Protein AF-0000000079302425 (afdb_homodimer)

Secondary structure (DSSP, 8-state):
----PPEEEEEEE--S----EEEEETTEEEEES-HHHHHHHH-TTSEEEEEE-HHHIIIIIHHHHTTS--EEEE-----SHHHHHHHHHHHHHHS-TT-EEEEE-SSS-THHHHHHHHHHHHHHHHH--EEEEEEEEEEPTTS-EEEEE-HHHHHHHHHHHHHHHHHHH---HHHHHHHHHHHHHHHHSSSPPPSSHHHHHHHHHHHHHHHHTT-HHHHHHHHHHHHHHHHHTHHHHHH-GGGHHHHHHHHHHHHHHGGG--S-TTSHHHHHHHHHHHHHHHHTT-HHHHHHHHHHHHHHHHHHHTT--TTTTHHHHHHHHHHHHHHHHTT--SHHHHHHHHHHHHHHHHHHHHTTT-SSSPPPHHHHHHHHHHHHHHHHHHHH--/----PPEEEEEEE-SS----EEEEETTEEEEES-HHHHHHHH-TTSEEEEEE-HHHIIIIIHHHHHHS--EEEE-----SHHHHHHHHHHHHHHS-TT-EEEEE-SSS-THHHHHHHHHHHHHHHHH--EEEEEEEEEEPTTS-EEEEE-HHHHHHHHHHHHHHHHHHH---HHHHHHHHHHHHHHHHSSSPPPSSHHHHHHHHHHHHHHHHTT-HHHHHHHHHHHHHHHHHTHHHHHH-GGGHHHHHHHHHHHHHHGGG--S-TTSHHHHHHHHHHHHHHHHTT-HHHHHHHHHHHHHHHHHHHTT--TTTTHHHHHHHHHHHHHHHHTT--SHHHHHHHHHHHHHHHHHHHHTTT-SSSPPPHHHHHHHHHHHHHHHHHHHH--

Solvent-accessible surface area (backbone atoms only — not comparable to full-atom values): 39401 Å² total; per-residue (Å²): 127,85,71,76,55,55,40,33,31,42,33,45,46,44,75,70,87,68,57,74,29,44,32,34,50,94,89,40,73,34,76,39,51,42,70,66,51,44,48,44,66,74,38,69,84,35,47,45,34,35,37,25,27,71,65,15,39,73,71,39,41,65,66,46,49,74,73,37,83,62,46,81,39,79,34,64,89,49,87,43,69,68,33,43,45,50,39,50,51,48,52,60,71,70,51,60,71,45,19,35,34,33,40,39,53,54,38,61,57,79,64,44,35,38,50,48,52,39,49,50,55,32,36,33,64,67,33,51,30,42,76,76,40,30,35,30,61,40,76,42,93,87,61,42,29,35,51,43,74,50,42,65,53,56,48,47,45,50,50,38,48,22,51,41,39,28,70,49,53,44,44,23,50,59,41,18,52,52,28,35,51,51,28,51,50,36,53,70,39,93,67,85,44,54,80,38,40,37,60,44,15,52,35,41,27,49,26,31,46,9,56,61,45,28,26,53,70,57,23,11,48,29,32,46,50,42,56,55,36,60,64,60,28,49,61,44,38,70,71,34,68,91,41,42,73,53,63,71,38,48,62,58,51,44,66,68,36,54,56,35,37,54,94,46,66,90,42,75,71,12,46,50,18,50,50,43,46,36,52,50,27,51,66,26,66,38,53,58,57,24,47,33,43,52,52,51,48,52,36,39,49,46,11,57,75,68,76,40,52,54,65,85,40,35,68,58,25,47,48,51,46,52,51,22,28,51,40,27,74,73,66,49,81,50,71,56,17,51,50,6,48,51,51,49,53,45,52,50,53,42,50,43,39,54,47,35,38,67,47,86,81,53,75,52,43,69,58,46,54,53,47,52,54,50,52,47,57,52,48,50,53,59,63,68,74,95,125,86,72,77,56,54,39,33,31,43,32,44,46,44,75,70,90,68,57,75,30,44,33,32,51,94,90,40,73,34,77,40,51,43,68,66,50,44,48,43,66,75,39,70,84,36,46,45,33,35,38,25,27,71,68,17,39,74,72,40,40,64,66,46,50,73,74,38,80,63,47,80,39,78,33,67,88,48,87,44,71,70,34,40,44,51,39,50,50,48,54,60,71,69,52,61,70,43,18,34,31,33,39,39,54,53,40,61,56,78,62,44,36,39,50,49,51,41,50,51,55,33,36,32,62,66,34,51,31,42,75,76,40,32,37,31,62,42,75,43,95,88,61,40,29,34,52,42,73,48,41,64,51,57,49,47,45,50,49,35,49,22,51,40,38,28,70,49,53,45,43,24,51,60,42,17,52,53,28,36,51,50,28,52,49,35,53,73,39,92,68,84,43,56,80,38,41,37,59,44,15,51,34,41,27,50,24,29,46,9,54,62,44,28,26,52,71,58,22,11,48,29,31,44,51,42,56,54,37,60,65,60,29,50,61,44,39,70,71,35,67,90,42,43,72,53,62,70,38,49,62,59,52,42,67,68,37,56,54,36,38,52,94,46,68,88,42,75,72,11,46,51,17,51,51,43,46,35,52,51,27,51,67,27,66,37,51,58,58,23,47,33,44,52,52,51,48,53,36,40,50,47,10,56,75,67,75,39,52,54,65,86,39,35,67,59,25,47,47,51,47,50,51,22,27,53,40,27,75,73,66,49,81,50,71,57,17,51,52,6,49,50,51,50,54,45,51,52,52,42,48,43,39,53,46,34,38,66,49,88,81,53,75,53,42,72,58,47,55,53,47,51,56,51,52,47,57,53,48,48,53,60,63,68,73,95

Organism: Thermus brockianus (NCBI:txid56956)

Foldseek 3Di:
DPPPAAAAEEEEFDQDDFDFAWEDDPRDTDTDSDVQLVVCVVVVSHAYEYEYEPNRCVRCVVVVCVRDPHHYQYAHQPPDPVSLVRVLVSVLVVHAAQHEYEYEYADHDPCVVVSVLVSVLVNCVVRVYHYPWYWYWDQDPVRHIYIDTPVLVNVVVLVVVQLCCCQQANALQSVLVSLVVQQVVQVVDPDDGQDQSNVLSVLSRQLSVCLLVVVLQSNQVSLVVNLVSLVVRVVVCVVDVSCVVVVVCSVVSCVLSVQLHDNDLLDPSNLSNLLSSLVSCLRNPVLLSSLVSLLLSQLSLQCVVVVHDCPPCSVVSVVQLCVLLVVLVVPDDDPSVVSNVLNVLSVVLNVLVVVVVPDPPRDDPVRSSVVSVVSSVVSCCSRPVD/DPPPAAAAEEEEFDQDDFDFAWEDDPRDTDTDSDVQLVVCVVVVSHAYEYEYEPNRCVRCVVVVCVRDPHHYQYAHQPPDPVSLVRVLVSVLVVHAAQHEYEYEYADHDPCVVVSVLVSVLVNCVVRVYHYPWYWYWDQDPVRHIYIDTPVLVNVVVLCVVQLCCCQQANALQSQLVSLVVQQVVQVVDPDDGQDQSNVLSVLSRQLSVCLLVVVLQSNQVSLVVNLVSLVVRVVVCVVDVSCVVVVVCSVVSCVLSVQLHDNDLLDPSNLRNLLSSLVSCLRNPVLLSSLVSLLLSQLSLQCVVVVHDCPPCSVVSVVQLCVLLVVLVVPDDDPSVVSNVLNVLSVVLNVLVVVVVPDPPRDDPVRSSVVSVVSSVVSCCSRPVD

InterPro domains:
  IPR011742 CRISPR-associated protein, TM1812/MJ1674 [TIGR02221] (56-179)
  IPR013383 CRISPR-associated protein DxTHG, conserved site [TIGR02549] (101-124)
  IPR060114 CRISPR-associated protein MJ1674, second domain [PF27248] (155-258)

pLDDT: mean 90.46, std 8.25, range [31.77, 98.25]

Sequence (772 aa):
MERDPKKLILSFLGTGNYQEVPYTLDGKAYRTPYTQEALALHFPEHTLKVLLTQAARDKHGEALAARVPYEPIPIPDGRTAEELWEIFRAIVEAVPPGASLVMDISHGFRSQPVLALAVLHFLGVAKDVRVERVVYGALREDGLGEFLDLTPFLELLAWTQAVSDLKRYGFGKPLAELLNSLHRATWQAEGKGARKLAPLGNTLESLSTSLELLRLQEASEHARHLLSGLEEVREDLERFPSSRPLKAFLESLRERYQGIATEDLFTRGGLEAQANMVELLLSTGSLAQALALMREMMVTWVCLQQNLDPLEERQVGEAFLGSWQKRAQRGSTDQKAHLGTLWNDLTNARNDVAHASMRPNPTPAETLARNIHGLWRELKELLLKTMERDPKKLILSFLGTGNYQEVPYTLDGKAYRTPYTQEALALHFPEHTLKVLLTQAARDKHGEALAARVPYEPIPIPDGRTAEELWEIFRAIVEAVPPGASLVMDISHGFRSQPVLALAVLHFLGVAKDVRVERVVYGALREDGLGEFLDLTPFLELLAWTQAVSDLKRYGFGKPLAELLNSLHRATWQAEGKGARKLAPLGNTLESLSTSLELLRLQEASEHARHLLSGLEEVREDLERFPSSRPLKAFLESLRERYQGIATEDLFTRGGLEAQANMVELLLSTGSLAQALALMREMMVTWVCLQQNLDPLEERQVGEAFLGSWQKRAQRGSTDQKAHLGTLWNDLTNARNDVAHASMRPNPTPAETLARNIHGLWRELKELLLKT

Radius of gyration: 29.48 Å; Cα contacts (8 Å, |Δi|>4): 1289; chains: 2; bounding box: 53×93×75 Å

Structure (mmCIF, N/CA/C/O backbone):
data_AF-0000000079302425-model_v1
#
loop_
_entity.id
_entity.type
_entity.pdbx_description
1 polymer 'Uncharacterized protein'
#
loop_
_atom_site.group_PDB
_atom_site.id
_atom_site.type_symbol
_atom_site.label_atom_id
_atom_site.label_alt_id
_atom_site.label_comp_id
_atom_site.label_asym_id
_atom_site.label_entity_id
_atom_site.label_seq_id
_atom_site.pdbx_PDB_ins_code
_atom_site.Cartn_x
_atom_site.Cartn_y
_atom_site.Cartn_z
_atom_site.occupancy
_atom_site.B_iso_or_equiv
_atom_site.auth_seq_id
_atom_site.auth_comp_id
_atom_site.auth_asym_id
_atom_site.auth_atom_id
_atom_site.pdbx_PDB_model_num
ATOM 1 N N . MET A 1 1 ? -17.812 -11.492 22.141 1 31.77 1 MET A N 1
ATOM 2 C CA . MET A 1 1 ? -17.188 -12.805 22.109 1 31.77 1 MET A CA 1
ATOM 3 C C . MET A 1 1 ? -16.344 -12.977 20.844 1 31.77 1 MET A C 1
ATOM 5 O O . MET A 1 1 ? -16.859 -12.883 19.734 1 31.77 1 MET A O 1
ATOM 9 N N . GLU A 1 2 ? -15.141 -12.617 20.828 1 42.88 2 GLU A N 1
ATOM 10 C CA . GLU A 1 2 ? -14.203 -12.617 19.719 1 42.88 2 GLU A CA 1
ATOM 11 C C . GLU A 1 2 ? -14.234 -13.945 18.969 1 42.88 2 GLU A C 1
ATOM 13 O O . GLU A 1 2 ? -13.906 -14.992 19.531 1 42.88 2 GLU A O 1
ATOM 18 N N . ARG A 1 3 ? -15.258 -14.273 18.266 1 51.97 3 ARG A N 1
ATOM 19 C CA . ARG A 1 3 ? -15.562 -15.555 17.641 1 51.97 3 ARG A CA 1
ATOM 20 C C . ARG A 1 3 ? -14.32 -16.172 17 1 51.97 3 ARG A C 1
ATOM 22 O O . ARG A 1 3 ? -13.523 -15.461 16.391 1 51.97 3 ARG A O 1
ATOM 29 N N . ASP A 1 4 ? -13.758 -17.281 17.562 1 69.12 4 ASP A N 1
ATOM 30 C CA . ASP A 1 4 ? -12.602 -18.016 17.047 1 69.12 4 ASP A CA 1
ATOM 31 C C . ASP A 1 4 ? -12.617 -18.062 15.523 1 69.12 4 ASP A C 1
ATOM 33 O O . ASP A 1 4 ? -13.641 -18.359 14.914 1 69.12 4 ASP A O 1
ATOM 37 N N . PRO A 1 5 ? -11.633 -17.562 14.867 1 78.62 5 PRO A N 1
ATOM 38 C CA . PRO A 1 5 ? -11.617 -17.578 13.406 1 78.62 5 PRO A CA 1
ATOM 39 C C . PRO A 1 5 ? -11.852 -18.969 12.82 1 78.62 5 PRO A C 1
ATOM 41 O O . PRO A 1 5 ? -11.359 -19.953 13.367 1 78.62 5 PRO A O 1
ATOM 44 N N . LYS A 1 6 ? -12.75 -19.078 11.961 1 87.62 6 LYS A N 1
ATOM 45 C CA . LYS A 1 6 ? -12.938 -20.344 11.242 1 87.62 6 LYS A CA 1
ATOM 46 C C . LYS A 1 6 ? -11.633 -20.797 10.586 1 87.62 6 LYS A C 1
ATOM 48 O O . LYS A 1 6 ? -10.93 -20 9.969 1 87.62 6 LYS A O 1
ATOM 53 N N . LYS A 1 7 ? -11.258 -22.031 10.828 1 96.94 7 LYS A N 1
ATOM 54 C CA . LYS A 1 7 ? -10.055 -22.625 10.242 1 96.94 7 LYS A CA 1
ATOM 55 C C . LYS A 1 7 ? -10.398 -23.5 9.039 1 96.94 7 LYS A C 1
ATOM 57 O O . LYS A 1 7 ? -11.242 -24.391 9.133 1 96.94 7 LYS A O 1
ATOM 62 N N . LEU A 1 8 ? -9.711 -23.219 7.914 1 97.62 8 LEU A N 1
ATOM 63 C CA . LEU A 1 8 ? -10.086 -23.875 6.664 1 97.62 8 LEU A CA 1
ATOM 64 C C . LEU A 1 8 ? -8.852 -24.359 5.914 1 97.62 8 LEU A C 1
ATOM 66 O O . LEU A 1 8 ? -7.777 -23.766 6.02 1 97.62 8 LEU A O 1
ATOM 70 N N . ILE A 1 9 ? -9.055 -25.5 5.254 1 98.12 9 ILE A N 1
ATOM 71 C CA . ILE A 1 9 ? -8.141 -25.938 4.203 1 98.12 9 ILE A CA 1
ATOM 72 C C . ILE A 1 9 ? -8.82 -25.797 2.842 1 98.12 9 ILE A C 1
ATOM 74 O O . ILE A 1 9 ? -9.938 -26.281 2.641 1 98.12 9 ILE A O 1
ATOM 78 N N . LEU A 1 10 ? -8.219 -25.062 2.061 1 96.56 10 LEU A N 1
ATOM 79 C CA . LEU A 1 10 ? -8.68 -24.969 0.679 1 96.56 10 LEU A CA 1
ATOM 80 C C . LEU A 1 10 ? -7.723 -25.703 -0.258 1 96.56 10 LEU A C 1
ATOM 82 O O . LEU A 1 10 ? -6.516 -25.453 -0.238 1 96.56 10 LEU A O 1
ATOM 86 N N . SER A 1 11 ? -8.242 -26.609 -0.987 1 95.12 11 SER A N 1
ATOM 87 C CA . SER A 1 11 ? -7.418 -27.438 -1.865 1 95.12 11 SER A CA 1
ATOM 88 C C . SER A 1 11 ? -8.07 -27.609 -3.23 1 95.12 11 SER A C 1
ATOM 90 O O . SER A 1 11 ? -9.258 -27.312 -3.402 1 95.12 11 SER A O 1
ATOM 92 N N . PHE A 1 12 ? -7.281 -28.047 -4.199 1 92.5 12 PHE A N 1
ATOM 93 C CA . PHE A 1 12 ? -7.773 -28.375 -5.531 1 92.5 12 PHE A CA 1
ATOM 94 C C . PHE A 1 12 ? -7.758 -29.875 -5.762 1 92.5 12 PHE A C 1
ATOM 96 O O . PHE A 1 12 ? -6.891 -30.594 -5.238 1 92.5 12 PHE A O 1
ATOM 103 N N . LEU A 1 13 ? -8.773 -30.312 -6.461 1 93.19 13 LEU A N 1
ATOM 104 C CA . LEU A 1 13 ? -8.797 -31.688 -6.93 1 93.19 13 LEU A CA 1
ATOM 105 C C . LEU A 1 13 ? -8.68 -31.75 -8.453 1 93.19 13 LEU A C 1
ATOM 107 O O . LEU A 1 13 ? -9.352 -31 -9.156 1 93.19 13 LEU A O 1
ATOM 111 N N . GLY A 1 14 ? -7.746 -32.531 -8.93 1 90 14 GLY A N 1
ATOM 112 C CA . GLY A 1 14 ? -7.551 -32.688 -10.367 1 90 14 GLY A CA 1
ATOM 113 C C . GLY A 1 14 ? -8.031 -34.031 -10.906 1 90 14 GLY A C 1
ATOM 114 O O . GLY A 1 14 ? -8.805 -34.719 -10.242 1 90 14 GLY A O 1
ATOM 115 N N . THR A 1 15 ? -7.738 -34.281 -12.141 1 89.38 15 THR A N 1
ATOM 116 C CA . THR A 1 15 ? -8.172 -35.5 -12.789 1 89.38 15 THR A CA 1
ATOM 117 C C . THR A 1 15 ? -7 -36.438 -12.992 1 89.38 15 THR A C 1
ATOM 119 O O . THR A 1 15 ? -7.109 -37.438 -13.719 1 89.38 15 THR A O 1
ATOM 122 N N . GLY A 1 16 ? -5.895 -36.156 -12.328 1 86.12 16 GLY A N 1
ATOM 123 C CA . GLY A 1 16 ? -4.723 -37 -12.5 1 86.12 16 GLY A CA 1
ATOM 124 C C . GLY A 1 16 ? -4.887 -38.375 -11.922 1 86.12 16 GLY A C 1
ATOM 125 O O . GLY A 1 16 ? -5.848 -38.656 -11.195 1 86.12 16 GLY A O 1
ATOM 126 N N . ASN A 1 17 ? -3.941 -39.281 -12.367 1 88 17 ASN A N 1
ATOM 127 C CA . ASN A 1 17 ? -3.898 -40.594 -11.781 1 88 17 ASN A CA 1
ATOM 128 C C . ASN A 1 17 ? -3.074 -40.625 -10.492 1 88 17 ASN A C 1
ATOM 130 O O . ASN A 1 17 ? -1.856 -40.812 -10.539 1 88 17 ASN A O 1
ATOM 134 N N . TYR A 1 18 ? -3.824 -40.562 -9.414 1 89.31 18 TYR A N 1
ATOM 135 C CA . TYR A 1 18 ? -3.166 -40.406 -8.117 1 89.31 18 TYR A CA 1
ATOM 136 C C . TYR A 1 18 ? -2.695 -41.781 -7.605 1 89.31 18 TYR A C 1
ATOM 138 O O . TYR A 1 18 ? -3.385 -42.781 -7.773 1 89.31 18 TYR A O 1
ATOM 146 N N . GLN A 1 19 ? -1.498 -41.75 -7.129 1 89 19 GLN A N 1
ATOM 147 C CA . GLN A 1 19 ? -0.919 -42.938 -6.527 1 89 19 GLN A CA 1
ATOM 148 C C . GLN A 1 19 ? -0.72 -42.75 -5.023 1 89 19 GLN A C 1
ATOM 150 O O . GLN A 1 19 ? -0.451 -41.656 -4.555 1 89 19 GLN A O 1
ATOM 155 N N . GLU A 1 20 ? -0.827 -43.875 -4.395 1 93.12 20 GLU A N 1
ATOM 156 C CA . GLU A 1 20 ? -0.605 -43.812 -2.951 1 93.12 20 GLU A CA 1
ATOM 157 C C . GLU A 1 20 ? 0.885 -43.75 -2.625 1 93.12 20 GLU A C 1
ATOM 159 O O . GLU A 1 20 ? 1.632 -44.688 -2.941 1 93.12 20 GLU A O 1
ATOM 164 N N . VAL A 1 21 ? 1.271 -42.688 -2.1 1 92.75 21 VAL A N 1
ATOM 165 C CA . VAL A 1 21 ? 2.652 -42.469 -1.669 1 92.75 21 VAL A CA 1
ATOM 166 C C . VAL A 1 21 ? 2.68 -41.719 -0.347 1 92.75 21 VAL A C 1
ATOM 168 O O . VAL A 1 21 ? 1.706 -41.062 0.012 1 92.75 21 VAL A O 1
ATOM 171 N N . PRO A 1 22 ? 3.723 -41.938 0.418 1 94.12 22 PRO A N 1
ATOM 172 C CA . PRO A 1 22 ? 3.832 -41.125 1.637 1 94.12 22 PRO A CA 1
ATOM 173 C C . PRO A 1 22 ? 4.188 -39.688 1.351 1 94.12 22 PRO A C 1
ATOM 175 O O . PRO A 1 22 ? 5.195 -39.406 0.697 1 94.12 22 PRO A O 1
ATOM 178 N N . TYR A 1 23 ? 3.369 -38.781 1.804 1 93.5 23 TYR A N 1
ATOM 179 C CA . TYR A 1 23 ? 3.66 -37.375 1.772 1 93.5 23 TYR A CA 1
ATOM 180 C C . TYR A 1 23 ? 4.16 -36.875 3.129 1 93.5 23 TYR A C 1
ATOM 182 O O . TYR A 1 23 ? 3.496 -37.094 4.148 1 93.5 23 TYR A O 1
ATOM 190 N N . THR A 1 24 ? 5.285 -36.281 3.152 1 93.62 24 THR A N 1
ATOM 191 C CA . THR A 1 24 ? 5.848 -35.781 4.406 1 93.62 24 THR A CA 1
ATOM 192 C C . THR A 1 24 ? 5.562 -34.312 4.59 1 93.62 24 THR A C 1
ATOM 194 O O . THR A 1 24 ? 5.715 -33.5 3.652 1 93.62 24 THR A O 1
ATOM 197 N N . LEU A 1 25 ? 5.094 -33.969 5.738 1 93.06 25 LEU A N 1
ATOM 198 C CA . LEU A 1 25 ? 4.871 -32.594 6.164 1 93.06 25 LEU A CA 1
ATOM 199 C C . LEU A 1 25 ? 5.285 -32.375 7.617 1 93.06 25 LEU A C 1
ATOM 201 O O . LEU A 1 25 ? 4.789 -33.094 8.508 1 93.06 25 LEU A O 1
ATOM 205 N N . ASP A 1 26 ? 6.176 -31.516 7.797 1 91.31 26 ASP A N 1
ATOM 206 C CA . ASP A 1 26 ? 6.68 -31.203 9.133 1 91.31 26 ASP A CA 1
ATOM 207 C C . ASP A 1 26 ? 7.188 -32.469 9.836 1 91.31 26 ASP A C 1
ATOM 209 O O . ASP A 1 26 ? 6.863 -32.688 11 1 91.31 26 ASP A O 1
ATOM 213 N N . GLY A 1 27 ? 7.852 -33.188 9.117 1 90.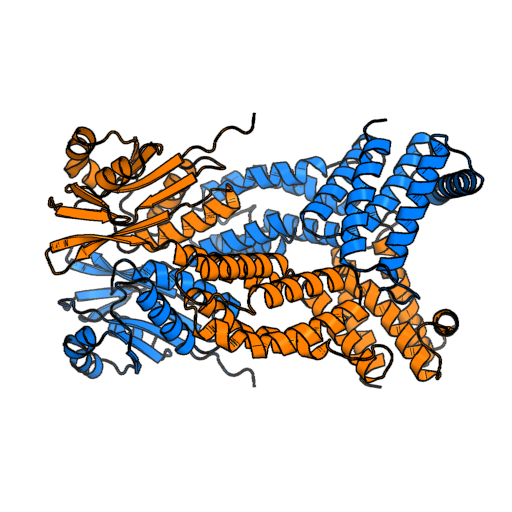31 27 GLY A N 1
ATOM 214 C CA . GLY A 1 27 ? 8.484 -34.375 9.688 1 90.31 27 GLY A CA 1
ATOM 215 C C . GLY A 1 27 ? 7.539 -35.562 9.828 1 90.31 27 GLY A C 1
ATOM 216 O O . GLY A 1 27 ? 7.949 -36.625 10.242 1 90.31 27 GLY A O 1
ATOM 217 N N . LYS A 1 28 ? 6.305 -35.438 9.477 1 95.25 28 LYS A N 1
ATOM 218 C CA . LYS A 1 28 ? 5.324 -36.5 9.562 1 95.25 28 LYS A CA 1
ATOM 219 C C . LYS A 1 28 ? 4.938 -37 8.172 1 95.25 28 LYS A C 1
ATOM 221 O O . LYS A 1 28 ? 4.758 -36.219 7.25 1 95.25 28 LYS A O 1
ATOM 226 N N . ALA A 1 29 ? 4.801 -38.281 8.078 1 95.25 29 ALA A N 1
ATOM 227 C CA . ALA A 1 29 ? 4.473 -38.906 6.785 1 95.25 29 ALA A CA 1
ATOM 228 C C . ALA A 1 29 ? 3.023 -39.375 6.754 1 95.25 29 ALA A C 1
ATOM 230 O O . ALA A 1 29 ? 2.523 -39.938 7.734 1 95.25 29 ALA A O 1
ATOM 231 N N . TYR A 1 30 ? 2.332 -39.125 5.711 1 96.06 30 TYR A N 1
ATOM 232 C CA . TYR A 1 30 ? 0.955 -39.531 5.48 1 96.06 30 TYR A CA 1
ATOM 233 C C . TYR A 1 30 ? 0.837 -40.344 4.184 1 96.06 30 TYR A C 1
ATOM 235 O O . TYR A 1 30 ? 1.053 -39.781 3.096 1 96.06 30 TYR A O 1
ATOM 243 N N . ARG A 1 31 ? 0.493 -41.531 4.305 1 95.31 31 ARG A N 1
ATOM 244 C CA . ARG A 1 31 ? 0.348 -42.344 3.105 1 95.31 31 ARG A CA 1
ATOM 245 C C . ARG A 1 31 ? -1.048 -42.219 2.508 1 95.31 31 ARG A C 1
ATOM 247 O O . ARG A 1 31 ? -2.043 -42.531 3.154 1 95.31 31 ARG A O 1
ATOM 254 N N . THR A 1 32 ? -1.137 -41.656 1.319 1 94.69 32 THR A N 1
ATOM 255 C CA . THR A 1 32 ? -2.416 -41.406 0.667 1 94.69 32 THR A CA 1
ATOM 256 C C . THR A 1 32 ? -2.209 -41 -0.794 1 94.69 32 THR A C 1
ATOM 258 O O . THR A 1 32 ? -1.139 -40.531 -1.167 1 94.69 32 THR A O 1
ATOM 261 N N . PRO A 1 33 ? -3.199 -41.25 -1.601 1 93.38 33 PRO A N 1
ATOM 262 C CA . PRO A 1 33 ? -3.127 -40.719 -2.963 1 93.38 33 PRO A CA 1
ATOM 263 C C . PRO A 1 33 ? -3.594 -39.281 -3.055 1 93.38 33 PRO A C 1
ATOM 265 O O . PRO A 1 33 ? -3.395 -38.625 -4.082 1 93.38 33 PRO A O 1
ATOM 268 N N . TYR A 1 34 ? -4.172 -38.781 -1.967 1 95.06 34 TYR A N 1
ATOM 269 C CA . TYR A 1 34 ? -4.773 -37.469 -1.992 1 95.06 34 TYR A CA 1
ATOM 270 C C . TYR A 1 34 ? -4.086 -36.531 -1.001 1 95.06 34 TYR A C 1
ATOM 272 O O . TYR A 1 34 ? -4.18 -36.719 0.213 1 95.06 34 TYR A O 1
ATOM 280 N N . THR A 1 35 ? -3.514 -35.438 -1.536 1 94.94 35 THR A N 1
ATOM 281 C CA . THR A 1 35 ? -2.891 -34.469 -0.652 1 94.94 35 THR A CA 1
ATOM 282 C C . THR A 1 35 ? -3.916 -33.875 0.312 1 94.94 35 THR A C 1
ATOM 284 O O . THR A 1 35 ? -3.582 -33.531 1.448 1 94.94 35 THR A O 1
ATOM 287 N N . GLN A 1 36 ? -5.18 -33.812 -0.108 1 96.62 36 GLN A N 1
ATOM 288 C CA . GLN A 1 36 ? -6.266 -33.281 0.721 1 96.62 36 GLN A CA 1
ATOM 289 C C . GLN A 1 36 ? -6.395 -34.094 2.014 1 96.62 36 GLN A C 1
ATOM 291 O O . GLN A 1 36 ? -6.547 -33.531 3.094 1 96.62 36 GLN A O 1
ATOM 296 N N . GLU A 1 37 ? -6.273 -35.375 1.87 1 96.88 37 GLU A N 1
ATOM 297 C CA . GLU A 1 37 ? -6.367 -36.25 3.043 1 96.88 37 GLU A CA 1
ATOM 298 C C . GLU A 1 37 ? -5.188 -36.031 3.984 1 96.88 37 GLU A C 1
ATOM 300 O O . GLU A 1 37 ? -5.363 -35.938 5.203 1 96.88 37 GLU A O 1
ATOM 305 N N . ALA A 1 38 ? -4.016 -35.969 3.402 1 96.81 38 ALA A N 1
ATOM 306 C CA . ALA A 1 38 ? -2.818 -35.75 4.207 1 96.81 38 ALA A CA 1
ATOM 307 C C . ALA A 1 38 ? -2.941 -34.469 5.023 1 96.81 38 ALA A C 1
ATOM 309 O O . ALA A 1 38 ? -2.635 -34.438 6.219 1 96.81 38 ALA A O 1
ATOM 310 N N . LEU A 1 39 ? -3.455 -33.406 4.391 1 97.62 39 LEU A N 1
ATOM 311 C CA . LEU A 1 39 ? -3.568 -32.125 5.047 1 97.62 39 LEU A CA 1
ATOM 312 C C . LEU A 1 39 ? -4.672 -32.125 6.098 1 97.62 39 LEU A C 1
ATOM 314 O O . LEU A 1 39 ? -4.527 -31.531 7.168 1 97.62 39 LEU A O 1
ATOM 318 N N . ALA A 1 40 ? -5.754 -32.781 5.797 1 97.5 40 ALA A N 1
ATOM 319 C CA . ALA A 1 40 ? -6.844 -32.906 6.766 1 97.5 40 ALA A CA 1
ATOM 320 C C . ALA A 1 40 ? -6.379 -33.625 8.023 1 97.5 40 ALA A C 1
ATOM 322 O O . ALA A 1 40 ? -6.797 -33.312 9.133 1 97.5 40 ALA A O 1
ATOM 323 N N . LEU A 1 41 ? -5.535 -34.594 7.828 1 97 41 LEU A N 1
ATOM 324 C CA . LEU A 1 41 ? -5 -35.344 8.961 1 97 41 LEU A CA 1
ATOM 325 C C . LEU A 1 41 ? -3.992 -34.5 9.742 1 97 41 LEU A C 1
ATOM 327 O O . LEU A 1 41 ? -3.918 -34.594 10.969 1 97 41 LEU A O 1
ATOM 331 N N . HIS A 1 42 ? -3.199 -33.719 9.055 1 97.38 42 HIS A N 1
ATOM 332 C CA . HIS A 1 42 ? -2.17 -32.906 9.68 1 97.38 42 HIS A CA 1
ATOM 333 C C . HIS A 1 42 ? -2.785 -31.719 10.422 1 97.38 42 HIS A C 1
ATOM 335 O O . HIS A 1 42 ? -2.248 -31.281 11.438 1 97.38 42 HIS A O 1
ATOM 341 N N . PHE A 1 43 ? -3.871 -31.188 9.844 1 97 43 PHE A N 1
ATOM 342 C CA . PHE A 1 43 ? -4.602 -30.062 10.445 1 97 43 PHE A CA 1
ATOM 343 C C . PHE A 1 43 ? -6.02 -30.484 10.812 1 97 43 PHE A C 1
ATOM 345 O O . PHE A 1 43 ? -6.988 -29.969 10.25 1 97 43 PHE A O 1
ATOM 352 N N . PRO A 1 44 ? -6.172 -31.156 11.906 1 95.12 44 PRO A N 1
ATOM 353 C CA . PRO A 1 44 ? -7.473 -31.766 12.219 1 95.12 44 PRO A CA 1
ATOM 354 C C . PRO A 1 44 ? -8.516 -30.719 12.633 1 95.12 44 PRO A C 1
ATOM 356 O O . PRO A 1 44 ? -9.719 -30.984 12.547 1 95.12 44 PRO A O 1
ATOM 359 N N . GLU A 1 45 ? -8.133 -29.547 13.039 1 95.31 45 GLU A N 1
ATOM 360 C CA . GLU A 1 45 ? -9.062 -28.516 13.484 1 95.31 45 GLU A CA 1
ATOM 361 C C . GLU A 1 45 ? -9.617 -27.719 12.305 1 95.31 45 GLU A C 1
ATOM 363 O O . GLU A 1 45 ? -10.539 -26.906 12.461 1 95.31 45 GLU A O 1
ATOM 368 N N . HIS A 1 46 ? -9.07 -27.969 11.07 1 97 46 HIS A N 1
ATOM 369 C CA . HIS A 1 46 ? -9.469 -27.219 9.891 1 97 46 HIS A CA 1
ATOM 370 C C . HIS A 1 46 ? -10.555 -27.953 9.109 1 97 46 HIS A C 1
ATOM 372 O O . HIS A 1 46 ? -10.531 -29.172 9.023 1 97 46 HIS A O 1
ATOM 378 N N . THR A 1 47 ? -11.5 -27.172 8.633 1 97.19 47 THR A N 1
ATOM 379 C CA . THR A 1 47 ? -12.477 -27.719 7.691 1 97.19 47 THR A CA 1
ATOM 380 C C . THR A 1 47 ? -11.906 -27.75 6.277 1 97.19 47 THR A C 1
ATOM 382 O O . THR A 1 47 ? -11.281 -26.781 5.836 1 97.19 47 THR A O 1
ATOM 385 N N . LEU A 1 48 ? -12.188 -28.859 5.602 1 98.19 48 LEU A N 1
ATOM 386 C CA . LEU A 1 48 ? -11.609 -29.047 4.273 1 98.19 48 LEU A CA 1
ATOM 387 C C . LEU A 1 48 ? -12.617 -28.672 3.189 1 98.19 48 LEU A C 1
ATOM 389 O O . LEU A 1 48 ? -13.719 -29.219 3.135 1 98.19 48 LEU A O 1
ATOM 393 N N . LYS A 1 49 ? -12.242 -27.672 2.375 1 98.19 49 LYS A N 1
ATOM 394 C CA . LYS A 1 49 ? -12.961 -27.312 1.16 1 98.19 49 LYS A CA 1
ATOM 395 C C . LYS A 1 49 ? -12.148 -27.656 -0.086 1 98.19 49 LYS A C 1
ATOM 397 O O . LYS A 1 49 ? -10.953 -27.359 -0.146 1 98.19 49 LYS A O 1
ATOM 402 N N . VAL A 1 50 ? -12.836 -28.266 -1.051 1 97.44 50 VAL A N 1
ATOM 403 C CA . VAL A 1 50 ? -12.102 -28.734 -2.219 1 97.44 50 VAL A CA 1
ATOM 404 C C . VAL A 1 50 ? -12.695 -28.125 -3.486 1 97.44 50 VAL A C 1
ATOM 406 O O . VAL A 1 50 ? -13.883 -28.297 -3.766 1 97.44 50 VAL A O 1
ATOM 409 N N . LEU A 1 51 ? -11.906 -27.375 -4.191 1 95.38 51 LEU A N 1
ATOM 410 C CA . LEU A 1 51 ? -12.266 -26.844 -5.508 1 95.38 51 LEU A CA 1
ATOM 411 C C . LEU A 1 51 ? -12.109 -27.922 -6.578 1 95.38 51 LEU A C 1
ATOM 413 O O . LEU A 1 51 ? -11.023 -28.484 -6.75 1 95.38 51 LEU A O 1
ATOM 417 N N . LEU A 1 52 ? -13.172 -28.188 -7.32 1 95.31 52 LEU A N 1
ATOM 418 C CA . LEU A 1 52 ? -13.07 -29.25 -8.305 1 95.31 52 LEU A CA 1
ATOM 419 C C . LEU A 1 52 ? -13.984 -29 -9.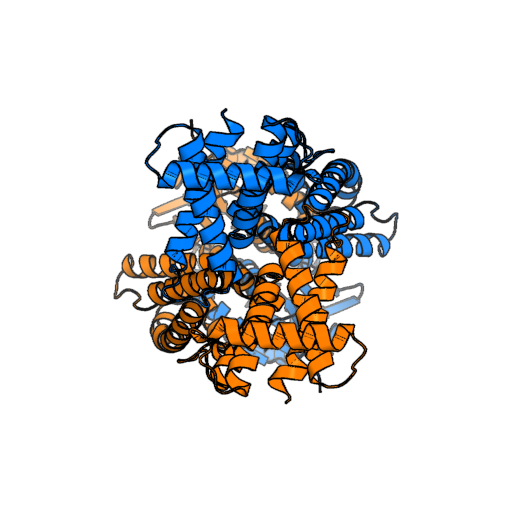492 1 95.31 52 LEU A C 1
ATOM 421 O O . LEU A 1 52 ? -15.07 -28.422 -9.336 1 95.31 52 LEU A O 1
ATOM 425 N N . THR A 1 53 ? -13.445 -29.328 -10.602 1 93.81 53 THR A N 1
ATOM 426 C CA . THR A 1 53 ? -14.273 -29.312 -11.805 1 93.81 53 THR A CA 1
ATOM 427 C C . THR A 1 53 ? -15.227 -30.5 -11.828 1 93.81 53 THR A C 1
ATOM 429 O O . THR A 1 53 ? -15.141 -31.391 -10.977 1 93.81 53 THR A O 1
ATOM 432 N N . GLN A 1 54 ? -16.109 -30.484 -12.828 1 95.19 54 GLN A N 1
ATOM 433 C CA . GLN A 1 54 ? -17.016 -31.609 -12.969 1 95.19 54 GLN A CA 1
ATOM 434 C C . GLN A 1 54 ? -16.266 -32.906 -13.281 1 95.19 54 GLN A C 1
ATOM 436 O O . GLN A 1 54 ? -16.562 -33.969 -12.734 1 95.19 54 GLN A O 1
ATOM 441 N N . ALA A 1 55 ? -15.281 -32.781 -14.062 1 93.5 55 ALA A N 1
ATOM 442 C CA . ALA A 1 55 ? -14.477 -33.969 -14.43 1 93.5 55 ALA A CA 1
ATOM 443 C C . ALA A 1 55 ? -13.75 -34.531 -13.219 1 93.5 55 ALA A C 1
ATOM 445 O O . ALA A 1 55 ? -13.688 -35.75 -13.047 1 93.5 55 ALA A O 1
ATOM 446 N N . ALA A 1 56 ? -13.203 -33.688 -12.414 1 94.31 56 ALA A N 1
ATOM 447 C CA . ALA A 1 56 ? -12.5 -34.125 -11.211 1 94.31 56 ALA A CA 1
ATOM 448 C C . ALA A 1 56 ? -13.461 -34.781 -10.219 1 94.31 56 ALA A C 1
ATOM 450 O O . ALA A 1 56 ? -13.125 -35.781 -9.578 1 94.31 56 ALA A O 1
ATOM 451 N N . ARG A 1 57 ? -14.609 -34.25 -10.125 1 96.38 57 ARG A N 1
ATOM 452 C CA . ARG A 1 57 ? -15.633 -34.812 -9.242 1 96.38 57 ARG A CA 1
ATOM 453 C C . ARG A 1 57 ? -16.016 -36.219 -9.664 1 96.38 57 ARG A C 1
ATOM 455 O O . ARG A 1 57 ? -16.125 -37.125 -8.82 1 96.38 57 ARG A O 1
ATOM 462 N N . ASP A 1 58 ? -16.203 -36.344 -10.914 1 96.88 58 ASP A N 1
ATOM 463 C CA . ASP A 1 58 ? -16.609 -37.656 -11.445 1 96.88 58 ASP A CA 1
ATOM 464 C C . ASP A 1 58 ? -15.516 -38.688 -11.227 1 96.88 58 ASP A C 1
ATOM 466 O O . ASP A 1 58 ? -15.82 -39.875 -10.93 1 96.88 58 ASP A O 1
ATOM 470 N N . LYS A 1 59 ? -14.352 -38.281 -11.328 1 96.44 59 LYS A N 1
ATOM 471 C CA . LYS A 1 59 ? -13.242 -39.219 -11.289 1 96.44 59 LYS A CA 1
ATOM 472 C C . LYS A 1 59 ? -12.836 -39.531 -9.859 1 96.44 59 LYS A C 1
ATOM 474 O O . LYS A 1 59 ? -12.555 -40.688 -9.523 1 96.44 59 LYS A O 1
ATOM 479 N N . HIS A 1 60 ? -12.773 -38.531 -9.031 1 96.75 60 HIS A N 1
ATOM 480 C CA . HIS A 1 60 ? -12.133 -38.75 -7.742 1 96.75 60 HIS A CA 1
ATOM 481 C C . HIS A 1 60 ? -13.055 -38.344 -6.598 1 96.75 60 HIS A C 1
ATOM 483 O O . HIS A 1 60 ? -12.734 -38.562 -5.426 1 96.75 60 HIS A O 1
ATOM 489 N N . GLY A 1 61 ? -14.188 -37.719 -6.848 1 96.88 61 GLY A N 1
ATOM 490 C CA . GLY A 1 61 ? -15.023 -37.125 -5.812 1 96.88 61 GLY A CA 1
ATOM 491 C C . GLY A 1 61 ? -15.469 -38.156 -4.77 1 96.88 61 GLY A C 1
ATOM 492 O O . GLY A 1 61 ? -15.32 -37.906 -3.57 1 96.88 61 GLY A O 1
ATOM 493 N N . GLU A 1 62 ? -15.922 -39.219 -5.203 1 97.12 62 GLU A N 1
ATOM 494 C CA . GLU A 1 62 ? -16.422 -40.25 -4.301 1 97.12 62 GLU A CA 1
ATOM 495 C C . GLU A 1 62 ? -15.273 -40.938 -3.547 1 97.12 62 GLU A C 1
ATOM 497 O O . GLU A 1 62 ? -15.391 -41.219 -2.352 1 97.12 62 GLU A O 1
ATOM 502 N N . ALA A 1 63 ? -14.234 -41.188 -4.289 1 96.75 63 ALA A N 1
ATOM 503 C CA . ALA A 1 63 ? -13.086 -41.844 -3.676 1 96.75 63 ALA A CA 1
ATOM 504 C C . ALA A 1 63 ? -12.492 -40.969 -2.564 1 96.75 63 ALA A C 1
ATOM 506 O O . ALA A 1 63 ? -12.109 -41.5 -1.509 1 96.75 63 ALA A O 1
ATOM 507 N N . LEU A 1 64 ? -12.445 -39.75 -2.832 1 97.38 64 LEU A N 1
ATOM 508 C CA . LEU A 1 64 ? -11.938 -38.812 -1.818 1 97.38 64 LEU A CA 1
ATOM 509 C C . LEU A 1 64 ? -12.891 -38.719 -0.634 1 97.38 64 LEU A C 1
ATOM 511 O O . LEU A 1 64 ? -12.461 -38.75 0.521 1 97.38 64 LEU A O 1
ATOM 515 N N . ALA A 1 65 ? -14.18 -38.656 -0.93 1 97.19 65 ALA A N 1
ATOM 516 C CA . ALA A 1 65 ? -15.195 -38.531 0.116 1 97.19 65 ALA A CA 1
ATOM 517 C C . ALA A 1 65 ? -15.172 -39.75 1.039 1 97.19 65 ALA A C 1
ATOM 519 O O . ALA A 1 65 ? -15.492 -39.625 2.227 1 97.19 65 ALA A O 1
ATOM 520 N N . ALA A 1 66 ? -14.766 -40.812 0.537 1 97.06 66 ALA A N 1
ATOM 521 C CA . ALA A 1 66 ? -14.703 -42.031 1.324 1 97.06 66 ALA A CA 1
ATOM 522 C C . ALA A 1 66 ? -13.539 -42 2.318 1 97.06 66 ALA A C 1
ATOM 524 O O . ALA A 1 66 ? -13.555 -42.719 3.328 1 97.06 66 ALA A O 1
ATOM 525 N N . ARG A 1 67 ? -12.641 -41.156 2.084 1 96.19 67 ARG A N 1
ATOM 526 C CA . ARG A 1 67 ? -11.43 -41.156 2.9 1 96.19 67 ARG A CA 1
ATOM 527 C C . ARG A 1 67 ? -11.453 -39.969 3.879 1 96.19 67 ARG A C 1
ATOM 529 O O . ARG A 1 67 ? -10.984 -40.094 5.012 1 96.19 67 ARG A O 1
ATOM 536 N N . VAL A 1 68 ? -11.977 -38.844 3.408 1 96.81 68 VAL A N 1
ATOM 537 C CA . VAL A 1 68 ? -12.008 -37.656 4.234 1 96.81 68 VAL A CA 1
ATOM 538 C C . VAL A 1 68 ? -13.219 -36.781 3.865 1 96.81 68 VAL A C 1
ATOM 540 O O . VAL A 1 68 ? -13.531 -36.625 2.686 1 96.81 68 VAL A O 1
ATOM 543 N N . PRO A 1 69 ? -13.953 -36.375 4.93 1 96.94 69 PRO A N 1
ATOM 544 C CA . PRO A 1 69 ? -15.055 -35.469 4.629 1 96.94 69 PRO A CA 1
ATOM 545 C C . PRO A 1 69 ? -14.57 -34.125 4.066 1 96.94 69 PRO A C 1
ATOM 547 O O . PRO A 1 69 ? -13.531 -33.625 4.496 1 96.94 69 PRO A O 1
ATOM 550 N N . TYR A 1 70 ? -15.227 -33.656 3.033 1 97.88 70 TYR A N 1
ATOM 551 C CA . TYR A 1 70 ? -14.867 -32.344 2.479 1 97.88 70 TYR A CA 1
ATOM 552 C C . TYR A 1 70 ? -16.078 -31.641 1.887 1 97.88 70 TYR A C 1
ATOM 554 O O . TYR A 1 70 ? -17.094 -32.281 1.581 1 97.88 70 TYR A O 1
ATOM 562 N N . GLU A 1 71 ? -16.094 -30.312 1.863 1 97.81 71 GLU A N 1
ATOM 563 C CA . GLU A 1 71 ? -17.094 -29.484 1.185 1 97.81 71 GLU A CA 1
ATOM 564 C C . GLU A 1 71 ? -16.672 -29.188 -0.251 1 97.81 71 GLU A C 1
ATOM 566 O O . GLU A 1 71 ? -15.656 -28.516 -0.478 1 97.81 71 GLU A O 1
ATOM 571 N N . PRO A 1 72 ? -17.422 -29.641 -1.198 1 97.81 72 PRO A N 1
ATOM 572 C CA . PRO A 1 72 ? -17.078 -29.391 -2.598 1 97.81 72 PRO A CA 1
ATOM 573 C C . PRO A 1 72 ? -17.422 -27.969 -3.047 1 97.81 72 PRO A C 1
ATOM 575 O O . PRO A 1 72 ? -18.484 -27.453 -2.705 1 97.81 72 PRO A O 1
ATOM 578 N N . ILE A 1 73 ? -16.531 -27.328 -3.746 1 97.44 73 ILE A N 1
ATOM 579 C CA . ILE A 1 73 ? -16.734 -26.031 -4.383 1 97.44 73 ILE A CA 1
ATOM 580 C C . ILE A 1 73 ? -16.547 -26.156 -5.895 1 97.44 73 ILE A C 1
ATOM 582 O O . ILE A 1 73 ? -15.422 -26.172 -6.387 1 97.44 73 ILE A O 1
ATOM 586 N N . PRO A 1 74 ? -17.625 -26.172 -6.613 1 96.88 74 PRO A N 1
ATOM 587 C CA . PRO A 1 74 ? -17.531 -26.344 -8.062 1 96.88 74 PRO A CA 1
ATOM 588 C C . PRO A 1 74 ? -16.828 -25.188 -8.758 1 96.88 74 PRO A C 1
ATOM 590 O O . PRO A 1 74 ? -17.094 -24.016 -8.438 1 96.88 74 PRO A O 1
ATOM 593 N N . ILE A 1 75 ? -15.898 -25.516 -9.656 1 93.69 75 ILE A N 1
ATOM 594 C CA . ILE A 1 75 ? -15.203 -24.516 -10.445 1 93.69 75 ILE A CA 1
ATOM 595 C C . ILE A 1 75 ? -15.117 -24.969 -11.898 1 93.69 75 ILE A C 1
ATOM 597 O O . ILE A 1 75 ? -15.211 -26.156 -12.195 1 93.69 75 ILE A O 1
ATOM 601 N N . PRO A 1 76 ? -15 -24 -12.797 1 92.06 76 PRO A N 1
ATOM 602 C CA . PRO A 1 76 ? -14.758 -24.375 -14.195 1 92.06 76 PRO A CA 1
ATOM 603 C C . PRO A 1 76 ? -13.32 -24.844 -14.438 1 92.06 76 PRO A C 1
ATOM 605 O O . PRO A 1 76 ? -12.516 -24.891 -13.5 1 92.06 76 PRO A O 1
ATOM 608 N N . ASP A 1 77 ? -12.945 -25.156 -15.625 1 83.62 77 ASP A N 1
ATOM 609 C CA . ASP A 1 77 ? -11.648 -25.734 -15.969 1 83.62 77 ASP A CA 1
ATOM 610 C C . ASP A 1 77 ? -10.555 -24.656 -15.945 1 83.62 77 ASP A C 1
ATOM 612 O O . ASP A 1 77 ? -9.375 -24.969 -15.734 1 83.62 77 ASP A O 1
ATOM 616 N N . GLY A 1 78 ? -10.945 -23.406 -16.031 1 80.25 78 GLY A N 1
ATOM 617 C CA . GLY A 1 78 ? -9.961 -22.344 -15.984 1 80.25 78 GLY A CA 1
ATOM 618 C C . GLY A 1 78 ? -9.164 -22.219 -17.266 1 80.25 78 GLY A C 1
ATOM 619 O O . GLY A 1 78 ? -7.961 -21.953 -17.234 1 80.25 78 GLY A O 1
ATOM 620 N N . ARG A 1 79 ? -9.789 -22.422 -18.406 1 77.94 79 ARG A N 1
ATOM 621 C CA . ARG A 1 79 ? -9.086 -22.422 -19.688 1 77.94 79 ARG A CA 1
ATOM 622 C C . ARG A 1 79 ? -9.164 -21.047 -20.359 1 77.94 79 ARG A C 1
ATOM 624 O O . ARG A 1 79 ? -8.5 -20.797 -21.359 1 77.94 79 ARG A O 1
ATOM 631 N N . THR A 1 80 ? -10 -20.203 -19.797 1 77.25 80 THR A N 1
ATOM 632 C CA . THR A 1 80 ? -10.125 -18.844 -20.281 1 77.25 80 THR A CA 1
ATOM 633 C C . THR A 1 80 ? -10.008 -17.844 -19.141 1 77.25 80 THR A C 1
ATOM 635 O O . THR A 1 80 ? -10.109 -18.219 -17.969 1 77.25 80 THR A O 1
ATOM 638 N N . ALA A 1 81 ? -9.742 -16.609 -19.531 1 74.12 81 ALA A N 1
ATOM 639 C CA . ALA A 1 81 ? -9.672 -15.547 -18.531 1 74.12 81 ALA A CA 1
ATOM 640 C C . ALA A 1 81 ? -10.961 -15.469 -17.719 1 74.12 81 ALA A C 1
ATOM 642 O O . ALA A 1 81 ? -10.93 -15.273 -16.5 1 74.12 81 ALA A O 1
ATOM 643 N N . GLU A 1 82 ? -12.055 -15.617 -18.438 1 78.5 82 GLU A N 1
ATOM 644 C CA . GLU A 1 82 ? -13.359 -15.562 -17.781 1 78.5 82 GLU A CA 1
ATOM 645 C C . GLU A 1 82 ? -13.508 -16.672 -16.75 1 78.5 82 GLU A C 1
ATOM 647 O O . GLU A 1 82 ? -14.031 -16.438 -15.648 1 78.5 82 GLU A O 1
ATOM 652 N N . GLU A 1 83 ? -13.078 -17.828 -17.094 1 84.94 83 GLU A N 1
ATOM 653 C CA . GLU A 1 83 ? -13.156 -18.953 -16.172 1 84.94 83 GLU A CA 1
ATOM 654 C C . GLU A 1 83 ? -12.258 -18.75 -14.953 1 84.94 83 GLU A C 1
ATOM 656 O O . GLU A 1 83 ? -12.586 -19.172 -13.844 1 84.94 83 GLU A O 1
ATOM 661 N N . LEU A 1 84 ? -11.156 -18.125 -15.211 1 82.38 84 LEU A N 1
ATOM 662 C CA . LEU A 1 84 ? -10.25 -17.844 -14.102 1 82.38 84 LEU A CA 1
ATOM 663 C C . LEU A 1 84 ? -10.875 -16.875 -13.109 1 82.38 84 LEU A C 1
ATOM 665 O O . LEU A 1 84 ? -10.727 -17.031 -11.898 1 82.38 84 LEU A O 1
ATOM 669 N N . TRP A 1 85 ? -11.633 -15.938 -13.617 1 80.88 85 TRP A N 1
ATOM 670 C CA . TRP A 1 85 ? -12.328 -15.008 -12.742 1 80.88 85 TRP A CA 1
ATOM 671 C C . TRP A 1 85 ? -13.445 -15.719 -11.977 1 80.88 85 TRP A C 1
ATOM 673 O O . TRP A 1 85 ? -13.727 -15.383 -10.82 1 80.88 85 TRP A O 1
ATOM 683 N N . GLU A 1 86 ? -14.023 -16.688 -12.625 1 87 86 GLU A N 1
ATOM 684 C CA . GLU A 1 86 ? -15.031 -17.484 -11.938 1 87 86 GLU A CA 1
ATOM 685 C C . GLU A 1 86 ? -14.422 -18.281 -10.789 1 87 86 GLU A C 1
ATOM 687 O O . GLU A 1 86 ? -15.039 -18.422 -9.734 1 87 86 GLU A O 1
ATOM 692 N N . ILE A 1 87 ? -13.289 -18.766 -11.047 1 88.88 87 ILE A N 1
ATOM 693 C CA . ILE A 1 87 ? -12.586 -19.484 -10 1 88.88 87 ILE A CA 1
ATOM 694 C C . ILE A 1 87 ? -12.242 -18.531 -8.859 1 88.88 87 ILE A C 1
ATOM 696 O O . ILE A 1 87 ? -12.406 -18.875 -7.684 1 88.88 87 ILE A O 1
ATOM 700 N N . PHE A 1 88 ? -11.805 -17.328 -9.234 1 87.81 88 PHE A N 1
ATOM 701 C CA . PHE A 1 88 ? -11.539 -16.297 -8.242 1 87.81 88 PHE A CA 1
ATOM 702 C C . PHE A 1 88 ? -12.758 -16.062 -7.367 1 87.81 88 PHE A C 1
ATOM 704 O O . PHE A 1 88 ? -12.664 -16.062 -6.137 1 87.81 88 PHE A O 1
ATOM 711 N N . ARG A 1 89 ? -13.828 -15.875 -7.996 1 86.81 89 ARG A N 1
ATOM 712 C CA . ARG A 1 89 ? -15.07 -15.617 -7.277 1 86.81 89 ARG A CA 1
ATOM 713 C C . ARG A 1 89 ? -15.422 -16.781 -6.355 1 86.81 89 ARG A C 1
ATOM 715 O O . ARG A 1 89 ? -15.836 -16.578 -5.215 1 86.81 89 ARG A O 1
ATOM 722 N N . ALA A 1 90 ? -15.281 -17.922 -6.824 1 91.69 90 ALA A N 1
ATOM 723 C CA . ALA A 1 90 ? -15.602 -19.109 -6.043 1 91.69 90 ALA A CA 1
ATOM 724 C C . ALA A 1 90 ? -14.75 -19.188 -4.777 1 91.69 90 ALA A C 1
ATOM 726 O O . ALA A 1 90 ? -15.258 -19.5 -3.701 1 91.69 90 ALA A O 1
ATOM 727 N N . ILE A 1 91 ? -13.5 -18.875 -4.902 1 92.69 91 ILE A N 1
ATOM 728 C CA . ILE A 1 91 ? -12.594 -18.922 -3.764 1 92.69 91 ILE A CA 1
ATOM 729 C C . ILE A 1 91 ? -12.969 -17.844 -2.754 1 92.69 91 ILE A C 1
ATOM 731 O O . ILE A 1 91 ? -13.086 -18.109 -1.557 1 92.69 91 ILE A O 1
ATOM 735 N N . VAL A 1 92 ? -13.172 -16.641 -3.248 1 90.06 92 VAL A N 1
ATOM 736 C CA . VAL A 1 92 ? -13.477 -15.5 -2.387 1 90.06 92 VAL A CA 1
ATOM 737 C C . VAL A 1 92 ? -14.773 -15.773 -1.624 1 90.06 92 VAL A C 1
ATOM 739 O O . VAL A 1 92 ? -14.875 -15.469 -0.432 1 90.06 92 VAL A O 1
ATOM 742 N N . GLU A 1 93 ? -15.703 -16.391 -2.307 1 90.25 93 GLU A N 1
ATOM 743 C CA . GLU A 1 93 ? -16.984 -16.672 -1.68 1 90.25 93 GLU A CA 1
ATOM 744 C C . GLU A 1 93 ? -16.875 -17.812 -0.686 1 90.25 93 GLU A C 1
ATOM 746 O O . GLU A 1 93 ? -17.609 -17.859 0.31 1 90.25 93 GLU A O 1
ATOM 751 N N . ALA A 1 94 ? -15.969 -18.641 -0.875 1 94.25 94 ALA A N 1
ATOM 752 C CA . ALA A 1 94 ? -15.836 -19.844 -0.051 1 94.25 94 ALA A CA 1
ATOM 753 C C . ALA A 1 94 ? -15.125 -19.531 1.264 1 94.25 94 ALA A C 1
ATOM 755 O O . ALA A 1 94 ? -15.242 -20.281 2.232 1 94.25 94 ALA A O 1
ATOM 756 N N . VAL A 1 95 ? -14.367 -18.469 1.361 1 94.88 95 VAL A N 1
ATOM 757 C CA . VAL A 1 95 ? -13.562 -18.156 2.535 1 94.88 95 VAL A CA 1
ATOM 758 C C . VAL A 1 95 ? -14.195 -17 3.311 1 94.88 95 VAL A C 1
ATOM 760 O O . VAL A 1 95 ? -14.234 -15.867 2.83 1 94.88 95 VAL A O 1
ATOM 763 N N . PRO A 1 96 ? -14.633 -17.188 4.477 1 92.5 96 PRO A N 1
ATOM 764 C CA . PRO A 1 96 ? -15.266 -16.125 5.258 1 92.5 96 PRO A CA 1
ATOM 765 C C . PRO A 1 96 ? -14.258 -15.102 5.781 1 92.5 96 PRO A C 1
ATOM 767 O O . PRO A 1 96 ? -13.078 -15.422 5.926 1 92.5 96 PRO A O 1
ATOM 770 N N . PRO A 1 97 ? -14.75 -13.914 6.043 1 88.94 97 PRO A N 1
ATOM 771 C CA . PRO A 1 97 ? -13.859 -12.891 6.605 1 88.94 97 PRO A CA 1
ATOM 772 C C . PRO A 1 97 ? -13.219 -13.328 7.918 1 88.94 97 PRO A C 1
ATOM 774 O O . PRO A 1 97 ? -13.867 -13.984 8.742 1 88.94 97 PRO A O 1
ATOM 777 N N . GLY A 1 98 ? -11.938 -13.07 8.094 1 91.69 98 GLY A N 1
ATOM 778 C CA . GLY A 1 98 ? -11.219 -13.32 9.336 1 91.69 98 GLY A CA 1
ATOM 779 C C . GLY A 1 98 ? -10.797 -14.766 9.5 1 91.69 98 GLY A C 1
ATOM 780 O O . GLY A 1 98 ? -10.25 -15.141 10.539 1 91.69 98 GLY A O 1
ATOM 781 N N . ALA A 1 99 ? -10.992 -15.57 8.492 1 95.44 99 ALA A N 1
ATOM 782 C CA . ALA A 1 99 ? -10.672 -16.984 8.586 1 95.44 99 ALA A CA 1
ATOM 783 C C . ALA A 1 99 ? -9.164 -17.203 8.602 1 95.44 99 ALA A C 1
ATOM 785 O O . ALA A 1 99 ? -8.398 -16.328 8.203 1 95.44 99 ALA A O 1
ATOM 786 N N . SER A 1 100 ? -8.797 -18.391 9.203 1 96.88 100 SER A N 1
ATOM 787 C CA . SER A 1 100 ? -7.438 -18.906 9.086 1 96.88 100 SER A CA 1
ATOM 788 C C . SER A 1 100 ? -7.348 -19.969 8.008 1 96.88 100 SER A C 1
ATOM 790 O O . SER A 1 100 ? -8.109 -20.938 8.016 1 96.88 100 SER A O 1
ATOM 792 N N . LEU A 1 101 ? -6.395 -19.797 7.109 1 96.94 101 LEU A N 1
ATOM 793 C CA . LEU A 1 101 ? -6.496 -20.578 5.883 1 96.94 101 LEU A CA 1
ATOM 794 C C . LEU A 1 101 ? -5.191 -21.312 5.602 1 96.94 101 LEU A C 1
ATOM 796 O O . LEU A 1 101 ? -4.109 -20.734 5.703 1 96.94 101 LEU A O 1
ATOM 800 N N . VAL A 1 102 ? -5.297 -22.625 5.336 1 97.06 102 VAL A N 1
ATOM 801 C CA . VAL A 1 102 ? -4.238 -23.406 4.707 1 97.06 102 VAL A CA 1
ATOM 802 C C . VAL A 1 102 ? -4.574 -23.641 3.236 1 97.06 102 VAL A C 1
ATOM 804 O O . VAL A 1 102 ? -5.645 -24.172 2.914 1 97.06 102 VAL A O 1
ATOM 807 N N . MET A 1 103 ? -3.695 -23.25 2.342 1 94.44 103 MET A N 1
ATOM 808 C CA . MET A 1 103 ? -3.941 -23.375 0.908 1 94.44 103 MET A CA 1
ATOM 809 C C . MET A 1 103 ? -3.08 -24.484 0.306 1 94.44 103 MET A C 1
ATOM 811 O O . MET A 1 103 ? -1.854 -24.453 0.436 1 94.44 103 MET A O 1
ATOM 815 N N . ASP A 1 104 ? -3.697 -25.406 -0.333 1 94.12 104 ASP A N 1
ATOM 816 C CA . ASP A 1 104 ? -3.043 -26.484 -1.062 1 94.12 104 ASP A CA 1
ATOM 817 C C . ASP A 1 104 ? -3.084 -26.234 -2.568 1 94.12 104 ASP A C 1
ATOM 819 O O . ASP A 1 104 ? -4.152 -26.281 -3.18 1 94.12 104 ASP A O 1
ATOM 823 N N . ILE A 1 105 ? -1.923 -26.078 -3.191 1 88.44 105 ILE A N 1
ATOM 824 C CA . ILE A 1 105 ? -1.908 -25.781 -4.621 1 88.44 105 ILE A CA 1
ATOM 825 C C . ILE A 1 105 ? -1.29 -26.953 -5.383 1 88.44 105 ILE A C 1
ATOM 827 O O . ILE A 1 105 ? -0.659 -26.766 -6.422 1 88.44 105 ILE A O 1
ATOM 831 N N . SER A 1 106 ? -1.392 -28.094 -4.898 1 86 106 SER A N 1
ATOM 832 C CA . SER A 1 106 ? -0.741 -29.297 -5.422 1 86 106 SER A CA 1
ATOM 833 C C . SER A 1 106 ? -1.31 -29.688 -6.781 1 86 106 SER A C 1
ATOM 835 O O . SER A 1 106 ? -0.582 -30.172 -7.648 1 86 106 SER A O 1
ATOM 837 N N . HIS A 1 107 ? -2.531 -29.469 -6.871 1 78.19 107 HIS A N 1
ATOM 838 C CA . HIS A 1 107 ? -3.176 -29.984 -8.07 1 78.19 107 HIS A CA 1
ATOM 839 C C . HIS A 1 107 ? -3.832 -28.875 -8.875 1 78.19 107 HIS A C 1
ATOM 841 O O . HIS A 1 107 ? -3.844 -27.719 -8.453 1 78.19 107 HIS A O 1
ATOM 847 N N . GLY A 1 108 ? -4.148 -29.203 -10.055 1 64.81 108 GLY A N 1
ATOM 848 C CA . GLY A 1 108 ? -4.777 -28.25 -10.953 1 64.81 108 GLY A CA 1
ATOM 849 C C . GLY A 1 108 ? -3.873 -27.828 -12.094 1 64.81 108 GLY A C 1
ATOM 850 O O . GLY A 1 108 ? -2.84 -28.453 -12.344 1 64.81 108 GLY A O 1
ATOM 851 N N . PHE A 1 109 ? -4.34 -26.875 -12.828 1 66.75 109 PHE A N 1
ATOM 852 C CA . PHE A 1 109 ? -3.594 -26.391 -13.977 1 66.75 109 PHE A CA 1
ATOM 853 C C . PHE A 1 109 ? -2.463 -25.469 -13.539 1 66.75 109 PHE A C 1
ATOM 855 O O . PHE A 1 109 ? -2.48 -24.953 -12.422 1 66.75 109 PHE A O 1
ATOM 862 N N . ARG A 1 110 ? -1.495 -25.422 -14.359 1 66.25 110 ARG A N 1
ATOM 863 C CA . ARG A 1 110 ? -0.308 -24.609 -14.117 1 66.25 110 ARG A CA 1
ATOM 864 C C . ARG A 1 110 ? -0.688 -23.156 -13.797 1 66.25 110 ARG A C 1
ATOM 866 O O . ARG A 1 110 ? 0.06 -22.453 -13.125 1 66.25 110 ARG A O 1
ATOM 873 N N . SER A 1 111 ? -1.813 -22.766 -14.234 1 68.81 111 SER A N 1
ATOM 874 C CA . SER A 1 111 ? -2.25 -21.391 -14.008 1 68.81 111 SER A CA 1
ATOM 875 C C . SER A 1 111 ? -2.855 -21.234 -12.617 1 68.81 111 SER A C 1
ATOM 877 O O . SER A 1 111 ? -2.943 -20.125 -12.094 1 68.81 111 SER A O 1
ATOM 879 N N . GLN A 1 112 ? -3.053 -22.266 -12.023 1 74.88 112 GLN A N 1
ATOM 880 C CA . GLN A 1 112 ? -3.855 -22.203 -10.805 1 74.88 112 GLN A CA 1
ATOM 881 C C . GLN A 1 112 ? -3.027 -21.703 -9.625 1 74.88 112 GLN A C 1
ATOM 883 O O . GLN A 1 112 ? -3.514 -20.922 -8.805 1 74.88 112 GLN A O 1
ATOM 888 N N . PRO A 1 113 ? -1.755 -22.031 -9.656 1 76 113 PRO A N 1
ATOM 889 C CA . PRO A 1 113 ? -0.957 -21.516 -8.547 1 76 113 PRO A CA 1
ATOM 890 C C . PRO A 1 113 ? -0.815 -20 -8.57 1 76 113 PRO A C 1
ATOM 892 O O . PRO A 1 113 ? -0.807 -19.359 -7.516 1 76 113 PRO A O 1
ATOM 895 N N . VAL A 1 114 ? -0.755 -19.5 -9.75 1 79.19 114 VAL A N 1
ATOM 896 C CA . VAL A 1 114 ? -0.657 -18.047 -9.891 1 79.19 114 VAL A CA 1
ATOM 897 C C . VAL A 1 114 ? -1.933 -17.391 -9.367 1 79.19 114 VAL A C 1
ATOM 899 O O . VAL A 1 114 ? -1.874 -16.422 -8.602 1 79.19 114 VAL A O 1
ATOM 902 N N . LEU A 1 115 ? -2.982 -17.984 -9.75 1 79.75 115 LEU A N 1
ATOM 903 C CA . LEU A 1 115 ? -4.277 -17.484 -9.289 1 79.75 115 LEU A CA 1
ATOM 904 C C . LEU A 1 115 ? -4.398 -17.609 -7.773 1 79.75 115 LEU A C 1
ATOM 906 O O . LEU A 1 115 ? -4.867 -16.688 -7.109 1 79.75 115 LEU A O 1
ATOM 910 N N . ALA A 1 116 ? -3.938 -18.703 -7.281 1 82.38 116 ALA A N 1
ATOM 911 C CA . ALA A 1 116 ? -4.059 -18.969 -5.848 1 82.38 116 ALA A CA 1
ATOM 912 C C . ALA A 1 116 ? -3.307 -17.922 -5.035 1 82.38 116 ALA A C 1
ATOM 914 O O . ALA A 1 116 ? -3.84 -17.375 -4.062 1 82.38 116 ALA A O 1
ATOM 915 N N . LEU A 1 117 ? -2.148 -17.594 -5.469 1 84.38 117 LEU A N 1
ATOM 916 C CA . LEU A 1 117 ? -1.346 -16.625 -4.73 1 84.38 117 LEU A CA 1
ATOM 917 C C . LEU A 1 117 ? -2.008 -15.242 -4.746 1 84.38 117 LEU A C 1
ATOM 919 O O . LEU A 1 117 ? -2.102 -14.586 -3.709 1 84.38 117 LEU A O 1
ATOM 923 N N . ALA A 1 118 ? -2.445 -14.883 -5.891 1 86.56 118 ALA A N 1
ATOM 924 C CA . ALA A 1 118 ? -3.082 -13.578 -6.039 1 86.56 118 ALA A CA 1
ATOM 925 C C . ALA A 1 118 ? -4.348 -13.484 -5.191 1 86.56 118 ALA A C 1
ATOM 927 O O . ALA A 1 118 ? -4.59 -12.469 -4.535 1 86.56 118 ALA A O 1
ATOM 928 N N . VAL A 1 119 ? -5.059 -14.555 -5.188 1 88.94 119 VAL A N 1
ATOM 929 C CA . VAL A 1 119 ? -6.32 -14.555 -4.453 1 88.94 119 VAL A CA 1
ATOM 930 C C . VAL A 1 119 ? -6.047 -14.539 -2.953 1 88.94 119 VAL A C 1
ATOM 932 O O . VAL A 1 119 ? -6.762 -13.875 -2.195 1 88.94 119 VAL A O 1
ATOM 935 N N . LEU A 1 120 ? -5.023 -15.242 -2.543 1 90.5 120 LEU A N 1
ATOM 936 C CA . LEU A 1 120 ? -4.676 -15.258 -1.126 1 90.5 120 LEU A CA 1
ATOM 937 C C . LEU A 1 120 ? -4.281 -13.867 -0.644 1 90.5 120 LEU A C 1
ATOM 939 O O . LEU A 1 120 ? -4.688 -13.445 0.441 1 90.5 120 LEU A O 1
ATOM 943 N N . HIS A 1 121 ? -3.52 -13.25 -1.45 1 88.75 121 HIS A N 1
ATOM 944 C CA . HIS A 1 121 ? -3.137 -11.883 -1.124 1 88.75 121 HIS A CA 1
ATOM 945 C C . HIS A 1 121 ? -4.359 -10.977 -1.021 1 88.75 121 HIS A C 1
ATOM 947 O O . HIS A 1 121 ? -4.465 -10.172 -0.094 1 88.75 121 HIS A O 1
ATOM 953 N N . PHE A 1 122 ? -5.27 -11.141 -1.895 1 88.06 122 PHE A N 1
ATOM 954 C CA . PHE A 1 122 ? -6.496 -10.352 -1.92 1 88.06 122 PHE A CA 1
ATOM 955 C C . PHE A 1 122 ? -7.34 -10.617 -0.68 1 88.06 122 PHE A C 1
ATOM 957 O O . PHE A 1 122 ? -7.859 -9.688 -0.06 1 88.06 122 PHE A O 1
ATOM 964 N N . LEU A 1 123 ? -7.414 -11.859 -0.346 1 90.94 123 LEU A N 1
ATOM 965 C CA . LEU A 1 123 ? -8.219 -12.258 0.808 1 90.94 123 LEU A CA 1
ATOM 966 C C . LEU A 1 123 ? -7.641 -11.672 2.094 1 90.94 123 LEU A C 1
ATOM 968 O O . LEU A 1 123 ? -8.391 -11.266 2.986 1 90.94 123 LEU A O 1
ATOM 972 N N . GLY A 1 124 ? -6.387 -11.664 2.18 1 89.81 124 GLY A N 1
ATOM 973 C CA . GLY A 1 124 ? -5.75 -11.062 3.338 1 89.81 124 GLY A CA 1
ATOM 974 C C . GLY A 1 124 ? -6.102 -9.594 3.514 1 89.81 124 GLY A C 1
ATOM 975 O O . GLY A 1 124 ? -6.391 -9.148 4.629 1 89.81 124 GLY A O 1
ATOM 976 N N . VAL A 1 125 ? -6.168 -8.922 2.449 1 85.75 125 VAL A N 1
ATOM 977 C CA . VAL A 1 125 ? -6.375 -7.477 2.482 1 85.75 125 VAL A CA 1
ATOM 978 C C . VAL A 1 125 ? -7.867 -7.176 2.592 1 85.75 125 VAL A C 1
ATOM 980 O O . VAL A 1 125 ? -8.289 -6.383 3.441 1 85.75 125 VAL A O 1
ATOM 983 N N . ALA A 1 126 ? -8.672 -7.844 1.773 1 83.81 126 ALA A N 1
ATOM 984 C CA . ALA A 1 126 ? -10.078 -7.492 1.631 1 83.81 126 ALA A CA 1
ATOM 985 C C . ALA A 1 126 ? -10.914 -8.094 2.762 1 83.81 126 ALA A C 1
ATOM 987 O O . ALA A 1 126 ? -11.922 -7.512 3.172 1 83.81 126 ALA A O 1
ATOM 988 N N . LYS A 1 127 ? -10.453 -9.266 3.242 1 87.5 127 LYS A N 1
ATOM 989 C CA . LYS A 1 127 ? -11.297 -9.977 4.195 1 87.5 127 LYS A CA 1
ATOM 990 C C . LYS A 1 127 ? -10.547 -10.266 5.492 1 87.5 127 LYS A C 1
ATOM 992 O O . LYS A 1 127 ? -11.047 -10.969 6.363 1 87.5 127 LYS A O 1
ATOM 997 N N . ASP A 1 128 ? -9.312 -9.766 5.605 1 88.06 128 ASP A N 1
ATOM 998 C CA . ASP A 1 128 ? -8.492 -9.961 6.801 1 88.06 128 ASP A CA 1
ATOM 999 C C . ASP A 1 128 ? -8.266 -11.445 7.078 1 88.06 128 ASP A C 1
ATOM 1001 O O . ASP A 1 128 ? -8.336 -11.875 8.234 1 88.06 128 ASP A O 1
ATOM 1005 N N . VAL A 1 129 ? -8.211 -12.203 6.016 1 92.75 129 VAL A N 1
ATOM 1006 C CA . VAL A 1 129 ? -7.922 -13.625 6.129 1 92.75 129 VAL A CA 1
ATOM 1007 C C . VAL A 1 129 ? -6.457 -13.828 6.504 1 92.75 129 VAL A C 1
ATOM 1009 O O . VAL A 1 129 ? -5.578 -13.141 5.977 1 92.75 129 VAL A O 1
ATOM 1012 N N . ARG A 1 130 ? -6.27 -14.711 7.465 1 92.56 130 ARG A N 1
ATOM 1013 C CA . ARG A 1 130 ? -4.902 -15.062 7.836 1 92.56 130 ARG A CA 1
ATOM 1014 C C . ARG A 1 130 ? -4.469 -16.359 7.152 1 92.56 130 ARG A C 1
ATOM 1016 O O . ARG A 1 130 ? -5.012 -17.422 7.434 1 92.56 130 ARG A O 1
ATOM 1023 N N . VAL A 1 131 ? -3.502 -16.266 6.309 1 93.62 131 VAL A N 1
ATOM 1024 C CA . VAL A 1 131 ? -2.988 -17.469 5.652 1 93.62 131 VAL A CA 1
ATOM 1025 C C . VAL A 1 131 ? -1.926 -18.125 6.527 1 93.62 131 VAL A C 1
ATOM 1027 O O . VAL A 1 131 ? -0.869 -17.547 6.777 1 93.62 131 VAL A O 1
ATOM 1030 N N . GLU A 1 132 ? -2.215 -19.312 6.922 1 93.56 132 GLU A N 1
ATOM 1031 C CA . GLU A 1 132 ? -1.29 -20.031 7.789 1 93.56 132 GLU A CA 1
ATOM 1032 C C . GLU A 1 132 ? -0.164 -20.672 6.984 1 93.56 132 GLU A C 1
ATOM 1034 O O . GLU A 1 132 ? 0.999 -20.641 7.391 1 93.56 132 GLU A O 1
ATOM 1039 N N . ARG A 1 133 ? -0.63 -21.297 5.895 1 92.81 133 ARG A N 1
ATOM 1040 C CA . ARG A 1 133 ? 0.335 -22.031 5.082 1 92.81 133 ARG A CA 1
ATOM 1041 C C . ARG A 1 133 ? -0.129 -22.125 3.633 1 92.81 133 ARG A C 1
ATOM 1043 O O . ARG A 1 133 ? -1.326 -22.25 3.367 1 92.81 133 ARG A O 1
ATOM 1050 N N . VAL A 1 134 ? 0.833 -22.031 2.795 1 90.31 134 VAL A N 1
ATOM 1051 C CA . VAL A 1 134 ? 0.66 -22.391 1.392 1 90.31 134 VAL A CA 1
ATOM 1052 C C . VAL A 1 134 ? 1.547 -23.594 1.056 1 90.31 134 VAL A C 1
ATOM 1054 O O . VAL A 1 134 ? 2.771 -23.516 1.179 1 90.31 134 VAL A O 1
ATOM 1057 N N . VAL A 1 135 ? 0.936 -24.688 0.617 1 90.38 135 VAL A N 1
ATOM 1058 C CA . VAL A 1 135 ? 1.726 -25.891 0.453 1 90.38 135 VAL A CA 1
ATOM 1059 C C . VAL A 1 135 ? 1.518 -26.469 -0.949 1 90.38 135 VAL A C 1
ATOM 1061 O O . VAL A 1 135 ? 0.482 -26.219 -1.575 1 90.38 135 VAL A O 1
ATOM 1064 N N . TYR A 1 136 ? 2.482 -27.125 -1.345 1 87.25 136 TYR A N 1
ATOM 1065 C CA . TYR A 1 136 ? 2.492 -27.844 -2.613 1 87.25 136 TYR A CA 1
ATOM 1066 C C . TYR A 1 136 ? 3.037 -29.25 -2.432 1 87.25 136 TYR A C 1
ATOM 1068 O O . TYR A 1 136 ? 4.184 -29.438 -2.016 1 87.25 136 TYR A O 1
ATOM 1076 N N . GLY A 1 137 ? 2.215 -30.188 -2.756 1 88.12 137 GLY A N 1
ATOM 1077 C CA . GLY A 1 137 ? 2.662 -31.578 -2.703 1 88.12 137 GLY A CA 1
ATOM 1078 C C . GLY A 1 137 ? 3.434 -32 -3.938 1 88.12 137 GLY A C 1
ATOM 1079 O O . GLY A 1 137 ? 2.844 -32.25 -4.992 1 88.12 137 GLY A O 1
ATOM 1080 N N . ALA A 1 138 ? 4.703 -32.125 -3.807 1 81.56 138 ALA A N 1
ATOM 1081 C CA . ALA A 1 138 ? 5.566 -32.5 -4.926 1 81.56 138 ALA A CA 1
ATOM 1082 C C . ALA A 1 138 ? 5.977 -33.969 -4.832 1 81.56 138 ALA A C 1
ATOM 1084 O O . ALA A 1 138 ? 6.203 -34.5 -3.734 1 81.56 138 ALA A O 1
ATOM 1085 N N . LEU A 1 139 ? 5.93 -34.625 -6 1 79.38 139 LEU A N 1
ATOM 1086 C CA . LEU A 1 139 ? 6.484 -35.969 -6.062 1 79.38 139 LEU A CA 1
ATOM 1087 C C . LEU A 1 139 ? 7.977 -35.938 -6.383 1 79.38 139 LEU A C 1
ATOM 1089 O O . LEU A 1 139 ? 8.383 -35.344 -7.391 1 79.38 139 LEU A O 1
ATOM 1093 N N . ARG A 1 140 ? 8.766 -36.594 -5.523 1 77.5 140 ARG A N 1
ATOM 1094 C CA . ARG A 1 140 ? 10.211 -36.625 -5.695 1 77.5 140 ARG A CA 1
ATOM 1095 C C . ARG A 1 140 ? 10.625 -37.688 -6.691 1 77.5 140 ARG A C 1
ATOM 1097 O O . ARG A 1 140 ? 9.805 -38.531 -7.086 1 77.5 140 ARG A O 1
ATOM 1104 N N . GLU A 1 141 ? 11.789 -37.5 -7.117 1 73.94 141 GLU A N 1
ATOM 1105 C CA . GLU A 1 141 ? 12.336 -38.469 -8.078 1 73.94 141 GLU A CA 1
ATOM 1106 C C . GLU A 1 141 ? 12.312 -39.875 -7.508 1 73.94 141 GLU A C 1
ATOM 1108 O O . GLU A 1 141 ? 12.156 -40.844 -8.258 1 73.94 141 GLU A O 1
ATOM 1113 N N . ASP A 1 142 ? 12.438 -40 -6.203 1 79.94 142 ASP A N 1
ATOM 1114 C CA . ASP A 1 142 ? 12.484 -41.312 -5.559 1 79.94 142 ASP A CA 1
ATOM 1115 C C . ASP A 1 142 ? 11.078 -41.875 -5.352 1 79.94 142 ASP A C 1
ATOM 1117 O O . ASP A 1 142 ? 10.914 -42.969 -4.762 1 79.94 142 ASP A O 1
ATOM 1121 N N . GLY A 1 143 ? 10.141 -41.188 -5.793 1 79.56 143 GLY A N 1
ATOM 1122 C CA . GLY A 1 143 ? 8.773 -41.656 -5.727 1 79.56 143 GLY A CA 1
ATOM 1123 C C . GLY A 1 143 ? 8.055 -41.25 -4.457 1 79.56 143 GLY A C 1
ATOM 1124 O O . GLY A 1 143 ? 6.863 -41.531 -4.289 1 79.56 143 GLY A O 1
ATOM 1125 N N . LEU A 1 144 ? 8.766 -40.562 -3.617 1 86.19 144 LEU A N 1
ATOM 1126 C CA . LEU A 1 144 ? 8.164 -40.094 -2.373 1 86.19 144 LEU A CA 1
ATOM 1127 C C . LEU A 1 144 ? 7.59 -38.688 -2.537 1 86.19 144 LEU A C 1
ATOM 1129 O O . LEU A 1 144 ? 8.047 -37.938 -3.391 1 86.19 144 LEU A O 1
ATOM 1133 N N . GLY A 1 145 ? 6.512 -38.5 -1.801 1 86.94 145 GLY A N 1
ATOM 1134 C CA . GLY A 1 145 ? 5.902 -37.188 -1.818 1 86.94 145 GLY A CA 1
ATOM 1135 C C . GLY A 1 145 ? 6.406 -36.281 -0.708 1 86.94 145 GLY A C 1
ATOM 1136 O O . GLY A 1 145 ? 6.758 -36.75 0.374 1 86.94 145 GLY A O 1
ATOM 1137 N N . GLU A 1 146 ? 6.5 -35.031 -0.927 1 88.44 146 GLU A N 1
ATOM 1138 C CA . GLU A 1 146 ? 6.855 -34.031 0.079 1 88.44 146 GLU A CA 1
ATOM 1139 C C . GLU A 1 146 ? 6.078 -32.719 -0.129 1 88.44 146 GLU A C 1
ATOM 1141 O O . GLU A 1 146 ? 5.902 -32.281 -1.263 1 88.44 146 GLU A O 1
ATOM 1146 N N . PHE A 1 147 ? 5.57 -32.219 0.969 1 89.69 147 PHE A N 1
ATOM 1147 C CA . PHE A 1 147 ? 4.945 -30.922 0.893 1 89.69 147 PHE A CA 1
ATOM 1148 C C . PHE A 1 147 ? 5.992 -29.812 0.974 1 89.69 147 PHE A C 1
ATOM 1150 O O . PHE A 1 147 ? 6.742 -29.734 1.948 1 89.69 147 PHE A O 1
ATOM 1157 N N . LEU A 1 148 ? 6.02 -29.062 -0.086 1 84.19 148 LEU A N 1
ATOM 1158 C CA . LEU A 1 148 ? 6.832 -27.844 -0.059 1 84.19 148 LEU A CA 1
ATOM 1159 C C . LEU A 1 148 ? 6.051 -26.672 0.533 1 84.19 148 LEU A C 1
ATOM 1161 O O . LEU A 1 148 ? 4.883 -26.469 0.195 1 84.19 148 LEU A O 1
ATOM 1165 N N . ASP A 1 149 ? 6.648 -26.016 1.472 1 85.62 149 ASP A N 1
ATOM 1166 C CA . ASP A 1 149 ? 6.035 -24.828 2.062 1 85.62 149 ASP A CA 1
ATOM 1167 C C . ASP A 1 149 ? 6.332 -23.578 1.229 1 85.62 149 ASP A C 1
ATOM 1169 O O . ASP A 1 149 ? 7.469 -23.109 1.193 1 85.62 149 ASP A O 1
ATOM 1173 N N . LEU A 1 150 ? 5.258 -23.047 0.598 1 82.81 150 LEU A N 1
ATOM 1174 C CA . LEU A 1 150 ? 5.438 -21.891 -0.279 1 82.81 150 LEU A CA 1
ATOM 1175 C C . LEU A 1 150 ? 4.98 -20.609 0.409 1 82.81 150 LEU A C 1
ATOM 1177 O O . LEU A 1 150 ? 4.887 -19.562 -0.229 1 82.81 150 LEU A O 1
ATOM 1181 N N . THR A 1 151 ? 4.754 -20.641 1.732 1 83.56 151 THR A N 1
ATOM 1182 C CA . THR A 1 151 ? 4.309 -19.5 2.52 1 83.56 151 THR A CA 1
ATOM 1183 C C . THR A 1 151 ? 5.281 -18.328 2.375 1 83.56 151 THR A C 1
ATOM 1185 O O . THR A 1 151 ? 4.863 -17.172 2.338 1 83.56 151 THR A O 1
ATOM 1188 N N . PRO A 1 152 ? 6.562 -18.547 2.197 1 77.19 152 PRO A N 1
ATOM 1189 C CA . PRO A 1 152 ? 7.52 -17.453 2.074 1 77.19 152 PRO A CA 1
ATOM 1190 C C . PRO A 1 152 ? 7.25 -16.562 0.858 1 77.19 152 PRO A C 1
ATOM 1192 O O . PRO A 1 152 ? 7.621 -15.391 0.85 1 77.19 152 PRO A O 1
ATOM 1195 N N . PHE A 1 153 ? 6.605 -17.094 -0.084 1 78.25 153 PHE A N 1
ATOM 1196 C CA . PHE A 1 153 ? 6.355 -16.266 -1.263 1 78.25 153 PHE A CA 1
ATOM 1197 C C . PHE A 1 153 ? 5.188 -15.32 -1.025 1 78.25 153 PHE A C 1
ATOM 1199 O O . PHE A 1 153 ? 5.09 -14.273 -1.673 1 78.25 153 PHE A O 1
ATOM 1206 N N . LEU A 1 154 ? 4.316 -15.742 -0.177 1 79.88 154 LEU A N 1
ATOM 1207 C CA . LEU A 1 154 ? 3.334 -14.773 0.3 1 79.88 154 LEU A CA 1
ATOM 1208 C C . LEU A 1 154 ? 4.008 -13.648 1.078 1 79.88 154 LEU A C 1
ATOM 1210 O O . LEU A 1 154 ? 3.586 -12.492 1.002 1 79.88 154 LEU A O 1
ATOM 1214 N N . GLU A 1 155 ? 5.016 -14.016 1.739 1 77.06 155 GLU A N 1
ATOM 1215 C CA . GLU A 1 155 ? 5.789 -13.023 2.484 1 77.06 155 GLU A CA 1
ATOM 1216 C C . GLU A 1 155 ? 6.465 -12.031 1.544 1 77.06 155 GLU A C 1
ATOM 1218 O O . GLU A 1 155 ? 6.617 -10.852 1.881 1 77.06 155 GLU A O 1
ATOM 1223 N N . LEU A 1 156 ? 6.852 -12.547 0.382 1 84.06 156 LEU A N 1
ATOM 1224 C CA . LEU A 1 156 ? 7.43 -11.648 -0.611 1 84.06 156 LEU A CA 1
ATOM 1225 C C . LEU A 1 156 ? 6.422 -10.594 -1.039 1 84.06 156 LEU A C 1
ATOM 1227 O O . LEU A 1 156 ? 6.789 -9.438 -1.272 1 84.06 156 LEU A O 1
ATOM 1231 N N . LEU A 1 157 ? 5.176 -11 -1.171 1 86.31 157 LEU A N 1
ATOM 1232 C CA . LEU A 1 157 ? 4.137 -10.031 -1.509 1 86.31 157 LEU A CA 1
ATOM 1233 C C . LEU A 1 157 ? 3.986 -8.984 -0.404 1 86.31 157 LEU A C 1
ATOM 1235 O O . LEU A 1 157 ? 3.74 -7.812 -0.683 1 86.31 157 LEU A O 1
ATOM 1239 N N . ALA A 1 158 ? 4.18 -9.445 0.792 1 83.94 158 ALA A N 1
ATOM 1240 C CA . ALA A 1 158 ? 4.121 -8.523 1.927 1 83.94 158 ALA A CA 1
ATOM 1241 C C . ALA A 1 158 ? 5.273 -7.527 1.885 1 83.94 158 ALA A C 1
ATOM 1243 O O . ALA A 1 158 ? 5.09 -6.344 2.17 1 83.94 158 ALA A O 1
ATOM 1244 N N . TRP A 1 159 ? 6.438 -8.039 1.535 1 84.19 159 TRP A N 1
ATOM 1245 C CA . TRP A 1 159 ? 7.594 -7.164 1.366 1 84.19 159 TRP A CA 1
ATOM 1246 C C . TRP A 1 159 ? 7.344 -6.129 0.275 1 84.19 159 TRP A C 1
ATOM 1248 O O . TRP A 1 159 ? 7.648 -4.945 0.45 1 84.19 159 TRP A O 1
ATOM 1258 N N . THR A 1 160 ? 6.816 -6.621 -0.764 1 88.25 160 THR A N 1
ATOM 1259 C CA . THR A 1 160 ? 6.539 -5.742 -1.896 1 88.25 160 THR A CA 1
ATOM 1260 C C . THR A 1 160 ? 5.551 -4.648 -1.505 1 88.25 160 THR A C 1
ATOM 1262 O O . THR A 1 160 ? 5.742 -3.48 -1.846 1 88.25 160 THR A O 1
ATOM 1265 N N . GLN A 1 161 ? 4.57 -5.016 -0.81 1 88.31 161 GLN A N 1
ATOM 1266 C CA . GLN A 1 161 ? 3.578 -4.051 -0.342 1 88.31 161 GLN A CA 1
ATOM 1267 C C . GLN A 1 161 ? 4.207 -3.027 0.599 1 88.31 161 GLN A C 1
ATOM 1269 O O . GLN A 1 161 ? 3.936 -1.829 0.494 1 88.31 161 GLN A O 1
ATOM 1274 N N . ALA A 1 162 ? 4.996 -3.479 1.498 1 89.81 162 ALA A N 1
ATOM 1275 C CA . ALA A 1 162 ? 5.621 -2.594 2.477 1 89.81 162 ALA A CA 1
ATOM 1276 C C . ALA A 1 162 ? 6.551 -1.593 1.794 1 89.81 162 ALA A C 1
ATOM 1278 O O . ALA A 1 162 ? 6.586 -0.417 2.168 1 89.81 162 ALA A O 1
ATOM 1279 N N . VAL A 1 163 ? 7.258 -2.07 0.827 1 88.94 163 VAL A N 1
ATOM 1280 C CA . VAL A 1 163 ? 8.141 -1.192 0.067 1 88.94 163 VAL A CA 1
ATOM 1281 C C . VAL A 1 163 ? 7.312 -0.16 -0.695 1 88.94 163 VAL A C 1
ATOM 1283 O O . VAL A 1 163 ? 7.664 1.021 -0.734 1 88.94 163 VAL A O 1
ATOM 1286 N N . SER A 1 164 ? 6.27 -0.611 -1.229 1 90.19 164 SER A N 1
ATOM 1287 C CA . SER A 1 164 ? 5.379 0.292 -1.951 1 90.19 164 SER A CA 1
ATOM 1288 C C . SER A 1 164 ? 4.816 1.368 -1.028 1 90.19 164 SER A C 1
ATOM 1290 O O . SER A 1 164 ? 4.766 2.543 -1.396 1 90.19 164 SER A O 1
ATOM 1292 N N . ASP A 1 165 ? 4.402 0.943 0.153 1 92.06 165 ASP A N 1
ATOM 1293 C CA . ASP A 1 165 ? 3.844 1.874 1.129 1 92.06 165 ASP A CA 1
ATOM 1294 C C . ASP A 1 165 ? 4.848 2.969 1.48 1 92.06 165 ASP A C 1
ATOM 1296 O O . ASP A 1 165 ? 4.477 4.141 1.606 1 92.06 165 ASP A O 1
ATOM 1300 N N . LEU A 1 166 ? 6.027 2.59 1.606 1 92.5 166 LEU A N 1
ATOM 1301 C CA . LEU A 1 166 ? 7.066 3.559 1.938 1 92.5 166 LEU A CA 1
ATOM 1302 C C . LEU A 1 166 ? 7.348 4.48 0.756 1 92.5 166 LEU A C 1
ATOM 1304 O O . LEU A 1 166 ? 7.418 5.699 0.919 1 92.5 166 LEU A O 1
ATOM 1308 N N . LYS A 1 167 ? 7.488 3.877 -0.386 1 89.44 167 LYS A N 1
ATOM 1309 C CA . LYS A 1 167 ? 7.848 4.629 -1.586 1 89.44 167 LYS A CA 1
ATOM 1310 C C . LYS A 1 167 ? 6.742 5.605 -1.973 1 89.44 167 LYS A C 1
ATOM 1312 O O . LYS A 1 167 ? 7.02 6.758 -2.32 1 89.44 167 LYS A O 1
ATOM 1317 N N . ARG A 1 168 ? 5.551 5.227 -1.79 1 89.25 168 ARG A N 1
ATOM 1318 C CA . ARG A 1 168 ? 4.441 6.016 -2.322 1 89.25 168 ARG A CA 1
ATOM 1319 C C . ARG A 1 168 ? 3.881 6.953 -1.261 1 89.25 168 ARG A C 1
ATOM 1321 O O . ARG A 1 168 ? 3.426 8.055 -1.577 1 89.25 168 ARG A O 1
ATOM 1328 N N . TYR A 1 169 ? 3.955 6.52 0.023 1 91.5 169 TYR A N 1
ATOM 1329 C CA . TYR A 1 169 ? 3.193 7.27 1.016 1 91.5 169 TYR A CA 1
ATOM 1330 C C . TYR A 1 169 ? 4.062 7.625 2.215 1 91.5 169 TYR A C 1
ATOM 1332 O O . TYR A 1 169 ? 3.633 8.367 3.102 1 91.5 169 TYR A O 1
ATOM 1340 N N . GLY A 1 170 ? 5.242 7.098 2.232 1 91.81 170 GLY A N 1
ATOM 1341 C CA . GLY A 1 170 ? 6.188 7.445 3.279 1 91.81 170 GLY A CA 1
ATOM 1342 C C . GLY A 1 170 ? 5.957 6.688 4.57 1 91.81 170 GLY A C 1
ATOM 1343 O O . GLY A 1 170 ? 6.535 7.023 5.609 1 91.81 170 GLY A O 1
ATOM 1344 N N . PHE A 1 171 ? 5.18 5.66 4.551 1 91.25 171 PHE A N 1
ATOM 1345 C CA . PHE A 1 171 ? 4.902 4.91 5.77 1 91.25 171 PHE A CA 1
ATOM 1346 C C . PHE A 1 171 ? 5.898 3.766 5.938 1 91.25 171 PHE A C 1
ATOM 1348 O O . PHE A 1 171 ? 5.871 2.795 5.18 1 91.25 171 PHE A O 1
ATOM 1355 N N . GLY A 1 172 ? 6.684 3.836 6.957 1 93.44 172 GLY A N 1
ATOM 1356 C CA . GLY A 1 172 ? 7.746 2.865 7.18 1 93.44 172 GLY A CA 1
ATOM 1357 C C . GLY A 1 172 ? 7.355 1.767 8.148 1 93.44 172 GLY A C 1
ATOM 1358 O O . GLY A 1 172 ? 8.031 0.739 8.234 1 93.44 172 GLY A O 1
ATOM 1359 N N . LYS A 1 173 ? 6.234 1.893 8.773 1 92.69 173 LYS A N 1
ATOM 1360 C CA . LYS A 1 173 ? 5.852 0.96 9.828 1 92.69 173 LYS A CA 1
ATOM 1361 C C . LYS A 1 173 ? 5.711 -0.459 9.289 1 92.69 173 LYS A C 1
ATOM 1363 O O . LYS A 1 173 ? 6.215 -1.411 9.883 1 92.69 173 LYS A O 1
ATOM 1368 N N . PRO A 1 174 ? 5.039 -0.661 8.141 1 92 174 PRO A N 1
ATOM 1369 C CA . PRO A 1 174 ? 4.926 -2.031 7.633 1 92 174 PRO A CA 1
ATOM 1370 C C . PRO A 1 174 ? 6.285 -2.68 7.379 1 92 174 PRO A C 1
ATOM 1372 O O . PRO A 1 174 ? 6.48 -3.857 7.695 1 92 174 PRO A O 1
ATOM 1375 N N . LEU A 1 175 ? 7.188 -1.959 6.812 1 91.81 175 LEU A N 1
ATOM 1376 C CA . LEU A 1 175 ? 8.523 -2.492 6.582 1 91.81 175 LEU A CA 1
ATOM 1377 C C . LEU A 1 175 ? 9.227 -2.801 7.902 1 91.81 175 LEU A C 1
ATOM 1379 O O . LEU A 1 175 ? 9.922 -3.811 8.023 1 91.81 175 LEU A O 1
ATOM 1383 N N . ALA A 1 176 ? 9.07 -1.92 8.867 1 94.81 176 ALA A N 1
ATOM 1384 C CA . ALA A 1 176 ? 9.641 -2.137 10.188 1 94.81 176 ALA A CA 1
ATOM 1385 C C . ALA A 1 176 ? 9.117 -3.43 10.812 1 94.81 176 ALA A C 1
ATOM 1387 O O . ALA A 1 176 ? 9.883 -4.199 11.391 1 94.81 176 ALA A O 1
ATOM 1388 N N . GLU A 1 177 ? 7.867 -3.662 10.664 1 93.25 177 GLU A N 1
ATOM 1389 C CA . GLU A 1 177 ? 7.25 -4.867 11.211 1 93.25 177 GLU A CA 1
ATOM 1390 C C . GLU A 1 177 ? 7.82 -6.125 10.562 1 93.25 177 GLU A C 1
ATOM 1392 O O . GLU A 1 177 ? 8.078 -7.117 11.25 1 93.25 177 GLU A O 1
ATOM 1397 N N . LEU A 1 178 ? 8 -6.102 9.266 1 88.56 178 LEU A N 1
ATOM 1398 C CA . LEU A 1 178 ? 8.57 -7.238 8.555 1 88.56 178 LEU A CA 1
ATOM 1399 C C . LEU A 1 178 ? 10.016 -7.477 8.977 1 88.56 178 LEU A C 1
ATOM 1401 O O . LEU A 1 178 ? 10.422 -8.625 9.203 1 88.56 178 LEU A O 1
ATOM 1405 N N . LEU A 1 179 ? 10.781 -6.414 9.117 1 91.25 179 LEU A N 1
ATOM 1406 C CA . LEU A 1 179 ? 12.18 -6.523 9.523 1 91.25 179 LEU A CA 1
ATOM 1407 C C . LEU A 1 179 ? 12.289 -7.062 10.945 1 91.25 179 LEU A C 1
ATOM 1409 O O . LEU A 1 179 ? 13.148 -7.902 11.227 1 91.25 179 LEU A O 1
ATOM 1413 N N . ASN A 1 180 ? 11.438 -6.586 11.766 1 93.06 180 ASN A N 1
ATOM 1414 C CA . ASN A 1 180 ? 11.422 -7.07 13.141 1 93.06 180 ASN A CA 1
ATOM 1415 C C . ASN A 1 180 ? 11.031 -8.547 13.211 1 93.06 180 ASN A C 1
ATOM 1417 O O . ASN A 1 180 ? 11.609 -9.305 13.992 1 93.06 180 ASN A O 1
ATOM 1421 N N . SER A 1 181 ? 10.055 -8.906 12.438 1 87.69 181 SER A N 1
ATOM 1422 C CA . SER A 1 181 ? 9.648 -10.305 12.391 1 87.69 181 SER A CA 1
ATOM 1423 C C . SER A 1 181 ? 10.773 -11.195 11.883 1 87.69 181 SER A C 1
ATOM 1425 O O . SER A 1 181 ? 11.016 -12.273 12.43 1 87.69 181 SER A O 1
ATOM 1427 N N . LEU A 1 182 ? 11.414 -10.773 10.844 1 84.94 182 LEU A N 1
ATOM 1428 C CA . LEU A 1 182 ? 12.547 -11.523 10.312 1 84.94 182 LEU A CA 1
ATOM 1429 C C . LEU A 1 182 ? 13.664 -11.617 11.344 1 84.94 182 LEU A C 1
ATOM 1431 O O . LEU A 1 182 ? 14.266 -12.68 11.523 1 84.94 182 LEU A O 1
ATOM 1435 N N . HIS A 1 183 ? 13.898 -10.492 11.938 1 90.44 183 HIS A N 1
ATOM 1436 C CA . HIS A 1 183 ? 14.906 -10.461 12.992 1 90.44 183 HIS A CA 1
ATOM 1437 C C . HIS A 1 183 ? 14.625 -11.516 14.055 1 90.44 183 HIS A C 1
ATOM 1439 O O . HIS A 1 183 ? 15.508 -12.297 14.414 1 90.44 183 HIS A O 1
ATOM 1445 N N . ARG A 1 184 ? 13.477 -11.586 14.5 1 89.25 184 ARG A N 1
ATOM 1446 C CA . ARG A 1 184 ? 13.078 -12.539 15.531 1 89.25 184 ARG A CA 1
ATOM 1447 C C . ARG A 1 184 ? 13.195 -13.977 15.016 1 89.25 184 ARG A C 1
ATOM 1449 O O . ARG A 1 184 ? 13.656 -14.859 15.734 1 89.25 184 ARG A O 1
ATOM 1456 N N . ALA A 1 185 ? 12.773 -14.18 13.812 1 82.38 185 ALA A N 1
ATOM 1457 C CA . ALA A 1 185 ? 12.82 -15.508 13.211 1 82.38 185 ALA A CA 1
ATOM 1458 C C . ALA A 1 185 ? 14.25 -16.031 13.141 1 82.38 185 ALA A C 1
ATOM 1460 O O . ALA A 1 185 ? 14.484 -17.234 13.297 1 82.38 185 ALA A O 1
ATOM 1461 N N . THR A 1 186 ? 15.172 -15.172 12.844 1 85.19 186 THR A N 1
ATOM 1462 C CA . THR A 1 186 ? 16.562 -15.586 12.742 1 85.19 186 THR A CA 1
ATOM 1463 C C . THR A 1 186 ? 17.094 -16.062 14.094 1 85.19 186 THR A C 1
ATOM 1465 O O . THR A 1 186 ? 18 -16.891 14.156 1 85.19 186 THR A O 1
ATOM 1468 N N . TRP A 1 187 ? 16.562 -15.516 15.117 1 86.5 187 TRP A N 1
ATOM 1469 C CA . TRP A 1 187 ? 17.016 -15.883 16.453 1 86.5 187 TRP A CA 1
ATOM 1470 C C . TRP A 1 187 ? 16.328 -17.156 16.938 1 86.5 187 TRP A C 1
ATOM 1472 O O . TRP A 1 187 ? 16.797 -17.812 17.859 1 86.5 187 TRP A O 1
ATOM 1482 N N . GLN A 1 188 ? 15.234 -17.453 16.359 1 79.62 188 GLN A N 1
ATOM 1483 C CA . GLN A 1 188 ? 14.547 -18.703 16.672 1 79.62 188 GLN A CA 1
ATOM 1484 C C . GLN A 1 188 ? 15.156 -19.875 15.922 1 79.62 188 GLN A C 1
ATOM 1486 O O . GLN A 1 188 ? 15.031 -21.031 16.359 1 79.62 188 GLN A O 1
ATOM 1491 N N . ALA A 1 189 ? 15.711 -19.578 14.859 1 72.19 189 ALA A N 1
ATOM 1492 C CA . ALA A 1 189 ? 16.375 -20.609 14.086 1 72.19 189 ALA A CA 1
ATOM 1493 C C . ALA A 1 189 ? 17.75 -20.938 14.664 1 72.19 189 ALA A C 1
ATOM 1495 O O . ALA A 1 189 ? 18.25 -20.203 15.523 1 72.19 189 ALA A O 1
ATOM 1496 N N . GLU A 1 190 ? 18.281 -22.078 14.328 1 65.62 190 GLU A N 1
ATOM 1497 C CA . GLU A 1 190 ? 19.594 -22.5 14.82 1 65.62 190 GLU A CA 1
ATOM 1498 C C . GLU A 1 190 ? 20.703 -21.609 14.266 1 65.62 190 GLU A C 1
ATOM 1500 O O . GLU A 1 190 ? 20.656 -21.203 13.094 1 65.62 190 GLU A O 1
ATOM 1505 N N . GLY A 1 191 ? 21.453 -20.969 15.07 1 70.81 191 GLY A N 1
ATOM 1506 C CA . GLY A 1 191 ? 22.594 -20.156 14.672 1 70.81 191 GLY A CA 1
ATOM 1507 C C . GLY A 1 191 ? 22.562 -18.75 15.25 1 70.81 191 GLY A C 1
ATOM 1508 O O . GLY A 1 191 ? 21.75 -18.469 16.141 1 70.81 191 GLY A O 1
ATOM 1509 N N . LYS A 1 192 ? 23.453 -17.984 14.711 1 78.88 192 LYS A N 1
ATOM 1510 C CA . LYS A 1 192 ? 23.562 -16.609 15.172 1 78.88 192 LYS A CA 1
ATOM 1511 C C . LYS A 1 192 ? 22.484 -15.727 14.531 1 78.88 192 LYS A C 1
ATOM 1513 O O . LYS A 1 192 ? 22.312 -15.734 13.312 1 78.88 192 LYS A O 1
ATOM 1518 N N . GLY A 1 193 ? 21.703 -15.086 15.211 1 85.44 193 GLY A N 1
ATOM 1519 C CA . GLY A 1 193 ? 20.594 -14.25 14.781 1 85.44 193 GLY A CA 1
ATOM 1520 C C . GLY A 1 193 ? 21.047 -12.953 14.125 1 85.44 193 GLY A C 1
ATOM 1521 O O . GLY A 1 193 ? 22.219 -12.586 14.203 1 85.44 193 GLY A O 1
ATOM 1522 N N . ALA A 1 194 ? 20.172 -12.305 13.398 1 88.31 194 ALA A N 1
ATOM 1523 C CA . ALA A 1 194 ? 20.422 -11.016 12.766 1 88.31 194 ALA A CA 1
ATOM 1524 C C . ALA A 1 194 ? 20.703 -9.938 13.805 1 88.31 194 ALA A C 1
ATOM 1526 O O . ALA A 1 194 ? 20.219 -10.023 14.938 1 88.31 194 ALA A O 1
ATOM 1527 N N . ARG A 1 195 ? 21.516 -8.93 13.453 1 90.5 195 ARG A N 1
ATOM 1528 C CA . ARG A 1 195 ? 21.891 -7.895 14.414 1 90.5 195 ARG A CA 1
ATOM 1529 C C . ARG A 1 195 ? 21.297 -6.543 14.016 1 90.5 195 ARG A C 1
ATOM 1531 O O . ARG A 1 195 ? 21.031 -5.699 14.875 1 90.5 195 ARG A O 1
ATOM 1538 N N . LYS A 1 196 ? 21.062 -6.406 12.773 1 93.75 196 LYS A N 1
ATOM 1539 C CA . LYS A 1 196 ? 20.828 -5.031 12.336 1 93.75 196 LYS A CA 1
ATOM 1540 C C . LYS A 1 196 ? 19.484 -4.902 11.633 1 93.75 196 LYS A C 1
ATOM 1542 O O . LYS A 1 196 ? 19.078 -3.803 11.258 1 93.75 196 LYS A O 1
ATOM 1547 N N . LEU A 1 197 ? 18.734 -5.949 11.555 1 92.81 197 LEU A N 1
ATOM 1548 C CA . LEU A 1 197 ? 17.453 -5.891 10.867 1 92.81 197 LEU A CA 1
ATOM 1549 C C . LEU A 1 197 ? 16.438 -5.082 11.664 1 92.81 197 LEU A C 1
ATOM 1551 O O . LEU A 1 197 ? 15.859 -4.121 11.156 1 92.81 197 LEU A O 1
ATOM 1555 N N . ALA A 1 198 ? 16.25 -5.43 12.906 1 93.94 198 ALA A N 1
ATOM 1556 C CA . ALA A 1 198 ? 15.273 -4.758 13.758 1 93.94 198 ALA A CA 1
ATOM 1557 C C . ALA A 1 198 ? 15.641 -3.291 13.961 1 93.94 198 ALA A C 1
ATOM 1559 O O . ALA A 1 198 ? 14.789 -2.408 13.812 1 93.94 198 ALA A O 1
ATOM 1560 N N . PRO A 1 199 ? 16.922 -3 14.227 1 95.69 199 PRO A N 1
ATOM 1561 C CA . PRO A 1 199 ? 17.297 -1.591 14.367 1 95.69 199 PRO A CA 1
ATOM 1562 C C . PRO A 1 199 ? 17 -0.773 13.117 1 95.69 199 PRO A C 1
ATOM 1564 O O . PRO A 1 199 ? 16.531 0.367 13.211 1 95.69 199 PRO A O 1
ATOM 1567 N N . LEU A 1 200 ? 17.25 -1.321 12.031 1 95.38 200 LEU A N 1
ATOM 1568 C CA . LEU A 1 200 ? 16.969 -0.619 10.781 1 95.38 200 LEU A CA 1
ATOM 1569 C C . LEU A 1 200 ? 15.477 -0.348 10.641 1 95.38 200 LEU A C 1
ATOM 1571 O O . LEU A 1 200 ? 15.078 0.756 10.266 1 95.38 200 LEU A O 1
ATOM 1575 N N . GLY A 1 201 ? 14.711 -1.382 10.891 1 95.19 201 GLY A N 1
ATOM 1576 C CA . GLY A 1 201 ? 13.266 -1.227 10.828 1 95.19 201 GLY A CA 1
ATOM 1577 C C . GLY A 1 201 ? 12.742 -0.165 11.781 1 95.19 201 GLY A C 1
ATOM 1578 O O . GLY A 1 201 ? 11.922 0.667 11.398 1 95.19 201 GLY A O 1
ATOM 1579 N N . ASN A 1 202 ? 13.234 -0.161 12.961 1 96.31 202 ASN A N 1
ATOM 1580 C CA . ASN A 1 202 ? 12.812 0.812 13.961 1 96.31 202 ASN A CA 1
ATOM 1581 C C . ASN A 1 202 ? 13.18 2.234 13.547 1 96.31 202 ASN A C 1
ATOM 1583 O O . ASN A 1 202 ? 12.406 3.166 13.766 1 96.31 202 ASN A O 1
ATOM 1587 N N . THR A 1 203 ? 14.336 2.371 13.023 1 97.06 203 THR A N 1
ATOM 1588 C CA . THR A 1 203 ? 14.773 3.678 12.539 1 97.06 203 THR A CA 1
ATOM 1589 C C . THR A 1 203 ? 13.852 4.176 11.43 1 97.06 203 THR A C 1
ATOM 1591 O O . THR A 1 203 ? 13.492 5.355 11.398 1 97.06 203 THR A O 1
ATOM 1594 N N . LEU A 1 204 ? 13.477 3.303 10.531 1 95.88 204 LEU A N 1
ATOM 1595 C CA . LEU A 1 204 ? 12.594 3.656 9.43 1 95.88 204 LEU A CA 1
ATOM 1596 C C . LEU A 1 204 ? 11.234 4.113 9.945 1 95.88 204 LEU A C 1
ATOM 1598 O O . LEU A 1 204 ? 10.672 5.09 9.445 1 95.88 204 LEU A O 1
ATOM 1602 N N . GLU A 1 205 ? 10.742 3.387 10.898 1 95.94 205 GLU A N 1
ATOM 1603 C CA . GLU A 1 205 ? 9.453 3.74 11.477 1 95.94 205 GLU A CA 1
ATOM 1604 C C . GLU A 1 205 ? 9.516 5.098 12.18 1 95.94 205 GLU A C 1
ATOM 1606 O O . GLU A 1 205 ? 8.617 5.926 12.016 1 95.94 205 GLU A O 1
ATOM 1611 N N . SER A 1 206 ? 10.562 5.332 12.875 1 96.81 206 SER A N 1
ATOM 1612 C CA . SER A 1 206 ? 10.734 6.598 13.586 1 96.81 206 SER A CA 1
ATOM 1613 C C . SER A 1 206 ? 10.891 7.758 12.602 1 96.81 206 SER A C 1
ATOM 1615 O O . SER A 1 206 ? 10.367 8.852 12.844 1 96.81 206 SER A O 1
ATOM 1617 N N . LEU A 1 207 ? 11.617 7.512 11.594 1 97.5 207 LEU A N 1
ATOM 1618 C CA . LEU A 1 207 ? 11.797 8.523 10.562 1 97.5 207 LEU A CA 1
ATOM 1619 C C . LEU A 1 207 ? 10.461 8.914 9.945 1 97.5 207 LEU A C 1
ATOM 1621 O O . LEU A 1 207 ? 10.172 10.102 9.789 1 97.5 207 LEU A O 1
ATOM 1625 N N . SER A 1 208 ? 9.672 7.922 9.609 1 95.62 208 SER A N 1
ATOM 1626 C CA . SER A 1 208 ? 8.359 8.164 9.016 1 95.62 208 SER A CA 1
ATOM 1627 C C . SER A 1 208 ? 7.469 8.961 9.961 1 95.62 208 SER A C 1
ATOM 1629 O O . SER A 1 208 ? 6.781 9.891 9.531 1 95.62 208 SER A O 1
ATOM 1631 N N . THR A 1 209 ? 7.5 8.617 11.227 1 94.75 209 THR A N 1
ATOM 1632 C CA . THR A 1 209 ? 6.68 9.297 12.219 1 94.75 209 THR A CA 1
ATOM 1633 C C . THR A 1 209 ? 7.148 10.734 12.414 1 94.75 209 THR A C 1
ATOM 1635 O O . THR A 1 209 ? 6.328 11.648 12.555 1 94.75 209 THR A O 1
ATOM 1638 N N . SER A 1 210 ? 8.43 10.922 12.414 1 96.69 210 SER A N 1
ATOM 1639 C CA . SER A 1 210 ? 8.992 12.258 12.57 1 96.69 210 SER A CA 1
ATOM 1640 C C . SER A 1 210 ? 8.594 13.164 11.406 1 96.69 210 SER A C 1
ATOM 1642 O O . SER A 1 210 ? 8.297 14.344 11.602 1 96.69 210 SER A O 1
ATOM 1644 N N . LEU A 1 211 ? 8.609 12.656 10.258 1 96.25 211 LEU A N 1
ATOM 1645 C CA . LEU A 1 211 ? 8.211 13.438 9.094 1 96.25 211 LEU A CA 1
ATOM 1646 C C . LEU A 1 211 ? 6.715 13.742 9.133 1 96.25 211 LEU A C 1
ATOM 1648 O O . LEU A 1 211 ? 6.297 14.859 8.82 1 96.25 211 LEU A O 1
ATOM 1652 N N . GLU A 1 212 ? 5.934 12.773 9.547 1 93.75 212 GLU A N 1
ATOM 1653 C CA . GLU A 1 212 ? 4.484 12.938 9.633 1 93.75 212 GLU A CA 1
ATOM 1654 C C . GLU A 1 212 ? 4.117 14.062 10.594 1 93.75 212 GLU A C 1
ATOM 1656 O O . GLU A 1 212 ? 3.154 14.797 10.359 1 93.75 212 GLU A O 1
ATOM 1661 N N . LEU A 1 213 ? 4.902 14.195 11.617 1 95.5 213 LEU A N 1
ATOM 1662 C CA . LEU A 1 213 ? 4.57 15.156 12.656 1 95.5 213 LEU A CA 1
ATOM 1663 C C . LEU A 1 213 ? 5.508 16.359 12.602 1 95.5 213 LEU A C 1
ATOM 1665 O O . LEU A 1 213 ? 5.543 17.172 13.531 1 95.5 213 LEU A O 1
ATOM 1669 N N . LEU A 1 214 ? 6.293 16.422 11.57 1 96.06 214 LEU A N 1
ATOM 1670 C CA . LEU A 1 214 ? 7.156 17.547 11.234 1 96.06 214 LEU A CA 1
ATOM 1671 C C . LEU A 1 214 ? 8.141 17.828 12.367 1 96.06 214 LEU A C 1
ATOM 1673 O O . LEU A 1 214 ? 8.266 18.969 12.812 1 96.06 214 LEU A O 1
ATOM 1677 N N . ARG A 1 215 ? 8.664 16.688 12.922 1 95.94 215 ARG A N 1
ATOM 1678 C CA . ARG A 1 215 ? 9.828 16.812 13.789 1 95.94 215 ARG A CA 1
ATOM 1679 C C . ARG A 1 215 ? 11.125 16.766 12.984 1 95.94 215 ARG A C 1
ATOM 1681 O O . ARG A 1 215 ? 11.781 15.734 12.906 1 95.94 215 ARG A O 1
ATOM 1688 N N . LEU A 1 216 ? 11.539 17.859 12.492 1 95.62 216 LEU A N 1
ATOM 1689 C CA . LEU A 1 216 ? 12.531 17.938 11.422 1 95.62 216 LEU A CA 1
ATOM 1690 C C . LEU A 1 216 ? 13.906 17.516 11.93 1 95.62 216 LEU A C 1
ATOM 1692 O O . LEU A 1 216 ? 14.641 16.812 11.234 1 95.62 216 LEU A O 1
ATOM 1696 N N . GLN A 1 217 ? 14.281 18.031 13.094 1 93.69 217 GLN A N 1
ATOM 1697 C CA . GLN A 1 217 ? 15.578 17.641 13.648 1 93.69 217 GLN A CA 1
ATOM 1698 C C . GLN A 1 217 ? 15.641 16.141 13.875 1 93.69 217 GLN A C 1
ATOM 1700 O O . GLN A 1 217 ? 16.656 15.5 13.562 1 93.69 217 GLN A O 1
ATOM 1705 N N . GLU A 1 218 ? 14.609 15.578 14.391 1 95.12 218 GLU A N 1
ATOM 1706 C CA . GLU A 1 218 ? 14.531 14.141 14.594 1 95.12 218 GLU A CA 1
ATOM 1707 C C . GLU A 1 218 ? 14.594 13.383 13.266 1 95.12 218 GLU A C 1
ATOM 1709 O O . GLU A 1 218 ? 15.266 12.359 13.156 1 95.12 218 GLU A O 1
ATOM 1714 N N . ALA A 1 219 ? 13.812 13.891 12.305 1 96.62 219 ALA A N 1
ATOM 1715 C CA . ALA A 1 219 ? 13.789 13.258 10.992 1 96.62 219 ALA A CA 1
ATOM 1716 C C . ALA A 1 219 ? 15.195 13.203 10.391 1 96.62 219 ALA A C 1
ATOM 1718 O O . ALA A 1 219 ? 15.594 12.172 9.836 1 96.62 219 ALA A O 1
ATOM 1719 N N . SER A 1 220 ? 15.891 14.297 10.523 1 97 220 SER A N 1
ATOM 1720 C CA . SER A 1 220 ? 17.25 14.359 10 1 97 220 SER A CA 1
ATOM 1721 C C . SER A 1 220 ? 18.172 13.391 10.742 1 97 220 SER A C 1
ATOM 1723 O O . SER A 1 220 ? 19.016 12.734 10.125 1 97 220 SER A O 1
ATOM 1725 N N . GLU A 1 221 ? 18.047 13.359 12.008 1 96.56 221 GLU A N 1
ATOM 1726 C CA . GLU A 1 221 ? 18.844 12.445 12.812 1 96.56 221 GLU A CA 1
ATOM 1727 C C . GLU A 1 221 ? 18.562 10.992 12.438 1 96.56 221 GLU A C 1
ATOM 1729 O O . GLU A 1 221 ? 19.484 10.195 12.273 1 96.56 221 GLU A O 1
ATOM 1734 N N . HIS A 1 222 ? 17.297 10.68 12.328 1 97.44 222 HIS A N 1
ATOM 1735 C CA . HIS A 1 222 ? 16.922 9.328 11.938 1 97.44 222 HIS A CA 1
ATOM 1736 C C . HIS A 1 222 ? 17.406 9 10.531 1 97.44 222 HIS A C 1
ATOM 1738 O O . HIS A 1 222 ? 17.766 7.859 10.242 1 97.44 222 HIS A O 1
ATOM 1744 N N . ALA A 1 223 ? 17.328 9.984 9.656 1 97.81 223 ALA A N 1
ATOM 1745 C CA . ALA A 1 223 ? 17.844 9.773 8.312 1 97.81 223 ALA A CA 1
ATOM 1746 C C . ALA A 1 223 ? 19.328 9.43 8.344 1 97.81 223 ALA A C 1
ATOM 1748 O O . ALA A 1 223 ? 19.797 8.539 7.621 1 97.81 223 ALA A O 1
ATOM 1749 N N . ARG A 1 224 ? 20.094 10.102 9.156 1 97.25 224 ARG A N 1
ATOM 1750 C CA . ARG A 1 224 ? 21.516 9.82 9.297 1 97.25 224 ARG A CA 1
ATOM 1751 C C . ARG A 1 224 ? 21.734 8.414 9.844 1 97.25 224 ARG A C 1
ATOM 1753 O O . ARG A 1 224 ? 22.594 7.676 9.344 1 97.25 224 ARG A O 1
ATOM 1760 N N . HIS A 1 225 ? 20.984 8.086 10.828 1 97.19 225 HIS A N 1
ATOM 1761 C CA . HIS A 1 225 ? 21.078 6.746 11.398 1 97.19 225 HIS A CA 1
ATOM 1762 C C . HIS A 1 225 ? 20.703 5.688 10.367 1 97.19 225 HIS A C 1
ATOM 1764 O O . HIS A 1 225 ? 21.297 4.613 10.328 1 97.19 225 HIS A O 1
ATOM 1770 N N . LEU A 1 226 ? 19.688 6.008 9.602 1 96.88 226 LEU A N 1
ATOM 1771 C CA . LEU A 1 226 ? 19.25 5.082 8.555 1 96.88 226 LEU A CA 1
ATOM 1772 C C . LEU A 1 226 ? 20.375 4.836 7.551 1 96.88 226 LEU A C 1
ATOM 1774 O O . LEU A 1 226 ? 20.641 3.688 7.195 1 96.88 226 LEU A O 1
ATOM 1778 N N . LEU A 1 227 ? 21 5.883 7.133 1 96.19 227 LEU A N 1
ATOM 1779 C CA . LEU A 1 227 ? 22.062 5.77 6.145 1 96.19 227 LEU A CA 1
ATOM 1780 C C . LEU A 1 227 ? 23.219 4.93 6.68 1 96.19 227 LEU A C 1
ATOM 1782 O O . LEU A 1 227 ? 23.766 4.094 5.961 1 96.19 227 LEU A O 1
ATOM 1786 N N . SER A 1 228 ? 23.547 5.117 7.926 1 95.19 228 SER A N 1
ATOM 1787 C CA . SER A 1 228 ? 24.562 4.289 8.562 1 95.19 228 SER A CA 1
ATOM 1788 C C . SER A 1 228 ? 24.094 2.842 8.695 1 95.19 228 SER A C 1
ATOM 1790 O O . SER A 1 228 ? 24.875 1.91 8.492 1 95.19 228 SER A O 1
ATOM 1792 N N . GLY A 1 229 ? 22.859 2.688 9.016 1 94.44 229 GLY A N 1
ATOM 1793 C CA . GLY A 1 229 ? 22.281 1.362 9.188 1 94.44 229 GLY A CA 1
ATOM 1794 C C . GLY A 1 229 ? 22.234 0.562 7.902 1 94.44 229 GLY A C 1
ATOM 1795 O O . GLY A 1 229 ? 22.328 -0.667 7.926 1 94.44 229 GLY A O 1
ATOM 1796 N N . LEU A 1 230 ? 22.062 1.253 6.766 1 93.06 230 LEU A N 1
ATOM 1797 C CA . LEU A 1 230 ? 22 0.59 5.469 1 93.06 230 LEU A CA 1
ATOM 1798 C C . LEU A 1 230 ? 23.312 -0.11 5.148 1 93.06 230 LEU A C 1
ATOM 1800 O O . LEU A 1 230 ? 23.328 -1.158 4.496 1 93.06 230 LEU A O 1
ATOM 1804 N N . GLU A 1 231 ? 24.391 0.402 5.613 1 89.94 231 GLU A N 1
ATOM 1805 C CA . GLU A 1 231 ? 25.703 -0.21 5.414 1 89.94 231 GLU A CA 1
ATOM 1806 C C . GLU A 1 231 ? 25.891 -1.409 6.34 1 89.94 231 GLU A C 1
ATOM 1808 O O . GLU A 1 231 ? 26.422 -2.438 5.926 1 89.94 231 GLU A O 1
ATOM 1813 N N . GLU A 1 232 ? 25.375 -1.292 7.457 1 90.88 232 GLU A N 1
ATOM 1814 C CA . GLU A 1 232 ? 25.594 -2.301 8.492 1 90.88 232 GLU A CA 1
ATOM 1815 C C . GLU A 1 232 ? 24.719 -3.531 8.258 1 90.88 232 GLU A C 1
ATOM 1817 O O . GLU A 1 232 ? 25.109 -4.645 8.625 1 90.88 232 GLU A O 1
ATOM 1822 N N . VAL A 1 233 ? 23.578 -3.303 7.652 1 91.56 233 VAL A N 1
ATOM 1823 C CA . VAL A 1 233 ? 22.594 -4.375 7.535 1 91.56 233 VAL A CA 1
ATOM 1824 C C . VAL A 1 233 ? 23.016 -5.332 6.418 1 91.56 233 VAL A C 1
ATOM 1826 O O . VAL A 1 233 ? 22.516 -6.457 6.34 1 91.56 233 VAL A O 1
ATOM 1829 N N . ARG A 1 234 ? 23.938 -5.035 5.598 1 86.12 234 ARG A N 1
ATOM 1830 C CA . ARG A 1 234 ? 24.344 -5.812 4.434 1 86.12 234 ARG A CA 1
ATOM 1831 C C . ARG A 1 234 ? 24.812 -7.207 4.84 1 86.12 234 ARG A C 1
ATOM 1833 O O . ARG A 1 234 ? 24.562 -8.188 4.141 1 86.12 234 ARG A O 1
ATOM 1840 N N . GLU A 1 235 ? 25.469 -7.266 5.934 1 85.38 235 GLU A N 1
ATOM 1841 C CA . GLU A 1 235 ? 25.938 -8.555 6.426 1 85.38 235 GLU A CA 1
ATOM 1842 C C . GLU A 1 235 ? 24.766 -9.484 6.742 1 85.38 235 GLU A C 1
ATOM 1844 O O . GLU A 1 235 ? 24.797 -10.672 6.406 1 85.38 235 GLU A O 1
ATOM 1849 N N . ASP A 1 236 ? 23.781 -8.875 7.441 1 87.31 236 ASP A N 1
ATOM 1850 C CA . ASP A 1 236 ? 22.594 -9.648 7.75 1 87.31 236 ASP A CA 1
ATOM 1851 C C . ASP A 1 236 ? 21.891 -10.102 6.473 1 87.31 236 ASP A C 1
ATOM 1853 O O . ASP A 1 236 ? 21.422 -11.242 6.387 1 87.31 236 ASP A O 1
ATOM 1857 N N . LEU A 1 237 ? 21.859 -9.281 5.516 1 83.38 237 LEU A N 1
ATOM 1858 C CA . LEU A 1 237 ? 21.141 -9.57 4.27 1 83.38 237 LEU A CA 1
ATOM 1859 C C . LEU A 1 237 ? 21.828 -10.703 3.508 1 83.38 237 LEU A C 1
ATOM 1861 O O . LEU A 1 237 ? 21.172 -11.477 2.818 1 83.38 237 LEU A O 1
ATOM 1865 N N . GLU A 1 238 ? 23.094 -10.789 3.654 1 80.44 238 GLU A N 1
ATOM 1866 C CA . GLU A 1 238 ? 23.844 -11.859 2.996 1 80.44 238 GLU A CA 1
ATOM 1867 C C . GLU A 1 238 ? 23.609 -13.195 3.691 1 80.44 238 GLU A C 1
ATOM 1869 O O . GLU A 1 238 ? 23.594 -14.242 3.039 1 80.44 238 GLU A O 1
ATOM 1874 N N . ARG A 1 239 ? 23.406 -13.078 4.895 1 83.69 239 ARG A N 1
ATOM 1875 C CA . ARG A 1 239 ? 23.297 -14.297 5.691 1 83.69 239 ARG A CA 1
ATOM 1876 C C . ARG A 1 239 ? 21.906 -14.891 5.617 1 83.69 239 ARG A C 1
ATOM 1878 O O . ARG A 1 239 ? 21.734 -16.109 5.691 1 83.69 239 ARG A O 1
ATOM 1885 N N . PHE A 1 240 ? 20.938 -14.055 5.438 1 79.75 240 PHE A N 1
ATOM 1886 C CA . PHE A 1 240 ? 19.562 -14.539 5.508 1 79.75 240 PHE A CA 1
ATOM 1887 C C . PHE A 1 240 ? 18.844 -14.359 4.172 1 79.75 240 PHE A C 1
ATOM 1889 O O . PHE A 1 240 ? 18.422 -13.25 3.83 1 79.75 240 PHE A O 1
ATOM 1896 N N . PRO A 1 241 ? 18.562 -15.445 3.562 1 73 241 PRO A N 1
ATOM 1897 C CA . PRO A 1 241 ? 18.031 -15.391 2.203 1 73 241 PRO A CA 1
ATOM 1898 C C . PRO A 1 241 ? 16.656 -14.703 2.141 1 73 241 PRO A C 1
ATOM 1900 O O . PRO A 1 241 ? 16.359 -14.031 1.154 1 73 241 PRO A O 1
ATOM 1903 N N . SER A 1 242 ? 15.867 -14.789 3.18 1 72.44 242 SER A N 1
ATOM 1904 C CA . SER A 1 242 ? 14.516 -14.234 3.191 1 72.44 242 SER A CA 1
ATOM 1905 C C . SER A 1 242 ? 14.555 -12.711 3.207 1 72.44 242 SER A C 1
ATOM 1907 O O . SER A 1 242 ? 13.523 -12.055 2.988 1 72.44 242 SER A O 1
ATOM 1909 N N . SER A 1 243 ? 15.734 -12.148 3.393 1 74.06 243 SER A N 1
ATOM 1910 C CA . SER A 1 243 ? 15.852 -10.695 3.439 1 74.06 243 SER A CA 1
ATOM 1911 C C . SER A 1 243 ? 16.297 -10.133 2.092 1 74.06 243 SER A C 1
ATOM 1913 O O . SER A 1 243 ? 16.453 -8.922 1.944 1 74.06 243 SER A O 1
ATOM 1915 N N . ARG A 1 244 ? 16.375 -10.93 1.118 1 75.19 244 ARG A N 1
ATOM 1916 C CA . ARG A 1 244 ? 16.938 -10.539 -0.172 1 75.19 244 ARG A CA 1
ATOM 1917 C C . ARG A 1 244 ? 16.078 -9.477 -0.841 1 75.19 244 ARG A C 1
ATOM 1919 O O . ARG A 1 244 ? 16.609 -8.562 -1.49 1 75.19 244 ARG A O 1
ATOM 1926 N N . PRO A 1 245 ? 14.773 -9.531 -0.657 1 75.38 245 PRO A N 1
ATOM 1927 C CA . PRO A 1 245 ? 13.984 -8.453 -1.253 1 75.38 245 PRO A CA 1
ATOM 1928 C C . PRO A 1 245 ? 14.43 -7.07 -0.784 1 75.38 245 PRO A C 1
ATOM 1930 O O . PRO A 1 245 ? 14.422 -6.113 -1.566 1 75.38 245 PRO A O 1
ATOM 1933 N N . LEU A 1 246 ? 14.875 -6.984 0.422 1 78.88 246 LEU A N 1
ATOM 1934 C CA . LEU A 1 246 ? 15.289 -5.691 0.955 1 78.88 246 LEU A CA 1
ATOM 1935 C C . LEU A 1 246 ? 16.578 -5.215 0.288 1 78.88 246 LEU A C 1
ATOM 1937 O O . LEU A 1 246 ? 16.781 -4.012 0.106 1 78.88 246 LEU A O 1
ATOM 1941 N N . LYS A 1 247 ? 17.375 -6.18 -0.046 1 80.19 247 LYS A N 1
ATOM 1942 C CA . LYS A 1 247 ? 18.641 -5.828 -0.667 1 80.19 247 LYS A CA 1
ATOM 1943 C C . LYS A 1 247 ? 18.422 -5.02 -1.944 1 80.19 247 LYS A C 1
ATOM 1945 O O . LYS A 1 247 ? 19.156 -4.07 -2.217 1 80.19 247 LYS A O 1
ATOM 1950 N N . ALA A 1 248 ? 17.422 -5.352 -2.635 1 77.69 248 ALA A N 1
ATOM 1951 C CA . ALA A 1 248 ? 17.141 -4.691 -3.906 1 77.69 248 ALA A CA 1
ATOM 1952 C C . ALA A 1 248 ? 16.625 -3.271 -3.684 1 77.69 248 ALA A C 1
ATOM 1954 O O . ALA A 1 248 ? 16.641 -2.449 -4.602 1 77.69 248 ALA A O 1
ATOM 1955 N N . PHE A 1 249 ? 16.281 -2.986 -2.475 1 81.44 249 PHE A N 1
ATOM 1956 C CA . PHE A 1 249 ? 15.641 -1.711 -2.201 1 81.44 249 PHE A CA 1
ATOM 1957 C C . PHE A 1 249 ? 16.562 -0.796 -1.399 1 81.44 249 PHE A C 1
ATOM 1959 O O . PHE A 1 249 ? 16.266 0.393 -1.238 1 81.44 249 PHE A O 1
ATOM 1966 N N . LEU A 1 250 ? 17.703 -1.272 -1.007 1 84.5 250 LEU A N 1
ATOM 1967 C CA . LEU A 1 250 ? 18.594 -0.533 -0.116 1 84.5 250 LEU A CA 1
ATOM 1968 C C . LEU A 1 250 ? 19.078 0.757 -0.773 1 84.5 250 LEU A C 1
ATOM 1970 O O . LEU A 1 250 ? 19.078 1.815 -0.141 1 84.5 250 LEU A O 1
ATOM 1974 N N . GLU A 1 251 ? 19.359 0.629 -1.979 1 84.38 251 GLU A N 1
ATOM 1975 C CA . GLU A 1 251 ? 19.875 1.809 -2.666 1 84.38 251 GLU A CA 1
ATOM 1976 C C . GLU A 1 251 ? 18.781 2.865 -2.842 1 84.38 251 GLU A C 1
ATOM 1978 O O . GLU A 1 251 ? 19.062 4.066 -2.768 1 84.38 251 GLU A O 1
ATOM 1983 N N . SER A 1 252 ? 17.656 2.455 -3.115 1 86.06 252 SER A N 1
ATOM 1984 C CA . SER A 1 252 ? 16.547 3.389 -3.244 1 86.06 252 SER A CA 1
ATOM 1985 C C . SER A 1 252 ? 16.297 4.129 -1.936 1 86.06 252 SER A C 1
ATOM 1987 O O . SER A 1 252 ? 15.914 5.301 -1.944 1 86.06 252 SER A O 1
ATOM 1989 N N . LEU A 1 253 ? 16.5 3.422 -0.845 1 90.12 253 LEU A N 1
ATOM 1990 C CA . LEU A 1 253 ? 16.344 4.051 0.461 1 90.12 253 LEU A CA 1
ATOM 1991 C C . LEU A 1 253 ? 17.406 5.125 0.678 1 90.12 253 LEU A C 1
ATOM 1993 O O . LEU A 1 253 ? 17.109 6.207 1.188 1 90.12 253 LEU A O 1
ATOM 1997 N N . ARG A 1 254 ? 18.547 4.785 0.293 1 93.31 254 ARG A N 1
ATOM 1998 C CA . ARG A 1 254 ? 19.641 5.742 0.421 1 93.31 254 ARG A CA 1
ATOM 1999 C C . ARG A 1 254 ? 19.359 7.004 -0.386 1 93.31 254 ARG A C 1
ATOM 2001 O O . ARG A 1 254 ? 19.469 8.117 0.133 1 93.31 254 ARG A O 1
ATOM 2008 N N . GLU A 1 255 ? 18.953 6.82 -1.583 1 92.75 255 GLU A N 1
ATOM 2009 C CA . GLU A 1 255 ? 18.703 7.945 -2.475 1 92.75 255 GLU A CA 1
ATOM 2010 C C . GLU A 1 255 ? 17.547 8.805 -1.955 1 92.75 255 GLU A C 1
ATOM 2012 O O . GLU A 1 255 ? 17.578 10.031 -2.062 1 92.75 255 GLU A O 1
ATOM 2017 N N . ARG A 1 256 ? 16.688 8.234 -1.396 1 93.31 256 ARG A N 1
ATOM 2018 C CA . ARG A 1 256 ? 15.469 8.906 -0.946 1 93.31 256 ARG A CA 1
ATOM 2019 C C . ARG A 1 256 ? 15.75 9.789 0.265 1 93.31 256 ARG A C 1
ATOM 2021 O O . ARG A 1 256 ? 15.188 10.883 0.386 1 93.31 256 ARG A O 1
ATOM 2028 N N . TYR A 1 257 ? 16.609 9.273 1.149 1 96.38 257 TYR A N 1
ATOM 2029 C CA . TYR A 1 257 ? 16.688 9.945 2.443 1 96.38 257 TYR A CA 1
ATOM 2030 C C . TYR A 1 257 ? 18.016 10.672 2.613 1 96.38 257 TYR A C 1
ATOM 2032 O O . TYR A 1 257 ? 18.188 11.453 3.553 1 96.38 257 TYR A O 1
ATOM 2040 N N . GLN A 1 258 ? 18.938 10.469 1.703 1 96.56 258 GLN A N 1
ATOM 2041 C CA . GLN A 1 258 ? 20.25 11.086 1.836 1 96.56 258 GLN A CA 1
ATOM 2042 C C . GLN A 1 258 ? 20.141 12.609 1.863 1 96.56 258 GLN A C 1
ATOM 2044 O O . GLN A 1 258 ? 20.906 13.273 2.572 1 96.56 258 GLN A O 1
ATOM 2049 N N . GLY A 1 259 ? 19.188 13.156 1.197 1 96.38 259 GLY A N 1
ATOM 2050 C CA . GLY A 1 259 ? 19.078 14.602 1.074 1 96.38 259 GLY A CA 1
ATOM 2051 C C . GLY A 1 259 ? 18.516 15.258 2.324 1 96.38 259 GLY A C 1
ATOM 2052 O O . GLY A 1 259 ? 18.625 16.484 2.482 1 96.38 259 GLY A O 1
ATOM 2053 N N . ILE A 1 260 ? 17.953 14.508 3.24 1 97.06 260 ILE A N 1
ATOM 2054 C CA . ILE A 1 260 ? 17.359 15.148 4.402 1 97.06 260 ILE A CA 1
ATOM 2055 C C . ILE A 1 260 ? 18.25 14.953 5.625 1 97.06 260 ILE A C 1
ATOM 2057 O O . ILE A 1 260 ? 17.938 15.445 6.711 1 97.06 260 ILE A O 1
ATOM 2061 N N . ALA A 1 261 ? 19.328 14.172 5.414 1 96.25 261 ALA A N 1
ATOM 2062 C CA . ALA A 1 261 ? 20.281 13.93 6.488 1 96.25 261 ALA A CA 1
ATOM 2063 C C . ALA A 1 261 ? 21.25 15.102 6.652 1 96.25 261 ALA A C 1
ATOM 2065 O O . ALA A 1 261 ? 22.047 15.391 5.762 1 96.25 261 ALA A O 1
ATOM 2066 N N . THR A 1 262 ? 21.156 15.836 7.695 1 94.81 262 THR A N 1
ATOM 2067 C CA . THR A 1 262 ? 22.031 16.969 7.992 1 94.81 262 THR A CA 1
ATOM 2068 C C . THR A 1 262 ? 22.234 17.109 9.5 1 94.81 262 THR A C 1
ATOM 2070 O O . THR A 1 262 ? 21.422 16.609 10.289 1 94.81 262 THR A O 1
ATOM 2073 N N . GLU A 1 263 ? 23.281 17.656 9.906 1 91.75 263 GLU A N 1
ATOM 2074 C CA . GLU A 1 263 ? 23.578 17.875 11.32 1 91.75 263 GLU A CA 1
ATOM 2075 C C . GLU A 1 263 ? 22.891 19.125 11.852 1 91.75 263 GLU A C 1
ATOM 2077 O O . GLU A 1 263 ? 22.547 19.188 13.031 1 91.75 263 GLU A O 1
ATOM 2082 N N . ASP A 1 264 ? 22.75 20.094 10.945 1 92 264 ASP A N 1
ATOM 2083 C CA . ASP A 1 264 ? 22.172 21.359 11.352 1 92 264 ASP A CA 1
ATOM 2084 C C . ASP A 1 264 ? 21.172 21.875 10.312 1 92 264 ASP A C 1
ATOM 2086 O O . ASP A 1 264 ? 21.547 22.234 9.203 1 92 264 ASP A O 1
ATOM 2090 N N . LEU A 1 265 ? 19.984 22.031 10.789 1 92.38 265 LEU A N 1
ATOM 2091 C CA . LEU A 1 265 ? 18.891 22.422 9.898 1 92.38 265 LEU A CA 1
ATOM 2092 C C . LEU A 1 265 ? 18.922 23.922 9.625 1 92.38 265 LEU A C 1
ATOM 2094 O O . LEU A 1 265 ? 18.234 24.391 8.719 1 92.38 265 LEU A O 1
ATOM 2098 N N . PHE A 1 266 ? 19.734 24.609 10.367 1 91.94 266 PHE A N 1
ATOM 2099 C CA . PHE A 1 266 ? 19.672 26.078 10.312 1 91.94 266 PHE A CA 1
ATOM 2100 C C . PHE A 1 266 ? 20.938 26.641 9.695 1 91.94 266 PHE A C 1
ATOM 2102 O O . PHE A 1 266 ? 21.484 27.641 10.18 1 91.94 266 PHE A O 1
ATOM 2109 N N . THR A 1 267 ? 21.453 25.938 8.742 1 91.88 267 THR A N 1
ATOM 2110 C CA . THR A 1 267 ? 22.516 26.359 7.828 1 91.88 267 THR A CA 1
ATOM 2111 C C . THR A 1 267 ? 22.016 26.359 6.383 1 91.88 267 THR A C 1
ATOM 2113 O O . THR A 1 267 ? 20.859 26.016 6.121 1 91.88 267 THR A O 1
ATOM 2116 N N . ARG A 1 268 ? 22.859 26.812 5.531 1 88.75 268 ARG A N 1
ATOM 2117 C CA . ARG A 1 268 ? 22.5 26.734 4.117 1 88.75 268 ARG A CA 1
ATOM 2118 C C . ARG A 1 268 ? 22.25 25.281 3.699 1 88.75 268 ARG A C 1
ATOM 2120 O O . ARG A 1 268 ? 21.297 25 2.963 1 88.75 268 ARG A O 1
ATOM 2127 N N . GLY A 1 269 ? 23.094 24.453 4.117 1 91.38 269 GLY A N 1
ATOM 2128 C CA . GLY A 1 269 ? 22.891 23.047 3.875 1 91.38 269 GLY A CA 1
ATOM 2129 C C . GLY A 1 269 ? 21.641 22.5 4.543 1 91.38 269 GLY A C 1
ATOM 2130 O O . GLY A 1 269 ? 20.969 21.625 3.998 1 91.38 269 GLY A O 1
ATOM 2131 N N . GLY A 1 270 ? 21.344 23.094 5.641 1 93.75 270 GLY A N 1
ATOM 2132 C CA . GLY A 1 270 ? 20.141 22.703 6.352 1 93.75 270 GLY A CA 1
ATOM 2133 C C . GLY A 1 270 ? 18.875 23.109 5.621 1 93.75 270 GLY A C 1
ATOM 2134 O O . GLY A 1 270 ? 17.875 22.391 5.648 1 93.75 270 GLY A O 1
ATOM 2135 N N . LEU A 1 271 ? 18.969 24.266 5.035 1 94.5 271 LEU A N 1
ATOM 2136 C CA . LEU A 1 271 ? 17.828 24.719 4.246 1 94.5 271 LEU A CA 1
ATOM 2137 C C . LEU A 1 271 ? 17.578 23.797 3.062 1 94.5 271 LEU A C 1
ATOM 2139 O O . LEU A 1 271 ? 16.422 23.547 2.703 1 94.5 271 LEU A O 1
ATOM 2143 N N . GLU A 1 272 ? 18.578 23.328 2.477 1 95.31 272 GLU A N 1
ATOM 2144 C CA . GLU A 1 272 ? 18.453 22.359 1.396 1 95.31 272 GLU A CA 1
ATOM 2145 C C . GLU A 1 272 ? 17.812 21.062 1.892 1 95.31 272 GLU A C 1
ATOM 2147 O O . GLU A 1 272 ? 17 20.453 1.181 1 95.31 272 GLU A O 1
ATOM 2152 N N . ALA A 1 273 ? 18.188 20.672 3.047 1 96.75 273 ALA A N 1
ATOM 2153 C CA . ALA A 1 273 ? 17.578 19.484 3.645 1 96.75 273 ALA A CA 1
ATOM 2154 C C . ALA A 1 273 ? 16.094 19.688 3.887 1 96.75 273 ALA A C 1
ATOM 2156 O O . ALA A 1 273 ? 15.289 18.781 3.666 1 96.75 273 ALA A O 1
ATOM 2157 N N . GLN A 1 274 ? 15.766 20.859 4.344 1 97.19 274 GLN A N 1
ATOM 2158 C CA . GLN A 1 274 ? 14.359 21.188 4.535 1 97.19 274 GLN A CA 1
ATOM 2159 C C . GLN A 1 274 ? 13.602 21.141 3.211 1 97.19 274 GLN A C 1
ATOM 2161 O O . GLN A 1 274 ? 12.484 20.625 3.152 1 97.19 274 GLN A O 1
ATOM 2166 N N . ALA A 1 275 ? 14.188 21.641 2.174 1 97.56 275 ALA A N 1
ATOM 2167 C CA . ALA A 1 275 ? 13.586 21.594 0.846 1 97.56 275 ALA A CA 1
ATOM 2168 C C . ALA A 1 275 ? 13.367 20.156 0.386 1 97.56 275 ALA A C 1
ATOM 2170 O O . ALA A 1 275 ? 12.328 19.844 -0.197 1 97.56 275 ALA A O 1
ATOM 2171 N N . ASN A 1 276 ? 14.336 19.375 0.652 1 97.5 276 ASN A N 1
ATOM 2172 C CA . ASN A 1 276 ? 14.203 17.953 0.304 1 97.5 276 ASN A CA 1
ATOM 2173 C C . ASN A 1 276 ? 13.078 17.297 1.086 1 97.5 276 ASN A C 1
ATOM 2175 O O . ASN A 1 276 ? 12.414 16.391 0.574 1 97.5 276 ASN A O 1
ATOM 2179 N N . MET A 1 277 ? 12.891 17.719 2.322 1 97.88 277 MET A N 1
ATOM 2180 C CA . MET A 1 277 ? 11.781 17.203 3.117 1 97.88 277 MET A CA 1
ATOM 2181 C C . MET A 1 277 ? 10.438 17.609 2.521 1 97.88 277 MET A C 1
ATOM 2183 O O . MET A 1 277 ? 9.492 16.828 2.488 1 97.88 277 MET A O 1
ATOM 2187 N N . VAL A 1 278 ? 10.344 18.859 2.043 1 98 278 VAL A N 1
ATOM 2188 C CA . VAL A 1 278 ? 9.117 19.328 1.392 1 98 278 VAL A CA 1
ATOM 2189 C C . VAL A 1 278 ? 8.836 18.469 0.157 1 98 278 VAL A C 1
ATOM 2191 O O . VAL A 1 278 ? 7.703 18.031 -0.054 1 98 278 VAL A O 1
ATOM 2194 N N . GLU A 1 279 ? 9.828 18.219 -0.616 1 97.56 279 GLU A N 1
ATOM 2195 C CA . GLU A 1 279 ? 9.68 17.406 -1.818 1 97.56 279 GLU A CA 1
ATOM 2196 C C . GLU A 1 279 ? 9.203 16 -1.477 1 97.56 279 GLU A C 1
ATOM 2198 O O . GLU A 1 279 ? 8.359 15.438 -2.18 1 97.56 279 GLU A O 1
ATOM 2203 N N . LEU A 1 280 ? 9.82 15.492 -0.484 1 96.75 280 LEU A N 1
ATOM 2204 C CA . LEU A 1 280 ? 9.438 14.156 -0.047 1 96.75 280 LEU A CA 1
ATOM 2205 C C . LEU A 1 280 ? 7.98 14.133 0.397 1 96.75 280 LEU A C 1
ATOM 2207 O O . LEU A 1 280 ? 7.234 13.219 0.037 1 96.75 280 LEU A O 1
ATOM 2211 N N . LEU A 1 281 ? 7.574 15.07 1.159 1 96.56 281 LEU A N 1
ATOM 2212 C CA . LEU A 1 281 ? 6.199 15.156 1.643 1 96.56 281 LEU A CA 1
ATOM 2213 C C . LEU A 1 281 ? 5.227 15.336 0.483 1 96.56 281 LEU A C 1
ATOM 2215 O O . LEU A 1 281 ? 4.176 14.688 0.444 1 96.56 281 LEU A O 1
ATOM 2219 N N . LEU A 1 282 ? 5.562 16.156 -0.477 1 96.56 282 LEU A N 1
ATOM 2220 C CA . LEU A 1 282 ? 4.719 16.359 -1.648 1 96.56 282 LEU A CA 1
ATOM 2221 C C . LEU A 1 282 ? 4.609 15.078 -2.465 1 96.56 282 LEU A C 1
ATOM 2223 O O . LEU A 1 282 ? 3.52 14.711 -2.914 1 96.56 282 LEU A O 1
ATOM 2227 N N . SER A 1 283 ? 5.688 14.375 -2.578 1 94.5 283 SER A N 1
ATOM 2228 C CA . SER A 1 283 ? 5.715 13.172 -3.408 1 94.5 283 SER A CA 1
ATOM 2229 C C . SER A 1 283 ? 4.91 12.039 -2.773 1 94.5 283 SER A C 1
ATOM 2231 O O . SER A 1 283 ? 4.422 11.156 -3.473 1 94.5 283 SER A O 1
ATOM 2233 N N . THR A 1 284 ? 4.766 12.086 -1.488 1 92.75 284 THR A N 1
ATOM 2234 C CA . THR A 1 284 ? 4.059 11.008 -0.806 1 92.75 284 THR A CA 1
ATOM 2235 C C . THR A 1 284 ? 2.621 11.414 -0.496 1 92.75 284 THR A C 1
ATOM 2237 O O . THR A 1 284 ? 1.907 10.703 0.213 1 92.75 284 THR A O 1
ATOM 2240 N N . GLY A 1 285 ? 2.236 12.602 -0.892 1 90.81 285 GLY A N 1
ATOM 2241 C CA . GLY A 1 285 ? 0.849 13.023 -0.773 1 90.81 285 GLY A CA 1
ATOM 2242 C C . GLY A 1 285 ? 0.544 13.711 0.544 1 90.81 285 GLY A C 1
ATOM 2243 O O . GLY A 1 285 ? -0.62 13.945 0.872 1 90.81 285 GLY A O 1
ATOM 2244 N N . SER A 1 286 ? 1.555 14.023 1.299 1 93.69 286 SER A N 1
ATOM 2245 C CA . SER A 1 286 ? 1.373 14.727 2.562 1 93.69 286 SER A CA 1
ATOM 2246 C C . SER A 1 286 ? 1.353 16.234 2.35 1 93.69 286 SER A C 1
ATOM 2248 O O . SER A 1 286 ? 2.264 16.953 2.787 1 93.69 286 SER A O 1
ATOM 2250 N N . LEU A 1 287 ? 0.247 16.719 1.841 1 94.56 287 LEU A N 1
ATOM 2251 C CA . LEU A 1 287 ? 0.146 18.078 1.343 1 94.56 287 LEU A CA 1
ATOM 2252 C C . LEU A 1 287 ? 0.084 19.078 2.496 1 94.56 287 LEU A C 1
ATOM 2254 O O . LEU A 1 287 ? 0.738 20.125 2.457 1 94.56 287 LEU A O 1
ATOM 2258 N N . ALA A 1 288 ? -0.713 18.734 3.496 1 93.56 288 ALA A N 1
ATOM 2259 C CA . ALA A 1 288 ? -0.85 19.641 4.637 1 93.56 288 ALA A CA 1
ATOM 2260 C C . ALA A 1 288 ? 0.492 19.844 5.336 1 93.56 288 ALA A C 1
ATOM 2262 O O . ALA A 1 288 ? 0.842 20.969 5.695 1 93.56 288 ALA A O 1
ATOM 2263 N N . GLN A 1 289 ? 1.244 18.781 5.484 1 95.19 289 GLN A N 1
ATOM 2264 C CA . GLN A 1 289 ? 2.557 18.844 6.117 1 95.19 289 GLN A CA 1
ATOM 2265 C C . GLN A 1 289 ? 3.533 19.656 5.266 1 95.19 289 GLN A C 1
ATOM 2267 O O . GLN A 1 289 ? 4.309 20.453 5.793 1 95.19 289 GLN A O 1
ATOM 2272 N N . ALA A 1 290 ? 3.482 19.406 3.969 1 96.81 290 ALA A N 1
ATOM 2273 C CA . ALA A 1 290 ? 4.359 20.125 3.057 1 96.81 290 ALA A CA 1
ATOM 2274 C C . ALA A 1 290 ? 4.113 21.641 3.145 1 96.81 290 ALA A C 1
ATOM 2276 O O . ALA A 1 290 ? 5.059 22.422 3.199 1 96.81 290 ALA A O 1
ATOM 2277 N N . LEU A 1 291 ? 2.854 21.969 3.193 1 96.19 291 LEU A N 1
ATOM 2278 C CA . LEU A 1 291 ? 2.457 23.375 3.277 1 96.19 291 LEU A CA 1
ATOM 2279 C C . LEU A 1 291 ? 2.982 24 4.562 1 96.19 291 LEU A C 1
ATOM 2281 O O . LEU A 1 291 ? 3.529 25.109 4.531 1 96.19 291 LEU A O 1
ATOM 2285 N N . ALA A 1 292 ? 2.801 23.328 5.648 1 94.88 292 ALA A N 1
ATOM 2286 C CA . ALA A 1 292 ? 3.289 23.812 6.934 1 94.88 292 ALA A CA 1
ATOM 2287 C C . ALA A 1 292 ? 4.805 24 6.91 1 94.88 292 ALA A C 1
ATOM 2289 O O . ALA A 1 292 ? 5.316 25.016 7.387 1 94.88 292 ALA A O 1
ATOM 2290 N N . LEU A 1 293 ? 5.5 23.109 6.344 1 96.75 293 LEU A N 1
ATOM 2291 C CA . LEU A 1 293 ? 6.957 23.156 6.309 1 96.75 293 LEU A CA 1
ATOM 2292 C C . LEU A 1 293 ? 7.438 24.266 5.371 1 96.75 293 LEU A C 1
ATOM 2294 O O . LEU A 1 293 ? 8.438 24.922 5.648 1 96.75 293 LEU A O 1
ATOM 2298 N N . MET A 1 294 ? 6.766 24.484 4.281 1 97.44 294 MET A N 1
ATOM 2299 C CA . MET A 1 294 ? 7.105 25.562 3.357 1 97.44 294 MET A CA 1
ATOM 2300 C C . MET A 1 294 ? 7.133 26.906 4.074 1 97.44 294 MET A C 1
ATOM 2302 O O . MET A 1 294 ? 8.062 27.688 3.896 1 97.44 294 MET A O 1
ATOM 2306 N N . ARG A 1 295 ? 6.129 27.094 4.859 1 95.94 295 ARG A N 1
ATOM 2307 C CA . ARG A 1 295 ? 6.035 28.359 5.582 1 95.94 295 ARG A CA 1
ATOM 2308 C C . ARG A 1 295 ? 7.211 28.531 6.539 1 95.94 295 ARG A C 1
ATOM 2310 O O . ARG A 1 295 ? 7.84 29.594 6.578 1 95.94 295 ARG A O 1
ATOM 2317 N N . GLU A 1 296 ? 7.48 27.5 7.277 1 95.19 296 GLU A N 1
ATOM 2318 C CA . GLU A 1 296 ? 8.555 27.562 8.258 1 95.19 296 GLU A CA 1
ATOM 2319 C C . GLU A 1 296 ? 9.914 27.703 7.582 1 95.19 296 GLU A C 1
ATOM 2321 O O . GLU A 1 296 ? 10.812 28.375 8.102 1 95.19 296 GLU A O 1
ATOM 2326 N N . MET A 1 297 ? 10.031 27.062 6.465 1 95.56 297 MET A N 1
ATOM 2327 C CA . MET A 1 297 ? 11.258 27.156 5.684 1 95.56 297 MET A CA 1
ATOM 2328 C C . MET A 1 297 ? 11.516 28.594 5.238 1 95.56 297 MET A C 1
ATOM 2330 O O . MET A 1 297 ? 12.656 29.062 5.25 1 95.56 297 MET A O 1
ATOM 2334 N N . MET A 1 298 ? 10.492 29.281 4.848 1 96.25 298 MET A N 1
ATOM 2335 C CA . MET A 1 298 ? 10.617 30.672 4.434 1 96.25 298 MET A CA 1
ATOM 2336 C C . MET A 1 298 ? 11.125 31.547 5.578 1 96.25 298 MET A C 1
ATOM 2338 O O . MET A 1 298 ? 11.961 32.438 5.375 1 96.25 298 MET A O 1
ATOM 2342 N N . VAL A 1 299 ? 10.641 31.297 6.746 1 96.25 299 VAL A N 1
ATOM 2343 C CA . VAL A 1 299 ? 11.086 32.031 7.918 1 96.25 299 VAL A CA 1
ATOM 2344 C C . VAL A 1 299 ? 12.562 31.75 8.18 1 96.25 299 VAL A C 1
ATOM 2346 O O . VAL A 1 299 ? 13.344 32.656 8.453 1 96.25 299 VAL A O 1
ATOM 2349 N N . THR A 1 300 ? 12.906 30.453 8.109 1 95.25 300 THR A N 1
ATOM 2350 C CA . THR A 1 300 ? 14.305 30.062 8.297 1 95.25 300 THR A CA 1
ATOM 2351 C C . THR A 1 300 ? 15.203 30.766 7.285 1 95.25 300 THR A C 1
ATOM 2353 O O . THR A 1 300 ? 16.281 31.25 7.637 1 95.25 300 THR A O 1
ATOM 2356 N N . TRP A 1 301 ? 14.758 30.828 6.109 1 95.88 301 TRP A N 1
ATOM 2357 C CA . TRP A 1 301 ? 15.523 31.453 5.039 1 95.88 301 TRP A CA 1
ATOM 2358 C C . TRP A 1 301 ? 15.75 32.938 5.324 1 95.88 301 TRP A C 1
ATOM 2360 O O . TRP A 1 301 ? 16.859 33.438 5.18 1 95.88 301 TRP A O 1
ATOM 2370 N N . VAL A 1 302 ? 14.734 33.625 5.707 1 96.38 302 VAL A N 1
ATOM 2371 C CA . VAL A 1 302 ? 14.836 35.062 5.992 1 96.38 302 VAL A CA 1
ATOM 2372 C C . VAL A 1 302 ? 15.797 35.281 7.16 1 96.38 302 VAL A C 1
ATOM 2374 O O . VAL A 1 302 ? 16.609 36.219 7.137 1 96.38 302 VAL A O 1
ATOM 2377 N N . CYS A 1 303 ? 15.68 34.438 8.148 1 95.88 303 CYS A N 1
ATOM 2378 C CA . CYS A 1 303 ? 16.578 34.562 9.289 1 95.88 303 CYS A CA 1
ATOM 2379 C C . CYS A 1 303 ? 18.031 34.406 8.867 1 95.88 303 CYS A C 1
ATOM 2381 O O . CYS A 1 303 ? 18.891 35.188 9.273 1 95.88 303 CYS A O 1
ATOM 2383 N N . LEU A 1 304 ? 18.281 33.469 8.031 1 94.19 304 LEU A N 1
ATOM 2384 C CA . LEU A 1 304 ? 19.641 33.25 7.562 1 94.19 304 LEU A CA 1
ATOM 2385 C C . LEU A 1 304 ? 20.125 34.406 6.719 1 94.19 304 LEU A C 1
ATOM 2387 O O . LEU A 1 304 ? 21.281 34.844 6.844 1 94.19 304 LEU A O 1
ATOM 2391 N N . GLN A 1 305 ? 19.312 34.969 5.941 1 93.69 305 GLN A N 1
ATOM 2392 C CA . GLN A 1 305 ? 19.672 36.094 5.082 1 93.69 305 GLN A CA 1
ATOM 2393 C C . GLN A 1 305 ? 19.984 37.344 5.906 1 93.69 305 GLN A C 1
ATOM 2395 O O . GLN A 1 305 ? 20.828 38.156 5.531 1 93.69 305 GLN A O 1
ATOM 2400 N N . GLN A 1 306 ? 19.297 37.438 7.016 1 94.88 306 GLN A N 1
ATOM 2401 C CA . GLN A 1 306 ? 19.422 38.625 7.852 1 94.88 306 GLN A CA 1
ATOM 2402 C C . GLN A 1 306 ? 20.375 38.375 9.016 1 94.88 306 GLN A C 1
ATOM 2404 O O . GLN A 1 306 ? 20.469 39.188 9.93 1 94.88 306 GLN A O 1
ATOM 2409 N N . ASN A 1 307 ? 21.047 37.219 9.016 1 95.19 307 ASN A N 1
ATOM 2410 C CA . ASN A 1 307 ? 22 36.812 10.047 1 95.19 307 ASN A CA 1
ATOM 2411 C C . ASN A 1 307 ? 21.344 36.781 11.43 1 95.19 307 ASN A C 1
ATOM 2413 O O . ASN A 1 307 ? 21.891 37.312 12.398 1 95.19 307 ASN A O 1
ATOM 2417 N N . LEU A 1 308 ? 20.141 36.281 11.422 1 95.44 308 LEU A N 1
ATOM 2418 C CA . LEU A 1 308 ? 19.391 36.031 12.648 1 95.44 308 LEU A CA 1
ATOM 2419 C C . LEU A 1 308 ? 19.391 34.562 13.023 1 95.44 308 LEU A C 1
ATOM 2421 O O . LEU A 1 308 ? 19.516 33.688 12.148 1 95.44 308 LEU A O 1
ATOM 2425 N N . ASP A 1 309 ? 19.281 34.312 14.305 1 92.94 309 ASP A N 1
ATOM 2426 C CA . ASP A 1 309 ? 19.125 32.938 14.742 1 92.94 309 ASP A CA 1
ATOM 2427 C C . ASP A 1 309 ? 17.734 32.406 14.398 1 92.94 309 ASP A C 1
ATOM 2429 O O . ASP A 1 309 ? 16.719 32.938 14.883 1 92.94 309 ASP A O 1
ATOM 2433 N N . PRO A 1 310 ? 17.609 31.375 13.648 1 92.25 310 PRO A N 1
ATOM 2434 C CA . PRO A 1 310 ? 16.312 30.922 13.141 1 92.25 310 PRO A CA 1
ATOM 2435 C C . PRO A 1 310 ? 15.406 30.375 14.25 1 92.25 310 PRO A C 1
ATOM 2437 O O . PRO A 1 310 ? 14.203 30.219 14.047 1 92.25 310 PRO A O 1
ATOM 2440 N N . LEU A 1 311 ? 15.875 30.047 15.383 1 89.62 311 LEU A N 1
ATOM 2441 C CA . LEU A 1 311 ? 15.062 29.5 16.469 1 89.62 311 LEU A CA 1
ATOM 2442 C C . LEU A 1 311 ? 14.742 30.578 17.5 1 89.62 311 LEU A C 1
ATOM 2444 O O . LEU A 1 311 ? 13.57 30.797 17.828 1 89.62 311 LEU A O 1
ATOM 2448 N N . GLU A 1 312 ? 15.75 31.344 17.828 1 90 312 GLU A N 1
ATOM 2449 C CA . GLU A 1 312 ? 15.602 32.312 18.922 1 90 312 GLU A CA 1
ATOM 2450 C C . GLU A 1 312 ? 14.992 33.594 18.422 1 90 312 GLU A C 1
ATOM 2452 O O . GLU A 1 312 ? 14.305 34.312 19.172 1 90 312 GLU A O 1
ATOM 2457 N N . GLU A 1 313 ? 15.32 33.906 17.188 1 93.62 313 GLU A N 1
ATOM 2458 C CA . GLU A 1 313 ? 14.875 35.188 16.672 1 93.62 313 GLU A CA 1
ATOM 2459 C C . GLU A 1 313 ? 13.852 35 15.555 1 93.62 313 GLU A C 1
ATOM 2461 O O . GLU A 1 313 ? 13.758 35.844 14.641 1 93.62 313 GLU A O 1
ATOM 2466 N N . ARG A 1 314 ? 13.141 34 15.656 1 92.69 314 ARG A N 1
ATOM 2467 C CA . ARG A 1 314 ? 12.211 33.625 14.602 1 92.69 314 ARG A CA 1
ATOM 2468 C C . ARG A 1 314 ? 11.125 34.688 14.43 1 92.69 314 ARG A C 1
ATOM 2470 O O . ARG A 1 314 ? 10.672 34.938 13.312 1 92.69 314 ARG A O 1
ATOM 2477 N N . GLN A 1 315 ? 10.688 35.25 15.461 1 93.88 315 GLN A N 1
ATOM 2478 C CA . GLN A 1 315 ? 9.641 36.281 15.422 1 93.88 315 GLN A CA 1
ATOM 2479 C C . GLN A 1 315 ? 10.078 37.5 14.609 1 93.88 315 GLN A C 1
ATOM 2481 O O . GLN A 1 315 ? 9.266 38.125 13.945 1 93.88 315 GLN A O 1
ATOM 2486 N N . VAL A 1 316 ? 11.352 37.75 14.68 1 96.25 316 VAL A N 1
ATOM 2487 C CA . VAL A 1 316 ? 11.891 38.875 13.914 1 96.25 316 VAL A CA 1
ATOM 2488 C C . VAL A 1 316 ? 11.82 38.562 12.422 1 96.25 316 VAL A C 1
ATOM 2490 O O . VAL A 1 316 ? 11.477 39.406 11.609 1 96.25 316 VAL A O 1
ATOM 2493 N N . GLY A 1 317 ? 12.156 37.312 12.125 1 95.62 317 GLY A N 1
ATOM 2494 C CA . GLY A 1 317 ? 12.031 36.875 10.742 1 95.62 317 GLY A CA 1
ATOM 2495 C C . GLY A 1 317 ? 10.609 36.969 10.211 1 95.62 317 GLY A C 1
ATOM 2496 O O . GLY A 1 317 ? 10.391 37.438 9.086 1 95.62 317 GLY A O 1
ATOM 2497 N N . GLU A 1 318 ? 9.688 36.594 10.992 1 95.94 318 GLU A N 1
ATOM 2498 C CA . GLU A 1 318 ? 8.281 36.688 10.609 1 95.94 318 GLU A CA 1
ATOM 2499 C C . GLU A 1 318 ? 7.848 38.125 10.43 1 95.94 318 GLU A C 1
ATOM 2501 O O . GLU A 1 318 ? 7.027 38.438 9.555 1 95.94 318 GLU A O 1
ATOM 2506 N N . ALA A 1 319 ? 8.375 38.938 11.258 1 96.94 319 ALA A N 1
ATOM 2507 C CA . ALA A 1 319 ? 8.055 40.375 11.156 1 96.94 319 ALA A CA 1
ATOM 2508 C C . ALA A 1 319 ? 8.562 40.938 9.836 1 96.94 319 ALA A C 1
ATOM 2510 O O . ALA A 1 319 ? 7.902 41.781 9.234 1 96.94 319 ALA A O 1
ATOM 2511 N N . PHE A 1 320 ? 9.742 40.531 9.469 1 96.88 320 PHE A N 1
ATOM 2512 C CA . PHE A 1 320 ? 10.25 40.938 8.164 1 96.88 320 PHE A CA 1
ATOM 2513 C C . PHE A 1 320 ? 9.289 40.531 7.059 1 96.88 320 PHE A C 1
ATOM 2515 O O . PHE A 1 320 ? 8.938 41.344 6.207 1 96.88 320 PHE A O 1
ATOM 2522 N N . LEU A 1 321 ? 8.875 39.344 7.109 1 97.06 321 LEU A N 1
ATOM 2523 C CA . LEU A 1 321 ? 7.965 38.844 6.09 1 97.06 321 LEU A CA 1
ATOM 2524 C C . LEU A 1 321 ? 6.633 39.594 6.121 1 97.06 321 LEU A C 1
ATOM 2526 O O . LEU A 1 321 ? 6.047 39.844 5.07 1 97.06 321 LEU A O 1
ATOM 2530 N N . GLY A 1 322 ? 6.215 39.875 7.266 1 96.94 322 GLY A N 1
ATOM 2531 C CA . GLY A 1 322 ? 5.016 40.688 7.402 1 96.94 322 GLY A CA 1
ATOM 2532 C C . GLY A 1 322 ? 5.148 42.062 6.77 1 96.94 322 GLY A C 1
ATOM 2533 O O . GLY A 1 322 ? 4.215 42.562 6.133 1 96.94 322 GLY A O 1
ATOM 2534 N N . SER A 1 323 ? 6.27 42.625 6.98 1 97.12 323 SER A N 1
ATOM 2535 C CA . SER A 1 323 ? 6.543 43.938 6.387 1 97.12 323 SER A CA 1
ATOM 2536 C C . SER A 1 323 ? 6.586 43.844 4.863 1 97.12 323 SER A C 1
ATOM 2538 O O . SER A 1 323 ? 6.141 44.781 4.172 1 97.12 323 SER A O 1
ATOM 2540 N N . TRP A 1 324 ? 7.148 42.812 4.387 1 96.69 324 TRP A N 1
ATOM 2541 C CA . TRP A 1 324 ? 7.227 42.625 2.945 1 96.69 324 TRP A CA 1
ATOM 2542 C C . TRP A 1 324 ? 5.84 42.375 2.354 1 96.69 324 TRP A C 1
ATOM 2544 O O . TRP A 1 324 ? 5.566 42.781 1.223 1 96.69 324 TRP A O 1
ATOM 2554 N N . GLN A 1 325 ? 5.051 41.719 3.1 1 97.25 325 GLN A N 1
ATOM 2555 C CA . GLN A 1 325 ? 3.666 41.5 2.689 1 97.25 325 GLN A CA 1
ATOM 2556 C C . GLN A 1 325 ? 2.939 42.844 2.535 1 97.25 325 GLN A C 1
ATOM 2558 O O . GLN A 1 325 ? 2.199 43.031 1.571 1 97.25 325 GLN A O 1
ATOM 2563 N N . LYS A 1 326 ? 3.133 43.75 3.465 1 96.81 326 LYS A N 1
ATOM 2564 C CA . LYS A 1 326 ? 2.525 45.062 3.406 1 96.81 326 LYS A CA 1
ATOM 2565 C C . LYS A 1 326 ? 3.061 45.875 2.223 1 96.81 326 LYS A C 1
ATOM 2567 O O . LYS A 1 326 ? 2.324 46.625 1.604 1 96.81 326 LYS A O 1
ATOM 2572 N N . ARG A 1 327 ? 4.289 45.656 2.025 1 95.19 327 ARG A N 1
ATOM 2573 C CA . ARG A 1 327 ? 4.91 46.312 0.877 1 95.19 327 ARG A CA 1
ATOM 2574 C C . ARG A 1 327 ? 4.23 45.875 -0.423 1 95.19 327 ARG A C 1
ATOM 2576 O O . ARG A 1 327 ? 3.967 46.719 -1.286 1 95.19 327 ARG A O 1
ATOM 2583 N N . ALA A 1 328 ? 3.959 44.688 -0.564 1 95.44 328 ALA A N 1
ATOM 2584 C CA . ALA A 1 328 ? 3.262 44.156 -1.739 1 95.44 328 ALA A CA 1
ATOM 2585 C C . ALA A 1 328 ? 1.846 44.719 -1.826 1 95.44 328 ALA A C 1
ATOM 2587 O O . ALA A 1 328 ? 1.369 45.062 -2.914 1 95.44 328 ALA A O 1
ATOM 2588 N N . GLN A 1 329 ? 1.196 44.844 -0.738 1 95.69 329 GLN A N 1
ATOM 2589 C CA . GLN A 1 329 ? -0.176 45.344 -0.687 1 95.69 329 GLN A CA 1
ATOM 2590 C C . GLN A 1 329 ? -0.247 46.812 -1.077 1 95.69 329 GLN A C 1
ATOM 2592 O O . GLN A 1 329 ? -1.285 47.281 -1.542 1 95.69 329 GLN A O 1
ATOM 2597 N N . ARG A 1 330 ? 0.818 47.469 -0.91 1 95.81 330 ARG A N 1
ATOM 2598 C CA . ARG A 1 330 ? 0.887 48.875 -1.251 1 95.81 330 ARG A CA 1
ATOM 2599 C C . ARG A 1 330 ? 1.265 49.094 -2.717 1 95.81 330 ARG A C 1
ATOM 2601 O O . ARG A 1 330 ? 1.402 50.219 -3.184 1 95.81 330 ARG A O 1
ATOM 2608 N N . GLY A 1 331 ? 1.525 48.062 -3.414 1 93.94 331 GLY A N 1
ATOM 2609 C CA . GLY A 1 331 ? 1.667 48.125 -4.859 1 93.94 331 GLY A CA 1
ATOM 2610 C C . GLY A 1 331 ? 3.094 47.938 -5.332 1 93.94 331 GLY A C 1
ATOM 2611 O O . GLY A 1 331 ? 3.355 47.906 -6.539 1 93.94 331 GLY A O 1
ATOM 2612 N N . SER A 1 332 ? 4.043 47.688 -4.477 1 94.06 332 SER A N 1
ATOM 2613 C CA . SER A 1 332 ? 5.426 47.438 -4.883 1 94.06 332 SER A CA 1
ATOM 2614 C C . SER A 1 332 ? 5.555 46.125 -5.648 1 94.06 332 SER A C 1
ATOM 2616 O O . SER A 1 332 ? 4.789 45.188 -5.418 1 94.06 332 SER A O 1
ATOM 2618 N N . THR A 1 333 ? 6.578 46.062 -6.535 1 93.06 333 THR A N 1
ATOM 2619 C CA . THR A 1 333 ? 6.738 44.875 -7.359 1 93.06 333 THR A CA 1
ATOM 2620 C C . THR A 1 333 ? 8.172 44.344 -7.289 1 93.06 333 THR A C 1
ATOM 2622 O O . THR A 1 333 ? 8.586 43.562 -8.125 1 93.06 333 THR A O 1
ATOM 2625 N N . ASP A 1 334 ? 8.945 44.812 -6.309 1 92.94 334 ASP A N 1
ATOM 2626 C CA . ASP A 1 334 ? 10.328 44.375 -6.191 1 92.94 334 ASP A CA 1
ATOM 2627 C C . ASP A 1 334 ? 10.391 42.969 -5.602 1 92.94 334 ASP A C 1
ATOM 2629 O O . ASP A 1 334 ? 9.352 42.312 -5.379 1 92.94 334 ASP A O 1
ATOM 2633 N N . GLN A 1 335 ? 11.57 42.5 -5.379 1 91.31 335 GLN A N 1
ATOM 2634 C CA . GLN A 1 335 ? 11.773 41.125 -4.926 1 91.31 335 GLN A CA 1
ATOM 2635 C C . GLN A 1 335 ? 11.172 40.906 -3.543 1 91.31 335 GLN A C 1
ATOM 2637 O O . GLN A 1 335 ? 10.578 39.844 -3.277 1 91.31 335 GLN A O 1
ATOM 2642 N N . LYS A 1 336 ? 11.32 41.781 -2.703 1 94 336 LYS A N 1
ATOM 2643 C CA . LYS A 1 336 ? 10.758 41.719 -1.357 1 94 336 LYS A CA 1
ATOM 2644 C C . LYS A 1 336 ? 9.234 41.656 -1.4 1 94 336 LYS A C 1
ATOM 2646 O O . LYS A 1 336 ? 8.609 40.906 -0.638 1 94 336 LYS A O 1
ATOM 2651 N N . ALA A 1 337 ? 8.688 42.406 -2.305 1 95.38 337 ALA A N 1
ATOM 2652 C CA . ALA A 1 337 ? 7.242 42.406 -2.479 1 95.38 337 ALA A CA 1
ATOM 2653 C C . ALA A 1 337 ? 6.758 41.031 -2.971 1 95.38 337 ALA A C 1
ATOM 2655 O O . ALA A 1 337 ? 5.695 40.562 -2.566 1 95.38 337 ALA A O 1
ATOM 2656 N N . HIS A 1 338 ? 7.512 40.5 -3.814 1 94.56 338 HIS A N 1
ATOM 2657 C CA . HIS A 1 338 ? 7.168 39.188 -4.309 1 94.56 338 HIS A CA 1
ATOM 2658 C C . HIS A 1 338 ? 7.199 38.125 -3.188 1 94.56 338 HIS A C 1
ATOM 2660 O O . HIS A 1 338 ? 6.305 37.281 -3.09 1 94.56 338 HIS A O 1
ATOM 2666 N N . LEU A 1 339 ? 8.18 38.25 -2.381 1 95.38 339 LEU A N 1
ATOM 2667 C CA . LEU A 1 339 ? 8.297 37.344 -1.227 1 95.38 339 LEU A CA 1
ATOM 2668 C C . LEU A 1 339 ? 7.141 37.562 -0.253 1 95.38 339 LEU A C 1
ATOM 2670 O O . LEU A 1 339 ? 6.633 36.625 0.346 1 95.38 339 LEU A O 1
ATOM 2674 N N . GLY A 1 340 ? 6.828 38.781 -0.151 1 96.62 340 GLY A N 1
ATOM 2675 C CA . GLY A 1 340 ? 5.695 39.125 0.697 1 96.62 340 GLY A CA 1
ATOM 2676 C C . GLY A 1 340 ? 4.391 38.531 0.214 1 96.62 340 GLY A C 1
ATOM 2677 O O . GLY A 1 340 ? 3.568 38.062 1.021 1 96.62 340 GLY A O 1
ATOM 2678 N N . THR A 1 341 ? 4.188 38.531 -1.068 1 96.44 341 THR A N 1
ATOM 2679 C CA . THR A 1 341 ? 3 37.938 -1.657 1 96.44 341 THR A CA 1
ATOM 2680 C C . THR A 1 341 ? 2.984 36.406 -1.415 1 96.44 341 THR A C 1
ATOM 2682 O O . THR A 1 341 ? 1.951 35.844 -1.053 1 96.44 341 THR A O 1
ATOM 2685 N N . LEU A 1 342 ? 4.094 35.812 -1.598 1 96.12 342 LEU A N 1
ATOM 2686 C CA . LEU A 1 342 ? 4.219 34.375 -1.369 1 96.12 342 LEU A CA 1
ATOM 2687 C C . LEU A 1 342 ? 3.949 34.031 0.092 1 96.12 342 LEU A C 1
ATOM 2689 O O . LEU A 1 342 ? 3.281 33.031 0.388 1 96.12 342 LEU A O 1
ATOM 2693 N N . TRP A 1 343 ? 4.492 34.844 0.949 1 97.12 343 TRP A N 1
ATOM 2694 C CA . TRP A 1 343 ? 4.262 34.656 2.381 1 97.12 343 TRP A CA 1
ATOM 2695 C C . TRP A 1 343 ? 2.775 34.719 2.705 1 97.12 343 TRP A C 1
ATOM 2697 O O . TRP A 1 343 ? 2.268 33.906 3.477 1 97.12 343 TRP A O 1
ATOM 2707 N N . ASN A 1 344 ? 2.15 35.656 2.127 1 96.62 344 ASN A N 1
ATOM 2708 C CA . ASN A 1 344 ? 0.711 35.812 2.322 1 96.62 344 ASN A CA 1
ATOM 2709 C C . ASN A 1 344 ? -0.051 34.594 1.819 1 96.62 344 ASN A C 1
ATOM 2711 O O . ASN A 1 344 ? -0.959 34.094 2.492 1 96.62 344 ASN A O 1
ATOM 2715 N N . ASP A 1 345 ? 0.265 34.156 0.667 1 96 345 ASP A N 1
ATOM 2716 C CA . ASP A 1 345 ? -0.413 33 0.06 1 96 345 ASP A CA 1
ATOM 2717 C C . ASP A 1 345 ? -0.193 31.734 0.881 1 96 345 ASP A C 1
ATOM 2719 O O . ASP A 1 345 ? -1.128 30.969 1.103 1 96 345 ASP A O 1
ATOM 2723 N N . LEU A 1 346 ? 1.021 31.516 1.346 1 96.12 346 LEU A N 1
ATOM 2724 C CA . LEU A 1 346 ? 1.354 30.359 2.164 1 96.12 346 LEU A CA 1
ATOM 2725 C C . LEU A 1 346 ? 0.594 30.375 3.484 1 96.12 346 LEU A C 1
ATOM 2727 O O . LEU A 1 346 ? 0.048 29.359 3.914 1 96.12 346 LEU A O 1
ATOM 2731 N N . THR A 1 347 ? 0.598 31.516 4.082 1 94.12 347 THR A N 1
ATOM 2732 C CA . THR A 1 347 ? -0.06 31.672 5.375 1 94.12 347 THR A CA 1
ATOM 2733 C C . THR A 1 347 ? -1.562 31.438 5.25 1 94.12 347 THR A C 1
ATOM 2735 O O . THR A 1 347 ? -2.158 30.766 6.086 1 94.12 347 THR A O 1
ATOM 2738 N N . ASN A 1 348 ? -2.127 31.953 4.211 1 92.94 348 ASN A N 1
ATOM 2739 C CA . ASN A 1 348 ? -3.557 31.781 3.992 1 92.94 348 ASN A CA 1
ATOM 2740 C C . ASN A 1 348 ? -3.91 30.312 3.742 1 92.94 348 ASN A C 1
ATOM 2742 O O . ASN A 1 348 ? -4.906 29.812 4.27 1 92.94 348 ASN A O 1
ATOM 2746 N N . ALA A 1 349 ? -3.141 29.688 2.918 1 93.56 349 ALA A N 1
ATOM 2747 C CA . ALA A 1 349 ? -3.383 28.281 2.617 1 93.56 349 ALA A CA 1
ATOM 2748 C C . ALA A 1 349 ? -3.221 27.406 3.865 1 93.56 349 ALA A C 1
ATOM 2750 O O . ALA A 1 349 ? -4.035 26.516 4.121 1 93.56 349 ALA A O 1
ATOM 2751 N N . ARG A 1 350 ? -2.174 27.656 4.566 1 91.69 350 ARG A N 1
ATOM 2752 C CA . ARG A 1 350 ? -1.917 26.906 5.789 1 91.69 350 ARG A CA 1
ATOM 2753 C C . ARG A 1 350 ? -3.053 27.094 6.789 1 91.69 350 ARG A C 1
ATOM 2755 O O . ARG A 1 350 ? -3.498 26.125 7.41 1 91.69 350 ARG A O 1
ATOM 2762 N N . ASN A 1 351 ? -3.512 28.297 6.957 1 89.06 351 ASN A N 1
ATOM 2763 C CA . ASN A 1 351 ? -4.605 28.594 7.883 1 89.06 351 ASN A CA 1
ATOM 2764 C C . ASN A 1 351 ? -5.906 27.938 7.43 1 89.06 351 ASN A C 1
ATOM 2766 O O . ASN A 1 351 ? -6.695 27.469 8.258 1 89.06 351 ASN A O 1
ATOM 2770 N N . ASP A 1 352 ? -6.051 27.969 6.148 1 90.88 352 ASP A N 1
ATOM 2771 C CA . ASP A 1 352 ? -7.234 27.328 5.582 1 90.88 352 ASP A CA 1
ATOM 2772 C C . ASP A 1 352 ? -7.273 25.844 5.938 1 90.88 352 ASP A C 1
ATOM 2774 O O . ASP A 1 352 ? -8.32 25.312 6.324 1 90.88 352 ASP A O 1
ATOM 2778 N N . VAL A 1 353 ? -6.184 25.172 5.879 1 91 353 VAL A N 1
ATOM 2779 C CA . VAL A 1 353 ? -6.094 23.75 6.188 1 91 353 VAL A CA 1
ATOM 2780 C C . VAL A 1 353 ? -6.191 23.547 7.695 1 91 353 VAL A C 1
ATOM 2782 O O . VAL A 1 353 ? -6.914 22.656 8.164 1 91 353 VAL A O 1
ATOM 2785 N N . ALA A 1 354 ? -5.559 24.391 8.43 1 87.44 354 ALA A N 1
ATOM 2786 C CA . ALA A 1 354 ? -5.469 24.234 9.883 1 87.44 354 ALA A CA 1
ATOM 2787 C C . ALA A 1 354 ? -6.836 24.422 10.539 1 87.44 354 ALA A C 1
ATOM 2789 O O . ALA A 1 354 ? -7.117 23.828 11.578 1 87.44 354 ALA A O 1
ATOM 2790 N N . HIS A 1 355 ? -7.664 25.156 9.891 1 87.81 355 HIS A N 1
ATOM 2791 C CA . HIS A 1 355 ? -8.984 25.422 10.445 1 87.81 355 HIS A CA 1
ATOM 2792 C C . HIS A 1 355 ? -10.023 24.453 9.875 1 87.81 355 HIS A C 1
ATOM 2794 O O . HIS A 1 355 ? -11.227 24.641 10.062 1 87.81 355 HIS A O 1
ATOM 2800 N N . ALA A 1 356 ? -9.641 23.547 9.195 1 86.12 356 ALA A N 1
ATOM 2801 C CA . ALA A 1 356 ? -10.477 22.469 8.664 1 86.12 356 ALA A CA 1
ATOM 2802 C C . ALA A 1 356 ? -11.656 23.031 7.875 1 86.12 356 ALA A C 1
ATOM 2804 O O . ALA A 1 356 ? -12.797 22.609 8.062 1 86.12 356 ALA A O 1
ATOM 2805 N N . SER A 1 357 ? -11.32 24.016 7.207 1 81.56 357 SER A N 1
ATOM 2806 C CA . SER A 1 357 ? -12.266 24.656 6.289 1 81.56 357 SER A CA 1
ATOM 2807 C C . SER A 1 357 ? -13.453 25.234 7.039 1 81.56 357 SER A C 1
ATOM 2809 O O . SER A 1 357 ? -14.523 25.422 6.461 1 81.56 357 SER A O 1
ATOM 2811 N N . MET A 1 358 ? -13.258 25.359 8.305 1 85.19 358 MET A N 1
ATOM 2812 C CA . MET A 1 358 ? -14.305 25.984 9.094 1 85.19 358 MET A CA 1
ATOM 2813 C C . MET A 1 358 ? -14.289 27.5 8.914 1 85.19 358 MET A C 1
ATOM 2815 O O . MET A 1 358 ? -14.039 28.234 9.875 1 85.19 358 MET A O 1
ATOM 2819 N N . ARG A 1 359 ? -14.492 27.891 7.742 1 79.88 359 ARG A N 1
ATOM 2820 C CA . ARG A 1 359 ? -14.531 29.297 7.359 1 79.88 359 ARG A CA 1
ATOM 2821 C C . ARG A 1 359 ? -15.508 29.531 6.211 1 79.88 359 ARG A C 1
ATOM 2823 O O . ARG A 1 359 ? -15.906 28.594 5.531 1 79.88 359 ARG A O 1
ATOM 2830 N N . PRO A 1 360 ? -15.773 30.859 6.098 1 78.94 360 PRO A N 1
ATOM 2831 C CA . PRO A 1 360 ? -16.609 31.141 4.93 1 78.94 360 PRO A CA 1
ATOM 2832 C C . PRO A 1 360 ? -15.859 30.938 3.611 1 78.94 360 PRO A C 1
ATOM 2834 O O . PRO A 1 360 ? -14.688 31.297 3.498 1 78.94 360 PRO A O 1
ATOM 2837 N N . ASN A 1 361 ? -16.312 30.281 2.686 1 81.31 361 ASN A N 1
ATOM 2838 C CA . ASN A 1 361 ? -15.812 30.062 1.333 1 81.31 361 ASN A CA 1
ATOM 2839 C C . ASN A 1 361 ? -14.477 29.328 1.34 1 81.31 361 ASN A C 1
ATOM 2841 O O . ASN A 1 361 ? -13.492 29.812 0.781 1 81.31 361 ASN A O 1
ATOM 2845 N N . PRO A 1 362 ? -14.367 28.25 1.971 1 87.19 362 PRO A N 1
ATOM 2846 C CA . PRO A 1 362 ? -13.125 27.484 1.951 1 87.19 362 PRO A CA 1
ATOM 2847 C C . PRO A 1 362 ? -12.695 27.094 0.539 1 87.19 362 PRO A C 1
ATOM 2849 O O . PRO A 1 362 ? -13.539 26.875 -0.331 1 87.19 362 PRO A O 1
ATOM 2852 N N . THR A 1 363 ? -11.383 27.141 0.292 1 90.69 363 THR A N 1
ATOM 2853 C CA . THR A 1 363 ? -10.859 26.703 -0.997 1 90.69 363 THR A CA 1
ATOM 2854 C C . THR A 1 363 ? -11.156 25.219 -1.227 1 90.69 363 THR A C 1
ATOM 2856 O O . THR A 1 363 ? -10.898 24.391 -0.356 1 90.69 363 THR A O 1
ATOM 2859 N N . PRO A 1 364 ? -11.688 24.938 -2.391 1 93.38 364 PRO A N 1
ATOM 2860 C CA . PRO A 1 364 ? -11.93 23.531 -2.688 1 93.38 364 PRO A CA 1
ATOM 2861 C C . PRO A 1 364 ? -10.656 22.688 -2.645 1 93.38 364 PRO A C 1
ATOM 2863 O O . PRO A 1 364 ? -9.578 23.172 -2.979 1 93.38 364 PRO A O 1
ATOM 2866 N N . ALA A 1 365 ? -10.828 21.422 -2.303 1 93.75 365 ALA A N 1
ATOM 2867 C CA . ALA A 1 365 ? -9.703 20.531 -2.037 1 93.75 365 ALA A CA 1
ATOM 2868 C C . ALA A 1 365 ? -8.773 20.438 -3.248 1 93.75 365 ALA A C 1
ATOM 2870 O O . ALA A 1 365 ? -7.559 20.578 -3.119 1 93.75 365 ALA A O 1
ATOM 2871 N N . GLU A 1 366 ? -9.297 20.188 -4.387 1 93.19 366 GLU A N 1
ATOM 2872 C CA . GLU A 1 366 ? -8.492 20.016 -5.59 1 93.19 366 GLU A CA 1
ATOM 2873 C C . GLU A 1 366 ? -7.727 21.281 -5.941 1 93.19 366 GLU A C 1
ATOM 2875 O O . GLU A 1 366 ? -6.57 21.219 -6.363 1 93.19 366 GLU A O 1
ATOM 2880 N N . THR A 1 367 ? -8.406 22.359 -5.797 1 94.62 367 THR A N 1
ATOM 2881 C CA . THR A 1 367 ? -7.77 23.656 -6.043 1 94.62 367 THR A CA 1
ATOM 2882 C C . THR A 1 367 ? -6.641 23.906 -5.047 1 94.62 367 THR A C 1
ATOM 2884 O O . THR A 1 367 ? -5.566 24.375 -5.422 1 94.62 367 THR A O 1
ATOM 2887 N N . LEU A 1 368 ? -6.961 23.641 -3.826 1 95 368 LEU A N 1
ATOM 2888 C CA . LEU A 1 368 ? -5.957 23.812 -2.783 1 95 368 LEU A CA 1
ATOM 2889 C C . LEU A 1 368 ? -4.73 22.953 -3.047 1 95 368 LEU A C 1
ATOM 2891 O O . LEU A 1 368 ? -3.598 23.391 -2.869 1 95 368 LEU A O 1
ATOM 2895 N N . ALA A 1 369 ? -4.902 21.703 -3.463 1 94.81 369 ALA A N 1
ATOM 2896 C CA . ALA A 1 369 ? -3.807 20.797 -3.779 1 94.81 369 ALA A CA 1
ATOM 2897 C C . ALA A 1 369 ? -2.932 21.359 -4.898 1 94.81 369 ALA A C 1
ATOM 2899 O O . ALA A 1 369 ? -1.702 21.344 -4.797 1 94.81 369 ALA A O 1
ATOM 2900 N N . ARG A 1 370 ? -3.553 21.812 -5.918 1 95.06 370 ARG A N 1
ATOM 2901 C CA . ARG A 1 370 ? -2.83 22.406 -7.035 1 95.06 370 ARG A CA 1
ATOM 2902 C C . ARG A 1 370 ? -2.049 23.641 -6.59 1 95.06 370 ARG A C 1
ATOM 2904 O O . ARG A 1 370 ? -0.905 23.844 -7.008 1 95.06 370 ARG A O 1
ATOM 2911 N N . ASN A 1 371 ? -2.727 24.438 -5.801 1 95.75 371 ASN A N 1
ATOM 2912 C CA . ASN A 1 371 ? -2.086 25.641 -5.293 1 95.75 371 ASN A CA 1
ATOM 2913 C C . ASN A 1 371 ? -0.839 25.312 -4.477 1 95.75 371 ASN A C 1
ATOM 2915 O O . ASN A 1 371 ? 0.164 26.031 -4.551 1 95.75 371 ASN A O 1
ATOM 2919 N N . ILE A 1 372 ? -0.929 24.297 -3.715 1 96.94 372 ILE A N 1
ATOM 2920 C CA . ILE A 1 372 ? 0.183 23.906 -2.852 1 96.94 372 ILE A CA 1
ATOM 2921 C C . ILE A 1 372 ? 1.395 23.547 -3.705 1 96.94 372 ILE A C 1
ATOM 2923 O O . ILE A 1 372 ? 2.514 23.984 -3.424 1 96.94 372 ILE A O 1
ATOM 2927 N N . HIS A 1 373 ? 1.209 22.812 -4.766 1 96.69 373 HIS A N 1
ATOM 2928 C CA . HIS A 1 373 ? 2.295 22.469 -5.672 1 96.69 373 HIS A CA 1
ATOM 2929 C C . HIS A 1 373 ? 2.861 23.703 -6.363 1 96.69 373 HIS A C 1
ATOM 2931 O O . HIS A 1 373 ? 4.074 23.812 -6.559 1 96.69 373 HIS A O 1
ATOM 2937 N N . GLY A 1 374 ? 1.961 24.578 -6.727 1 96.81 374 GLY A N 1
ATOM 2938 C CA . GLY A 1 374 ? 2.398 25.828 -7.336 1 96.81 374 GLY A CA 1
ATOM 2939 C C . GLY A 1 374 ? 3.215 26.688 -6.398 1 96.81 374 GLY A C 1
ATOM 2940 O O . GLY A 1 374 ? 4.227 27.266 -6.801 1 96.81 374 GLY A O 1
ATOM 2941 N N . LEU A 1 375 ? 2.736 26.797 -5.18 1 97.38 375 LEU A N 1
ATOM 2942 C CA . LEU A 1 375 ? 3.453 27.562 -4.164 1 97.38 375 LEU A CA 1
ATOM 2943 C C . LEU A 1 375 ? 4.859 27 -3.955 1 97.38 375 LEU A C 1
ATOM 2945 O O . LEU A 1 375 ? 5.816 27.766 -3.801 1 97.38 375 LEU A O 1
ATOM 2949 N N . TRP A 1 376 ? 5 25.688 -4 1 97.56 376 TRP A N 1
ATOM 2950 C CA . TRP A 1 376 ? 6.309 25.078 -3.814 1 97.56 376 TRP A CA 1
ATOM 2951 C C . TRP A 1 376 ? 7.238 25.422 -4.977 1 97.56 376 TRP A C 1
ATOM 2953 O O . TRP A 1 376 ? 8.414 25.734 -4.77 1 97.56 376 TRP A O 1
ATOM 2963 N N . ARG A 1 377 ? 6.758 25.328 -6.172 1 96.31 377 ARG A N 1
ATOM 2964 C CA . ARG A 1 377 ? 7.574 25.641 -7.34 1 96.31 377 ARG A CA 1
ATOM 2965 C C . ARG A 1 377 ? 8.133 27.062 -7.258 1 96.31 377 ARG A C 1
ATOM 2967 O O . ARG A 1 377 ? 9.312 27.297 -7.539 1 96.31 377 ARG A O 1
ATOM 2974 N N . GLU A 1 378 ? 7.312 27.969 -6.82 1 95.19 378 GLU A N 1
ATOM 2975 C CA . GLU A 1 378 ? 7.723 29.359 -6.695 1 95.19 378 GLU A CA 1
ATOM 2976 C C . GLU A 1 378 ? 8.719 29.547 -5.555 1 95.19 378 GLU A C 1
ATOM 2978 O O . GLU A 1 378 ? 9.727 30.234 -5.707 1 95.19 378 GLU A O 1
ATOM 2983 N N . LEU A 1 379 ? 8.383 28.953 -4.469 1 95.75 379 LEU A N 1
ATOM 2984 C CA . LEU A 1 379 ? 9.234 29.078 -3.289 1 95.75 379 LEU A CA 1
ATOM 2985 C C . LEU A 1 379 ? 10.625 28.516 -3.553 1 95.75 379 LEU A C 1
ATOM 2987 O O . LEU A 1 379 ? 11.633 29.125 -3.189 1 95.75 379 LEU A O 1
ATOM 2991 N N . LYS A 1 380 ? 10.625 27.359 -4.137 1 94.69 380 LYS A N 1
ATOM 2992 C CA . LYS A 1 380 ? 11.891 26.688 -4.434 1 94.69 380 LYS A CA 1
ATOM 2993 C C . LYS A 1 380 ? 12.766 27.531 -5.348 1 94.69 380 LYS A C 1
ATOM 2995 O O . LYS A 1 380 ? 13.977 27.625 -5.137 1 94.69 380 LYS A O 1
ATOM 3000 N N . GLU A 1 381 ? 12.219 28.156 -6.312 1 91.62 381 GLU A N 1
ATOM 3001 C CA . GLU A 1 381 ? 12.945 29.016 -7.25 1 91.62 381 GLU A CA 1
ATOM 3002 C C . GLU A 1 381 ? 13.523 30.234 -6.555 1 91.62 381 GLU A C 1
ATOM 3004 O O . GLU A 1 381 ? 14.648 30.656 -6.844 1 91.62 381 GLU A O 1
ATOM 3009 N N . LEU A 1 382 ? 12.805 30.75 -5.617 1 88.12 382 LEU A N 1
ATOM 3010 C CA . LEU A 1 382 ? 13.195 31.984 -4.973 1 88.12 382 LEU A CA 1
ATOM 3011 C C . LEU A 1 382 ? 14.242 31.734 -3.891 1 88.12 382 LEU A C 1
ATOM 3013 O O . LEU A 1 382 ? 15.172 32.531 -3.717 1 88.12 382 LEU A O 1
ATOM 3017 N N . LEU A 1 383 ? 14.094 30.656 -3.172 1 87.5 383 LEU A N 1
ATOM 3018 C CA . LEU A 1 383 ? 14.93 30.453 -1.991 1 87.5 383 LEU A CA 1
ATOM 3019 C C . LEU A 1 383 ? 16.203 29.703 -2.344 1 87.5 383 LEU A C 1
ATOM 3021 O O . LEU A 1 383 ? 17.234 29.875 -1.702 1 87.5 383 LEU A O 1
ATOM 3025 N N . LEU A 1 384 ? 16.109 28.812 -3.287 1 82 384 LEU A N 1
ATOM 3026 C CA . LEU A 1 384 ? 17.25 27.922 -3.498 1 82 384 LEU A CA 1
ATOM 3027 C C . LEU A 1 384 ? 18.031 28.312 -4.754 1 82 384 LEU A C 1
ATOM 3029 O O . LEU A 1 384 ? 19.188 27.922 -4.93 1 82 384 LEU A O 1
ATOM 3033 N N . LYS A 1 385 ? 17.5 28.906 -5.742 1 72.69 385 LYS A N 1
ATOM 3034 C CA . LYS A 1 385 ? 18.281 29.359 -6.902 1 72.69 385 LYS A CA 1
ATOM 3035 C C . LYS A 1 385 ? 18.891 30.734 -6.66 1 72.69 385 LYS A C 1
ATOM 3037 O O . LYS A 1 385 ? 19.75 31.172 -7.43 1 72.69 385 LYS A O 1
ATOM 3042 N N . THR A 1 386 ? 18.5 31.406 -5.59 1 56.03 386 THR A N 1
ATOM 3043 C CA . THR A 1 386 ? 19.141 32.688 -5.312 1 56.03 386 THR A CA 1
ATOM 3044 C C . THR A 1 386 ? 20.234 32.531 -4.254 1 56.03 386 THR A C 1
ATOM 3046 O O . THR A 1 386 ? 20.109 31.719 -3.348 1 56.03 386 THR A O 1
ATOM 3049 N N . MET B 1 1 ? 18.062 12.461 -22.047 1 32.62 1 MET B N 1
ATOM 3050 C CA . MET B 1 1 ? 17.609 11.539 -23.094 1 32.62 1 MET B CA 1
ATOM 3051 C C . MET B 1 1 ? 16.875 10.352 -22.484 1 32.62 1 MET B C 1
ATOM 3053 O O . MET B 1 1 ? 17.438 9.617 -21.672 1 32.62 1 MET B O 1
ATOM 3057 N N . GLU B 1 2 ? 15.602 10.43 -22.281 1 44.22 2 GLU B N 1
ATOM 3058 C CA . GLU B 1 2 ? 14.734 9.453 -21.641 1 44.22 2 GLU B CA 1
ATOM 3059 C C . GLU B 1 2 ? 14.992 8.047 -22.188 1 44.22 2 GLU B C 1
ATOM 3061 O O . GLU B 1 2 ? 14.789 7.785 -23.375 1 44.22 2 GLU B O 1
ATOM 3066 N N . ARG B 1 3 ? 16.078 7.418 -21.938 1 52.31 3 ARG B N 1
ATOM 3067 C CA . ARG B 1 3 ? 16.594 6.176 -22.5 1 52.31 3 ARG B CA 1
ATOM 3068 C C . ARG B 1 3 ? 15.484 5.141 -22.641 1 52.31 3 ARG B C 1
ATOM 3070 O O . ARG B 1 3 ? 14.625 5.012 -21.766 1 52.31 3 ARG B O 1
ATOM 3077 N N . ASP B 1 4 ? 15.062 4.785 -23.859 1 70 4 ASP B N 1
ATOM 3078 C CA . ASP B 1 4 ? 14.055 3.783 -24.188 1 70 4 ASP B CA 1
ATOM 3079 C C . ASP B 1 4 ? 14.164 2.564 -23.266 1 70 4 ASP B C 1
ATOM 3081 O O . ASP B 1 4 ? 15.266 2.059 -23.031 1 70 4 ASP B O 1
ATOM 3085 N N . PRO B 1 5 ? 13.148 2.219 -22.562 1 78.69 5 PRO B N 1
ATOM 3086 C CA . PRO B 1 5 ? 13.227 1.076 -21.656 1 78.69 5 PRO B CA 1
ATOM 3087 C C . PRO B 1 5 ? 13.656 -0.21 -22.344 1 78.69 5 PRO B C 1
ATOM 3089 O O . PRO B 1 5 ? 13.266 -0.459 -23.5 1 78.69 5 PRO B O 1
ATOM 3092 N N . LYS B 1 6 ? 14.617 -0.87 -21.797 1 90.81 6 LYS B N 1
ATOM 3093 C CA . LYS B 1 6 ? 15 -2.182 -22.297 1 90.81 6 LYS B CA 1
ATOM 3094 C C . LYS B 1 6 ? 13.812 -3.139 -22.312 1 90.81 6 LYS B C 1
ATOM 3096 O O . LYS B 1 6 ? 13.039 -3.193 -21.359 1 90.81 6 LYS B O 1
ATOM 3101 N N . LYS B 1 7 ? 13.617 -3.73 -23.484 1 96.81 7 LYS B N 1
ATOM 3102 C CA . LYS B 1 7 ? 12.539 -4.699 -23.641 1 96.81 7 LYS B CA 1
ATOM 3103 C C . LYS B 1 7 ? 13.055 -6.129 -23.547 1 96.81 7 LYS B C 1
ATOM 3105 O O . LYS B 1 7 ? 14 -6.5 -24.234 1 96.81 7 LYS B O 1
ATOM 3110 N N . LEU B 1 8 ? 12.406 -6.898 -22.656 1 97.69 8 LEU B N 1
ATOM 3111 C CA . LEU B 1 8 ? 12.938 -8.227 -22.359 1 97.69 8 LEU B CA 1
ATOM 3112 C C . LEU B 1 8 ? 11.82 -9.266 -22.344 1 97.69 8 LEU B C 1
ATOM 3114 O O . LEU B 1 8 ? 10.672 -8.945 -22 1 97.69 8 LEU B O 1
ATOM 3118 N N . ILE B 1 9 ? 12.195 -10.461 -22.797 1 98.12 9 ILE B N 1
ATOM 3119 C CA . ILE B 1 9 ? 11.414 -11.664 -22.516 1 98.12 9 ILE B CA 1
ATOM 3120 C C . ILE B 1 9 ? 12.148 -12.539 -21.516 1 98.12 9 ILE B C 1
ATOM 3122 O O . ILE B 1 9 ? 13.32 -12.859 -21.688 1 98.12 9 ILE B O 1
ATOM 3126 N N . LEU B 1 10 ? 11.5 -12.766 -20.484 1 96.56 10 LEU B N 1
ATOM 3127 C CA . LEU B 1 10 ? 12.031 -13.719 -19.516 1 96.56 10 LEU B CA 1
ATOM 3128 C C . LEU B 1 10 ? 11.234 -15.023 -19.547 1 96.56 10 LEU B C 1
ATOM 3130 O O . LEU B 1 10 ? 10.008 -15.008 -19.438 1 96.56 10 LEU B O 1
ATOM 3134 N N . SER B 1 11 ? 11.914 -16.094 -19.766 1 95.12 11 SER B N 1
ATOM 3135 C CA . SER B 1 11 ? 11.25 -17.391 -19.891 1 95.12 11 SER B CA 1
ATOM 3136 C C . SER B 1 11 ? 12 -18.469 -19.141 1 95.12 11 SER B C 1
ATOM 3138 O O . SER B 1 11 ? 13.141 -18.266 -18.703 1 95.12 11 SER B O 1
ATOM 3140 N N . PHE B 1 12 ? 11.328 -19.594 -18.906 1 92.5 12 PHE B N 1
ATOM 3141 C CA . PHE B 1 12 ? 11.938 -20.766 -18.281 1 92.5 12 PHE B CA 1
ATOM 3142 C C . PHE B 1 12 ? 12.109 -21.891 -19.297 1 92.5 12 PHE B C 1
ATOM 3144 O O . PHE B 1 12 ? 11.297 -22.047 -20.219 1 92.5 12 PHE B O 1
ATOM 3151 N N . LEU B 1 13 ? 13.227 -22.562 -19.141 1 93.12 13 LEU B N 1
ATOM 3152 C CA . LEU B 1 13 ? 13.445 -23.781 -19.922 1 93.12 13 LEU B CA 1
ATOM 3153 C C . LEU B 1 13 ? 13.43 -25 -19.016 1 93.12 13 LEU B C 1
ATOM 3155 O O . LEU B 1 13 ? 14.062 -25 -17.953 1 93.12 13 LEU B O 1
ATOM 3159 N N . GLY B 1 14 ? 12.625 -25.984 -19.359 1 89.94 14 GLY B N 1
ATOM 3160 C CA . GLY B 1 14 ? 12.539 -27.203 -18.578 1 89.94 14 GLY B CA 1
ATOM 3161 C C . GLY B 1 14 ? 13.219 -28.391 -19.25 1 89.94 14 GLY B C 1
ATOM 3162 O O . GLY B 1 14 ? 14.031 -28.219 -20.156 1 89.94 14 GLY B O 1
ATOM 3163 N N . THR B 1 15 ? 13.023 -29.547 -18.672 1 89.38 15 THR B N 1
ATOM 3164 C CA . THR B 1 15 ? 13.648 -30.766 -19.188 1 89.38 15 THR B CA 1
ATOM 3165 C C . THR B 1 15 ? 12.617 -31.656 -19.875 1 89.38 15 THR B C 1
ATOM 3167 O O . THR B 1 15 ? 12.898 -32.812 -20.172 1 89.38 15 THR B O 1
ATOM 3170 N N . GLY B 1 16 ? 11.445 -31.094 -20.125 1 86 16 GLY B N 1
ATOM 3171 C CA . GLY B 1 16 ? 10.398 -31.906 -20.734 1 86 16 GLY B CA 1
ATOM 3172 C C . GLY B 1 16 ? 10.711 -32.281 -22.172 1 86 16 GLY B C 1
ATOM 3173 O O . GLY B 1 16 ? 11.648 -31.766 -22.766 1 86 16 GLY B O 1
ATOM 3174 N N . ASN B 1 17 ? 9.906 -33.312 -22.625 1 88.06 17 ASN B 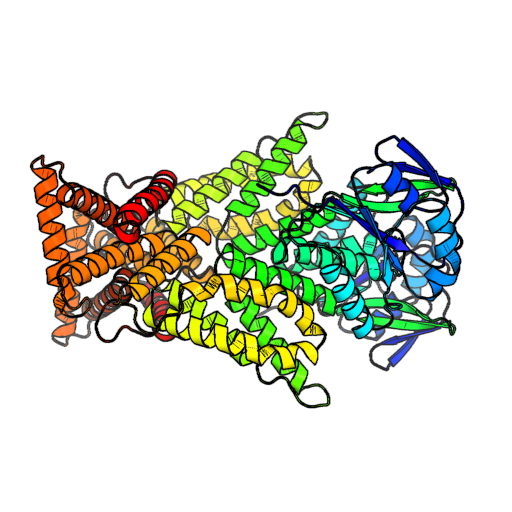N 1
ATOM 3175 C CA . ASN B 1 17 ? 10 -33.688 -24.031 1 88.06 17 ASN B CA 1
ATOM 3176 C C . ASN B 1 17 ? 9.109 -32.812 -24.906 1 88.06 17 ASN B C 1
ATOM 3178 O O . ASN B 1 17 ? 7.93 -33.125 -25.109 1 88.06 17 ASN B O 1
ATOM 3182 N N . TYR B 1 18 ? 9.773 -31.828 -25.5 1 89.19 18 TYR B N 1
ATOM 3183 C CA . TYR B 1 18 ? 9.031 -30.828 -26.25 1 89.19 18 TYR B CA 1
ATOM 3184 C C . TYR B 1 18 ? 8.703 -31.328 -27.656 1 89.19 18 TYR B C 1
ATOM 3186 O O . TYR B 1 18 ? 9.5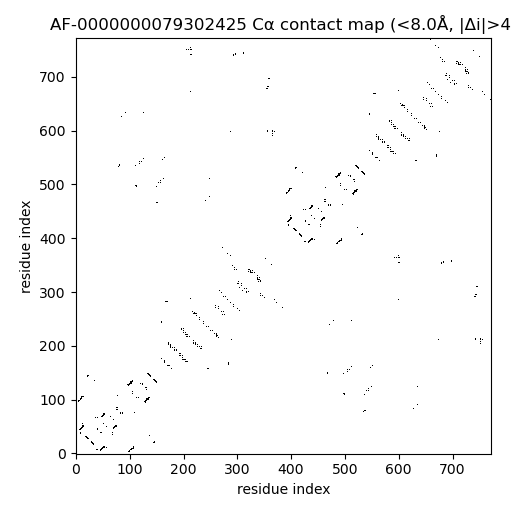23 -32 -28.281 1 89.19 18 TYR B O 1
ATOM 3194 N N . GLN B 1 19 ? 7.484 -31.094 -28 1 89 19 GLN B N 1
ATOM 3195 C CA . GLN B 1 19 ? 7.027 -31.438 -29.344 1 89 19 GLN B CA 1
ATOM 3196 C C . GLN B 1 19 ? 6.719 -30.188 -30.172 1 89 19 GLN B C 1
ATOM 3198 O O . GLN B 1 19 ? 6.293 -29.172 -29.625 1 89 19 GLN B O 1
ATOM 3203 N N . GLU B 1 20 ? 6.918 -30.359 -31.422 1 93.25 20 GLU B N 1
ATOM 3204 C CA . GLU B 1 20 ? 6.602 -29.25 -32.312 1 93.25 20 GLU B CA 1
ATOM 3205 C C . GLU B 1 20 ? 5.102 -29.141 -32.562 1 93.25 20 GLU B C 1
ATOM 3207 O O . GLU B 1 20 ? 4.496 -30.062 -33.125 1 93.25 20 GLU B O 1
ATOM 3212 N N . VAL B 1 21 ? 4.559 -28.109 -32.062 1 92.81 21 VAL B N 1
ATOM 3213 C CA . VAL B 1 21 ? 3.143 -27.828 -32.281 1 92.81 21 VAL B CA 1
ATOM 3214 C C . VAL B 1 21 ? 2.938 -26.344 -32.531 1 92.81 21 VAL B C 1
ATOM 3216 O O . VAL B 1 21 ? 3.799 -25.531 -32.188 1 92.81 21 VAL B O 1
ATOM 3219 N N . PRO B 1 22 ? 1.876 -26.016 -33.219 1 94.19 22 PRO B N 1
ATOM 3220 C CA . PRO B 1 22 ? 1.591 -24.594 -33.375 1 94.19 22 PRO B CA 1
ATOM 3221 C C . PRO B 1 22 ? 1.077 -23.953 -32.094 1 94.19 22 PRO B C 1
ATOM 3223 O O . PRO B 1 22 ? 0.084 -24.406 -31.531 1 94.19 22 PRO B O 1
ATOM 3226 N N . TYR B 1 23 ? 1.763 -22.953 -31.641 1 93.56 23 TYR B N 1
ATOM 3227 C CA . TYR B 1 23 ? 1.301 -22.125 -30.531 1 93.56 23 TYR B CA 1
ATOM 3228 C C . TYR B 1 23 ? 0.664 -20.828 -31.047 1 93.56 23 TYR B C 1
ATOM 3230 O O . TYR B 1 23 ? 1.283 -20.078 -31.797 1 93.56 23 TYR B O 1
ATOM 3238 N N . THR B 1 24 ? -0.532 -20.578 -30.656 1 93.75 24 THR B N 1
ATOM 3239 C CA . THR B 1 24 ? -1.226 -19.375 -31.094 1 93.75 24 THR B CA 1
ATOM 3240 C C . THR B 1 24 ? -1.139 -18.266 -30.047 1 93.75 24 THR B C 1
ATOM 3242 O O . THR B 1 24 ? -1.326 -18.531 -28.859 1 93.75 24 THR B O 1
ATOM 3245 N N . LEU B 1 25 ? -0.785 -17.109 -30.484 1 93.06 25 LEU B N 1
ATOM 3246 C CA . LEU B 1 25 ? -0.758 -15.891 -29.672 1 93.06 25 LEU B CA 1
ATOM 3247 C C . LEU B 1 25 ? -1.281 -14.695 -30.469 1 93.06 25 LEU B C 1
ATOM 3249 O O . LEU B 1 25 ? -0.751 -14.375 -31.531 1 93.06 25 LEU B O 1
ATOM 3253 N N . ASP B 1 26 ? -2.285 -14.125 -29.953 1 91.38 26 ASP B N 1
ATOM 3254 C CA . ASP B 1 26 ? -2.9 -12.961 -30.578 1 91.38 26 ASP B CA 1
ATOM 3255 C C . ASP B 1 26 ? -3.287 -13.266 -32.031 1 91.38 26 ASP B C 1
ATOM 3257 O O . ASP B 1 26 ? -3.004 -12.469 -32.938 1 91.38 26 ASP B O 1
ATOM 3261 N N . GLY B 1 27 ? -3.818 -14.359 -32.188 1 90.38 27 GLY B N 1
ATOM 3262 C CA . GLY B 1 27 ? -4.332 -14.727 -33.5 1 90.38 27 GLY B CA 1
ATOM 3263 C C . GLY B 1 27 ? -3.256 -15.234 -34.438 1 90.38 27 GLY B C 1
ATOM 3264 O O . GLY B 1 27 ? -3.549 -15.641 -35.562 1 90.38 27 GLY B O 1
ATOM 3265 N N . LYS B 1 28 ? -2.012 -15.266 -34.031 1 95.25 28 LYS B N 1
ATOM 3266 C CA . LYS B 1 28 ? -0.914 -15.75 -34.875 1 95.25 28 LYS B CA 1
ATOM 3267 C C . LYS B 1 28 ? -0.382 -17.094 -34.344 1 95.25 28 LYS B C 1
ATOM 3269 O O . LYS B 1 28 ? -0.25 -17.281 -33.156 1 95.25 28 LYS B O 1
ATOM 3274 N N . ALA B 1 29 ? -0.103 -17.953 -35.281 1 95.25 29 ALA B N 1
ATOM 3275 C CA . ALA B 1 29 ? 0.375 -19.281 -34.906 1 95.25 29 ALA B CA 1
ATOM 3276 C C . ALA B 1 29 ? 1.872 -19.422 -35.188 1 95.25 29 ALA B C 1
ATOM 3278 O O . ALA B 1 29 ? 2.375 -18.938 -36.188 1 95.25 29 ALA B O 1
ATOM 3279 N N . TYR B 1 30 ? 2.59 -19.984 -34.281 1 96.06 30 TYR B N 1
ATOM 3280 C CA . TYR B 1 30 ? 4.02 -20.266 -34.406 1 96.06 30 TYR B CA 1
ATOM 3281 C C . TYR B 1 30 ? 4.312 -21.734 -34.188 1 96.06 30 TYR B C 1
ATOM 3283 O O . TYR B 1 30 ? 4.098 -22.266 -33.094 1 96.06 30 TYR B O 1
ATOM 3291 N N . ARG B 1 31 ? 4.789 -22.344 -35.156 1 95.31 31 ARG B N 1
ATOM 3292 C CA . ARG B 1 31 ? 5.105 -23.766 -35.031 1 95.31 31 ARG B CA 1
ATOM 3293 C C . ARG B 1 31 ? 6.504 -23.969 -34.469 1 95.31 31 ARG B C 1
ATOM 3295 O O . ARG B 1 31 ? 7.496 -23.547 -35.062 1 95.31 31 ARG B O 1
ATOM 3302 N N . THR B 1 32 ? 6.605 -24.516 -33.281 1 94.69 32 THR B N 1
ATOM 3303 C CA . THR B 1 32 ? 7.879 -24.703 -32.594 1 94.69 32 THR B CA 1
ATOM 3304 C C . THR B 1 32 ? 7.711 -25.625 -31.375 1 94.69 32 THR B C 1
ATOM 3306 O O . THR B 1 32 ? 6.613 -25.75 -30.828 1 94.69 32 THR B O 1
ATOM 3309 N N . PRO B 1 33 ? 8.766 -26.281 -31.016 1 93.38 33 PRO B N 1
ATOM 3310 C CA . PRO B 1 33 ? 8.711 -27.016 -29.75 1 93.38 33 PRO B CA 1
ATOM 3311 C C . PRO B 1 33 ? 9 -26.141 -28.547 1 93.38 33 PRO B C 1
ATOM 3313 O O . PRO B 1 33 ? 8.781 -26.547 -27.406 1 93.38 33 PRO B O 1
ATOM 3316 N N . TYR B 1 34 ? 9.461 -24.922 -28.828 1 95.06 34 TYR B N 1
ATOM 3317 C CA . TYR B 1 34 ? 9.891 -24.031 -27.75 1 95.06 34 TYR B CA 1
ATOM 3318 C C . TYR B 1 34 ? 9.031 -22.781 -27.688 1 95.06 34 TYR B C 1
ATOM 3320 O O . TYR B 1 34 ? 9.07 -21.953 -28.609 1 95.06 34 TYR B O 1
ATOM 3328 N N . THR B 1 35 ? 8.359 -22.594 -26.531 1 94.88 35 THR B N 1
ATOM 3329 C CA . THR B 1 35 ? 7.566 -21.375 -26.375 1 94.88 35 THR B CA 1
ATOM 3330 C C . THR B 1 35 ? 8.453 -20.141 -26.469 1 94.88 35 THR B C 1
ATOM 3332 O O . THR B 1 35 ? 8.008 -19.078 -26.938 1 94.88 35 THR B O 1
ATOM 3335 N N . GLN B 1 36 ? 9.719 -20.25 -26.078 1 96.62 36 GLN B N 1
ATOM 3336 C CA . GLN B 1 36 ? 10.68 -19.156 -26.141 1 96.62 36 GLN B CA 1
ATOM 3337 C C . GLN B 1 36 ? 10.828 -18.641 -27.578 1 96.62 36 GLN B C 1
ATOM 3339 O O . GLN B 1 36 ? 10.852 -17.438 -27.797 1 96.62 36 GLN B O 1
ATOM 3344 N N . GLU B 1 37 ? 10.883 -19.578 -28.484 1 96.94 37 GLU B N 1
ATOM 3345 C CA . GLU B 1 37 ? 11.008 -19.188 -29.875 1 96.94 37 GLU B CA 1
ATOM 3346 C C . GLU B 1 37 ? 9.758 -18.469 -30.375 1 96.94 37 GLU B C 1
ATOM 3348 O O . GLU B 1 37 ? 9.852 -17.453 -31.062 1 96.94 37 GLU B O 1
ATOM 3353 N N . ALA B 1 38 ? 8.625 -19.031 -30.047 1 96.88 38 ALA B N 1
ATOM 3354 C CA . ALA B 1 38 ? 7.363 -18.422 -30.438 1 96.88 38 ALA B CA 1
ATOM 3355 C C . ALA B 1 38 ? 7.277 -16.969 -29.953 1 96.88 38 ALA B C 1
ATOM 3357 O O . ALA B 1 38 ? 6.902 -16.078 -30.703 1 96.88 38 ALA B O 1
ATOM 3358 N N . LEU B 1 39 ? 7.699 -16.75 -28.719 1 97.69 39 LEU B N 1
ATOM 3359 C CA . LEU B 1 39 ? 7.613 -15.43 -28.109 1 97.69 39 LEU B CA 1
ATOM 3360 C C . LEU B 1 39 ? 8.648 -14.484 -28.734 1 97.69 39 LEU B C 1
ATOM 3362 O O . LEU B 1 39 ? 8.367 -13.305 -28.938 1 97.69 39 LEU B O 1
ATOM 3366 N N . ALA B 1 40 ? 9.82 -14.992 -28.969 1 97.56 40 ALA B N 1
ATOM 3367 C CA . ALA B 1 40 ? 10.852 -14.18 -29.609 1 97.56 40 ALA B CA 1
ATOM 3368 C C . ALA B 1 40 ? 10.406 -13.711 -31 1 97.56 40 ALA B C 1
ATOM 3370 O O . ALA B 1 40 ? 10.703 -12.586 -31.406 1 97.56 40 ALA B O 1
ATOM 3371 N N . LEU B 1 41 ? 9.703 -14.547 -31.672 1 97.06 41 LEU B N 1
ATOM 3372 C CA . LEU B 1 41 ? 9.203 -14.203 -33 1 97.06 41 LEU B CA 1
ATOM 3373 C C . LEU B 1 41 ? 8.047 -13.203 -32.875 1 97.06 41 LEU B C 1
ATOM 3375 O O . LEU B 1 41 ? 7.914 -12.32 -33.75 1 97.06 41 LEU B O 1
ATOM 3379 N N . HIS B 1 42 ? 7.215 -13.367 -31.906 1 97.44 42 HIS B N 1
ATOM 3380 C CA . HIS B 1 42 ? 6.055 -12.5 -31.719 1 97.44 42 HIS B CA 1
ATOM 3381 C C . HIS B 1 42 ? 6.473 -11.117 -31.234 1 97.44 42 HIS B C 1
ATOM 3383 O O . HIS B 1 42 ? 5.824 -10.117 -31.547 1 97.44 42 HIS B O 1
ATOM 3389 N N . PHE B 1 43 ? 7.516 -11.086 -30.391 1 97.06 43 PHE B N 1
ATOM 3390 C CA . PHE B 1 43 ? 8.062 -9.844 -29.859 1 97.06 43 PHE B CA 1
ATOM 3391 C C . PHE B 1 43 ? 9.5 -9.641 -30.328 1 97.06 43 PHE B C 1
ATOM 3393 O O . PHE B 1 43 ? 10.43 -9.633 -29.516 1 97.06 43 PHE B O 1
ATOM 3400 N N . PRO B 1 44 ? 9.656 -9.18 -31.531 1 95.25 44 PRO B N 1
ATOM 3401 C CA . PRO B 1 44 ? 11 -9.141 -32.125 1 95.25 44 PRO B CA 1
ATOM 3402 C C . PRO B 1 44 ? 11.875 -8.055 -31.516 1 95.25 44 PRO B C 1
ATOM 3404 O O . PRO B 1 44 ? 13.109 -8.133 -31.594 1 95.25 44 PRO B O 1
ATOM 3407 N N . GLU B 1 45 ? 11.336 -7.051 -30.875 1 95.38 45 GLU B N 1
ATOM 3408 C CA . GLU B 1 45 ? 12.109 -5.949 -30.312 1 95.38 45 GLU B CA 1
ATOM 3409 C C . GLU B 1 45 ? 12.625 -6.309 -28.922 1 95.38 45 GLU B C 1
ATOM 3411 O O . GLU B 1 45 ? 13.414 -5.562 -28.328 1 95.38 45 GLU B O 1
ATOM 3416 N N . HIS B 1 46 ? 12.188 -7.484 -28.375 1 97.06 46 HIS B N 1
ATOM 3417 C CA . HIS B 1 46 ? 12.562 -7.879 -27.016 1 97.06 46 HIS B CA 1
ATOM 3418 C C . HIS B 1 46 ? 13.773 -8.805 -27.031 1 97.06 46 HIS B C 1
ATOM 3420 O O . HIS B 1 46 ? 13.914 -9.641 -27.922 1 97.06 46 HIS B O 1
ATOM 3426 N N . THR B 1 47 ? 14.641 -8.578 -26.062 1 97.25 47 THR B N 1
ATOM 3427 C CA . THR B 1 47 ? 15.734 -9.516 -25.828 1 97.25 47 THR B CA 1
ATOM 3428 C C . THR B 1 47 ? 15.258 -10.703 -25 1 97.25 47 THR B C 1
ATOM 3430 O O . THR B 1 47 ? 14.555 -10.523 -24 1 97.25 47 THR B O 1
ATOM 3433 N N . LEU B 1 48 ? 15.695 -11.898 -25.438 1 98.25 48 LEU B N 1
ATOM 3434 C CA . LEU B 1 48 ? 15.227 -13.117 -24.781 1 98.25 48 LEU B CA 1
ATOM 3435 C C . LEU B 1 48 ? 16.234 -13.594 -23.734 1 98.25 48 LEU B C 1
ATOM 3437 O O . LEU B 1 48 ? 17.406 -13.836 -24.062 1 98.25 48 LEU B O 1
ATOM 3441 N N . LYS B 1 49 ? 15.789 -13.648 -22.5 1 98.19 49 LYS B N 1
ATOM 3442 C CA . LYS B 1 49 ? 16.531 -14.273 -21.406 1 98.19 49 LYS B CA 1
ATOM 3443 C C . LYS B 1 49 ? 15.844 -15.547 -20.922 1 98.19 49 LYS B C 1
ATOM 3445 O O . LYS B 1 49 ? 14.625 -15.57 -20.734 1 98.19 49 LYS B O 1
ATOM 3450 N N . VAL B 1 50 ? 16.672 -16.594 -20.75 1 97.44 50 VAL B N 1
ATOM 3451 C CA . VAL B 1 50 ? 16.078 -17.875 -20.422 1 97.44 50 VAL B CA 1
ATOM 3452 C C . VAL B 1 50 ? 16.672 -18.406 -19.109 1 97.44 50 VAL B C 1
ATOM 3454 O O . VAL B 1 50 ? 17.891 -18.578 -19 1 97.44 50 VAL B O 1
ATOM 3457 N N . LEU B 1 51 ? 15.828 -18.578 -18.125 1 95.31 51 LEU B N 1
ATOM 3458 C CA . LEU B 1 51 ? 16.203 -19.219 -16.875 1 95.31 51 LEU B CA 1
ATOM 3459 C C . LEU B 1 51 ? 16.25 -20.734 -17.031 1 95.31 51 LEU B C 1
ATOM 3461 O O . LEU B 1 51 ? 15.25 -21.359 -17.422 1 95.31 51 LEU B O 1
ATOM 3465 N N . LEU B 1 52 ? 17.375 -21.344 -16.703 1 95.25 52 LEU B N 1
ATOM 3466 C CA . LEU B 1 52 ? 17.469 -22.797 -16.922 1 95.25 52 LEU B CA 1
ATOM 3467 C C . LEU B 1 52 ? 18.422 -23.438 -15.922 1 95.25 52 LEU B C 1
ATOM 3469 O O . LEU B 1 52 ? 19.406 -22.828 -15.516 1 95.25 52 LEU B O 1
ATOM 3473 N N . THR B 1 53 ? 17.984 -24.562 -15.516 1 93.75 53 THR B N 1
ATOM 3474 C CA . THR B 1 53 ? 18.875 -25.375 -14.695 1 93.75 53 THR B CA 1
ATOM 3475 C C . THR B 1 53 ? 19.969 -26.016 -15.547 1 93.75 53 THR B C 1
ATOM 3477 O O . THR B 1 53 ? 19.938 -25.922 -16.781 1 93.75 53 THR B O 1
ATOM 3480 N N . GLN B 1 54 ? 20.906 -26.672 -14.836 1 95.19 54 GLN B N 1
ATOM 3481 C CA . GLN B 1 54 ? 21.953 -27.359 -15.57 1 95.19 54 GLN B CA 1
ATOM 3482 C C . GLN B 1 54 ? 21.375 -28.5 -16.422 1 95.19 54 GLN B C 1
ATOM 3484 O O . GLN B 1 54 ? 21.781 -28.688 -17.562 1 95.19 54 GLN B O 1
ATOM 3489 N N . ALA B 1 55 ? 20.453 -29.188 -15.906 1 93.5 55 ALA B N 1
ATOM 3490 C CA . ALA B 1 55 ? 19.812 -30.297 -16.609 1 93.5 55 ALA B CA 1
ATOM 3491 C C . ALA B 1 55 ? 19.094 -29.797 -17.859 1 93.5 55 ALA B C 1
ATOM 3493 O O . ALA B 1 55 ? 19.156 -30.438 -18.922 1 93.5 55 ALA B O 1
ATOM 3494 N N . ALA B 1 56 ? 18.406 -28.719 -17.766 1 94.25 56 ALA B N 1
ATOM 3495 C CA . ALA B 1 56 ? 17.688 -28.156 -18.906 1 94.25 56 ALA B CA 1
ATOM 3496 C C . ALA B 1 56 ? 18.656 -27.672 -19.969 1 94.25 56 ALA B C 1
ATOM 3498 O O . ALA B 1 56 ? 18.391 -27.828 -21.172 1 94.25 56 ALA B O 1
ATOM 3499 N N . ARG B 1 57 ? 19.719 -27.109 -19.562 1 96.38 57 ARG B N 1
ATOM 3500 C CA . ARG B 1 57 ? 20.75 -26.641 -20.484 1 96.38 57 ARG B CA 1
ATOM 3501 C C . ARG B 1 57 ? 21.312 -27.797 -21.297 1 96.38 57 ARG B C 1
ATOM 3503 O O . ARG B 1 57 ? 21.484 -27.688 -22.516 1 96.38 57 ARG B O 1
ATOM 3510 N N . ASP B 1 58 ? 21.609 -28.844 -20.594 1 96.88 58 ASP B N 1
ATOM 3511 C CA . ASP B 1 58 ? 22.203 -30 -21.234 1 96.88 58 ASP B CA 1
ATOM 3512 C C . ASP B 1 58 ? 21.25 -30.625 -22.25 1 96.88 58 ASP B C 1
ATOM 3514 O O . ASP B 1 58 ? 21.672 -31.078 -23.328 1 96.88 58 ASP B O 1
ATOM 3518 N N . LYS B 1 59 ? 20.047 -30.594 -21.938 1 96.38 59 LYS B N 1
ATOM 3519 C CA . LYS B 1 59 ? 19.062 -31.297 -22.75 1 96.38 59 LYS B CA 1
ATOM 3520 C C . LYS B 1 59 ? 18.609 -30.438 -23.922 1 96.38 59 LYS B C 1
ATOM 3522 O O . LYS B 1 59 ? 18.453 -30.922 -25.047 1 96.38 59 LYS B O 1
ATOM 3527 N N . HIS B 1 60 ? 18.359 -29.172 -23.672 1 96.69 60 HIS B N 1
ATOM 3528 C CA . HIS B 1 60 ? 17.672 -28.391 -24.688 1 96.69 60 HIS B CA 1
ATOM 3529 C C . HIS B 1 60 ? 18.469 -27.125 -25.031 1 96.69 60 HIS B C 1
ATOM 3531 O O . HIS B 1 60 ? 18.109 -26.406 -25.969 1 96.69 60 HIS B O 1
ATOM 3537 N N . GLY B 1 61 ? 19.516 -26.781 -24.328 1 96.81 61 GLY B N 1
ATOM 3538 C CA . GLY B 1 61 ? 20.219 -25.516 -24.484 1 96.81 61 GLY B CA 1
ATOM 3539 C C . GLY B 1 61 ? 20.719 -25.281 -25.891 1 96.81 61 GLY B C 1
ATOM 3540 O O . GLY B 1 61 ? 20.469 -24.219 -26.469 1 96.81 61 GLY B O 1
ATOM 3541 N N . GLU B 1 62 ? 21.328 -26.234 -26.422 1 97.12 62 GLU B N 1
ATOM 3542 C CA . GLU B 1 62 ? 21.906 -26.109 -27.766 1 97.12 62 GLU B CA 1
ATOM 3543 C C . GLU B 1 62 ? 20.812 -26.094 -28.828 1 97.12 62 GLU B C 1
ATOM 3545 O O . GLU B 1 62 ? 20.875 -25.312 -29.797 1 97.12 62 GLU B O 1
ATOM 3550 N N . ALA B 1 63 ? 19.859 -26.953 -28.625 1 96.81 63 ALA B N 1
ATOM 3551 C CA . ALA B 1 63 ? 18.75 -27.031 -29.594 1 96.81 63 ALA B CA 1
ATOM 3552 C C . ALA B 1 63 ? 18 -25.719 -29.656 1 96.81 63 ALA B C 1
ATOM 3554 O O . ALA B 1 63 ? 17.609 -25.266 -30.734 1 96.81 63 ALA B O 1
ATOM 3555 N N . LEU B 1 64 ? 17.812 -25.141 -28.516 1 97.31 64 LEU B N 1
ATOM 3556 C CA . LEU B 1 64 ? 17.125 -23.859 -28.484 1 97.31 64 LEU B CA 1
ATOM 3557 C C . LEU B 1 64 ? 18 -22.766 -29.109 1 97.31 64 LEU B C 1
ATOM 3559 O O . LEU B 1 64 ? 17.5 -21.938 -29.859 1 97.31 64 LEU B O 1
ATOM 3563 N N . ALA B 1 65 ? 19.281 -22.781 -28.781 1 97.19 65 ALA B N 1
ATOM 3564 C CA . ALA B 1 65 ? 20.203 -21.766 -29.297 1 97.19 65 ALA B CA 1
ATOM 3565 C C . ALA B 1 65 ? 20.266 -21.812 -30.812 1 97.19 65 ALA B C 1
ATOM 3567 O O . ALA B 1 65 ? 20.484 -20.781 -31.469 1 97.19 65 ALA B O 1
ATOM 3568 N N . ALA B 1 66 ? 20.031 -22.906 -31.344 1 97.06 66 ALA B N 1
ATOM 3569 C CA . ALA B 1 66 ? 20.078 -23.078 -32.781 1 97.06 66 ALA B CA 1
ATOM 3570 C C . ALA B 1 66 ? 18.859 -22.422 -33.469 1 97.06 66 ALA B C 1
ATOM 3572 O O . ALA B 1 66 ? 18.891 -22.078 -34.625 1 97.06 66 ALA B O 1
ATOM 3573 N N . ARG B 1 67 ? 17.891 -22.203 -32.719 1 96.19 67 ARG B N 1
ATOM 3574 C CA . ARG B 1 67 ? 16.641 -21.719 -33.281 1 96.19 67 ARG B CA 1
ATOM 3575 C C . ARG B 1 67 ? 16.453 -20.219 -33 1 96.19 67 ARG B C 1
ATOM 3577 O O . ARG B 1 67 ? 15.938 -19.484 -33.844 1 96.19 67 ARG B O 1
ATOM 3584 N N . VAL B 1 68 ? 16.844 -19.828 -31.797 1 96.88 68 VAL B N 1
ATOM 3585 C CA . VAL B 1 68 ? 16.672 -18.438 -31.391 1 96.88 68 VAL B CA 1
ATOM 3586 C C . VAL B 1 68 ? 17.797 -18.031 -30.438 1 96.88 68 VAL B C 1
ATOM 3588 O O . VAL B 1 68 ? 18.156 -18.812 -29.531 1 96.88 68 VAL B O 1
ATOM 3591 N N . PRO B 1 69 ? 18.422 -16.875 -30.75 1 97 69 PRO B N 1
ATOM 3592 C CA . PRO B 1 69 ? 19.406 -16.391 -29.781 1 97 69 PRO B CA 1
ATOM 3593 C C . PRO B 1 69 ? 18.797 -16.062 -28.422 1 97 69 PRO B C 1
ATOM 3595 O O . PRO B 1 69 ? 17.688 -15.547 -28.344 1 97 69 PRO B O 1
ATOM 3598 N N . TYR B 1 70 ? 19.438 -16.484 -27.359 1 97.88 70 TYR B N 1
ATOM 3599 C CA . TYR B 1 70 ? 18.953 -16.141 -26.016 1 97.88 70 TYR B CA 1
ATOM 3600 C C . TYR B 1 70 ? 20.109 -16.016 -25.031 1 97.88 70 TYR B C 1
ATOM 3602 O O . TYR B 1 70 ? 21.203 -16.516 -25.281 1 97.88 70 TYR B O 1
ATOM 3610 N N . GLU B 1 71 ? 19.953 -15.203 -23.984 1 97.81 71 GLU B N 1
ATOM 3611 C CA . GLU B 1 71 ? 20.875 -15.086 -22.875 1 97.81 71 GLU B CA 1
ATOM 3612 C C . GLU B 1 71 ? 20.516 -16.062 -21.75 1 97.81 71 GLU B C 1
ATOM 3614 O O . GLU B 1 71 ? 19.453 -15.953 -21.156 1 97.81 71 GLU B O 1
ATOM 3619 N N . PRO B 1 72 ? 21.391 -17 -21.469 1 97.81 72 PRO B N 1
ATOM 3620 C CA . PRO B 1 72 ? 21.094 -17.969 -20.406 1 97.81 72 PRO B CA 1
ATOM 3621 C C . PRO B 1 72 ? 21.297 -17.391 -19.016 1 97.81 72 PRO B C 1
ATOM 3623 O O . PRO B 1 72 ? 22.266 -16.672 -18.766 1 97.81 72 PRO B O 1
ATOM 3626 N N . ILE B 1 73 ? 20.375 -17.641 -18.125 1 97.44 73 ILE B N 1
ATOM 3627 C CA . ILE B 1 73 ? 20.453 -17.297 -16.703 1 97.44 73 ILE B CA 1
ATOM 3628 C C . ILE B 1 73 ? 20.391 -18.578 -15.867 1 97.44 73 ILE B C 1
ATOM 3630 O O . ILE B 1 73 ? 19.297 -19.109 -15.625 1 97.44 73 ILE B O 1
ATOM 3634 N N . PRO B 1 74 ? 21.5 -19 -15.344 1 96.88 74 PRO B N 1
ATOM 3635 C CA . PRO B 1 74 ? 21.516 -20.234 -14.578 1 96.88 74 PRO B CA 1
ATOM 3636 C C . PRO B 1 74 ? 20.719 -20.141 -13.281 1 96.88 74 PRO B C 1
ATOM 3638 O O . PRO B 1 74 ? 20.812 -19.141 -12.562 1 96.88 74 PRO B O 1
ATOM 3641 N N . ILE B 1 75 ? 19.891 -21.156 -13.016 1 93.56 75 ILE B N 1
ATOM 3642 C CA . ILE B 1 75 ? 19.125 -21.234 -11.773 1 93.56 75 ILE B CA 1
ATOM 3643 C C . ILE B 1 75 ? 19.172 -22.656 -11.211 1 93.56 75 ILE B C 1
ATOM 3645 O O . ILE B 1 75 ? 19.438 -23.609 -11.945 1 93.56 75 ILE B O 1
ATOM 3649 N N . PRO B 1 76 ? 19 -22.75 -9.898 1 92 76 PRO B N 1
ATOM 3650 C CA . PRO B 1 76 ? 18.906 -24.109 -9.328 1 92 76 PRO B CA 1
ATOM 3651 C C . PRO B 1 76 ? 17.547 -24.75 -9.609 1 92 76 PRO B C 1
ATOM 3653 O O . PRO B 1 76 ? 16.703 -24.172 -10.289 1 92 76 PRO B O 1
ATOM 3656 N N . ASP B 1 77 ? 17.281 -25.922 -9.133 1 83.62 77 ASP B N 1
ATOM 3657 C CA . ASP B 1 77 ? 16.094 -26.703 -9.43 1 83.62 77 ASP B CA 1
ATOM 3658 C C . ASP B 1 77 ? 14.883 -26.172 -8.672 1 83.62 77 ASP B C 1
ATOM 3660 O O . ASP B 1 77 ? 13.742 -26.344 -9.109 1 83.62 77 ASP B O 1
ATOM 3664 N N . GLY B 1 78 ? 15.133 -25.391 -7.629 1 80.19 78 GLY B N 1
ATOM 3665 C CA . GLY B 1 78 ? 14.016 -24.828 -6.883 1 80.19 78 GLY B CA 1
ATOM 3666 C C . GLY B 1 78 ? 13.289 -25.844 -6.023 1 80.19 78 GLY B C 1
ATOM 3667 O O . GLY B 1 78 ? 12.062 -25.797 -5.898 1 80.19 78 GLY B O 1
ATOM 3668 N N . ARG B 1 79 ? 14.008 -26.766 -5.441 1 77.75 79 ARG B N 1
ATOM 3669 C CA . ARG B 1 79 ? 13.391 -27.844 -4.668 1 77.75 79 ARG B CA 1
ATOM 3670 C C . ARG B 1 79 ? 13.336 -27.484 -3.186 1 77.75 79 ARG B C 1
ATOM 3672 O O . ARG B 1 79 ? 12.711 -28.203 -2.396 1 77.75 79 ARG B O 1
ATOM 3679 N N . THR B 1 80 ? 14.031 -26.438 -2.832 1 76.94 80 THR B N 1
ATOM 3680 C CA . THR B 1 80 ? 14.016 -25.953 -1.457 1 76.94 80 THR B CA 1
ATOM 3681 C C . THR B 1 80 ? 13.703 -24.469 -1.41 1 76.94 80 THR B C 1
ATOM 3683 O O . THR B 1 80 ? 13.781 -23.766 -2.43 1 76.94 80 THR B O 1
ATOM 3686 N N . ALA B 1 81 ? 13.312 -24.016 -0.222 1 73.94 81 ALA B N 1
ATOM 3687 C CA . ALA B 1 81 ? 13.047 -22.594 -0.04 1 73.94 81 ALA B CA 1
ATOM 3688 C C . ALA B 1 81 ? 14.266 -21.766 -0.414 1 73.94 81 ALA B C 1
ATOM 3690 O O . ALA B 1 81 ? 14.133 -20.703 -1.038 1 73.94 81 ALA B O 1
ATOM 3691 N N . GLU B 1 82 ? 15.414 -22.266 -0.023 1 78.25 82 GLU B N 1
ATOM 3692 C CA . GLU B 1 82 ? 16.656 -21.562 -0.317 1 78.25 82 GLU B CA 1
ATOM 3693 C C . GLU B 1 82 ? 16.875 -21.438 -1.822 1 78.25 82 GLU B C 1
ATOM 3695 O O . GLU B 1 82 ? 17.297 -20.375 -2.307 1 78.25 82 GLU B O 1
ATOM 3700 N N . GLU B 1 83 ? 16.609 -22.469 -2.521 1 84.5 83 GLU B N 1
ATOM 3701 C CA . GLU B 1 83 ? 16.766 -22.453 -3.971 1 84.5 83 GLU B CA 1
ATOM 3702 C C . GLU B 1 83 ? 15.773 -21.5 -4.625 1 84.5 83 GLU B C 1
ATOM 3704 O O . GLU B 1 83 ? 16.078 -20.875 -5.637 1 84.5 83 GLU B O 1
ATOM 3709 N N . LEU B 1 84 ? 14.633 -21.453 -4.055 1 82.19 84 LEU B N 1
ATOM 3710 C CA . LEU B 1 84 ? 13.625 -20.547 -4.598 1 82.19 84 LEU B CA 1
ATOM 3711 C C . LEU B 1 84 ? 14.062 -19.094 -4.434 1 82.19 84 LEU B C 1
ATOM 3713 O O . LEU B 1 84 ? 13.859 -18.281 -5.332 1 82.19 84 LEU B O 1
ATOM 3717 N N . TRP B 1 85 ? 14.727 -18.797 -3.336 1 80.56 85 TRP B N 1
ATOM 3718 C CA . TRP B 1 85 ? 15.25 -17.453 -3.133 1 80.56 85 TRP B CA 1
ATOM 3719 C C . TRP B 1 85 ? 16.391 -17.156 -4.102 1 80.56 85 TRP B C 1
ATOM 3721 O O . TRP B 1 85 ? 16.562 -16.031 -4.547 1 80.56 85 TRP B O 1
ATOM 3731 N N . GLU B 1 86 ? 17.125 -18.188 -4.406 1 86.81 86 GLU B N 1
ATOM 3732 C CA . GLU B 1 86 ? 18.188 -18.031 -5.398 1 86.81 86 GLU B CA 1
ATOM 3733 C C . GLU B 1 86 ? 17.609 -17.719 -6.773 1 86.81 86 GLU B C 1
ATOM 3735 O O . GLU B 1 86 ? 18.172 -16.906 -7.52 1 86.81 86 GLU B O 1
ATOM 3740 N N . ILE B 1 87 ? 16.578 -18.375 -7.051 1 88.69 87 ILE B N 1
ATOM 3741 C CA . ILE B 1 87 ? 15.906 -18.094 -8.312 1 88.69 87 ILE B CA 1
ATOM 3742 C C . ILE B 1 87 ? 15.375 -16.672 -8.32 1 88.69 87 ILE B C 1
ATOM 3744 O O . ILE B 1 87 ? 15.508 -15.953 -9.312 1 88.69 87 ILE B O 1
ATOM 3748 N N . PHE B 1 88 ? 14.805 -16.266 -7.188 1 87.5 88 PHE B N 1
ATOM 3749 C CA . PHE B 1 88 ? 14.352 -14.891 -7.031 1 87.5 88 PHE B CA 1
ATOM 3750 C C . PHE B 1 88 ? 15.484 -13.906 -7.316 1 87.5 88 PHE B C 1
ATOM 3752 O O . PHE B 1 88 ? 15.312 -12.969 -8.102 1 87.5 88 PHE B O 1
ATOM 3759 N N . ARG B 1 89 ? 16.547 -14.141 -6.711 1 86.62 89 ARG B N 1
ATOM 3760 C CA . ARG B 1 89 ? 17.703 -13.266 -6.895 1 86.62 89 ARG B CA 1
ATOM 3761 C C . ARG B 1 89 ? 18.141 -13.234 -8.352 1 86.62 89 ARG B C 1
ATOM 3763 O O . ARG B 1 89 ? 18.469 -12.172 -8.891 1 86.62 89 ARG B O 1
ATOM 3770 N N . ALA B 1 90 ? 18.188 -14.328 -8.945 1 91.62 90 ALA B N 1
ATOM 3771 C CA . ALA B 1 90 ? 18.609 -14.422 -10.336 1 91.62 90 ALA B CA 1
ATOM 3772 C C . ALA B 1 90 ? 17.688 -13.602 -11.242 1 91.62 90 ALA B C 1
ATOM 3774 O O . ALA B 1 90 ? 18.172 -12.898 -12.141 1 91.62 90 ALA B O 1
ATOM 3775 N N . ILE B 1 91 ? 16.422 -13.656 -11.008 1 92.69 91 ILE B N 1
ATOM 3776 C CA . ILE B 1 91 ? 15.461 -12.922 -11.812 1 92.69 91 ILE B CA 1
ATOM 3777 C C . ILE B 1 91 ? 15.633 -11.422 -11.594 1 92.69 91 ILE B C 1
ATOM 3779 O O . ILE B 1 91 ? 15.711 -10.648 -12.547 1 92.69 91 ILE B O 1
ATOM 3783 N N . VAL B 1 92 ? 15.711 -11.031 -10.336 1 89.94 92 VAL B N 1
ATOM 3784 C CA . VAL B 1 92 ? 15.82 -9.617 -9.984 1 89.94 92 VAL B CA 1
ATOM 3785 C C . VAL B 1 92 ? 17.094 -9.039 -10.602 1 89.94 92 VAL B C 1
ATOM 3787 O O . VAL B 1 92 ? 17.078 -7.918 -11.117 1 89.94 92 VAL B O 1
ATOM 3790 N N . GLU B 1 93 ? 18.125 -9.828 -10.586 1 90.25 93 GLU B N 1
ATOM 3791 C CA . GLU B 1 93 ? 19.406 -9.352 -11.125 1 90.25 93 GLU B CA 1
ATOM 3792 C C . GLU B 1 93 ? 19.375 -9.312 -12.648 1 90.25 93 GLU B C 1
ATOM 3794 O O . GLU B 1 93 ? 20.031 -8.477 -13.266 1 90.25 93 GLU B O 1
ATOM 3799 N N . ALA B 1 94 ? 18.594 -10.086 -13.227 1 94.31 94 ALA B N 1
ATOM 3800 C CA . ALA B 1 94 ? 18.547 -10.211 -14.68 1 94.31 94 ALA B CA 1
ATOM 3801 C C . ALA B 1 94 ? 17.734 -9.086 -15.312 1 94.31 94 ALA B C 1
ATOM 3803 O O . ALA B 1 94 ? 17.875 -8.789 -16.5 1 94.31 94 ALA B O 1
ATOM 3804 N N . VAL B 1 95 ? 16.844 -8.453 -14.602 1 94.88 95 VAL B N 1
ATOM 3805 C CA . VAL B 1 95 ? 15.938 -7.445 -15.141 1 94.88 95 VAL B CA 1
ATOM 3806 C C . VAL B 1 95 ? 16.391 -6.055 -14.711 1 94.88 95 VAL B C 1
ATOM 3808 O O . VAL B 1 95 ? 16.312 -5.719 -13.523 1 94.88 95 VAL B O 1
ATOM 3811 N N . PRO B 1 96 ? 16.781 -5.223 -15.578 1 92.62 96 PRO B N 1
ATOM 3812 C CA . PRO B 1 96 ? 17.219 -3.877 -15.211 1 92.62 96 PRO B CA 1
ATOM 3813 C C . PRO B 1 96 ? 16.062 -2.963 -14.805 1 92.62 96 PRO B C 1
ATOM 3815 O O . PRO B 1 96 ? 14.922 -3.189 -15.211 1 92.62 96 PRO B O 1
ATOM 3818 N N . PRO B 1 97 ? 16.375 -1.947 -14.016 1 88.94 97 PRO B N 1
ATOM 3819 C CA . PRO B 1 97 ? 15.344 -0.99 -13.633 1 88.94 97 PRO B CA 1
ATOM 3820 C C . PRO B 1 97 ? 14.68 -0.322 -14.828 1 88.94 97 PRO B C 1
ATOM 3822 O O . PRO B 1 97 ? 15.352 -0.011 -15.82 1 88.94 97 PRO B O 1
ATOM 3825 N N . GLY B 1 98 ? 13.375 -0.193 -14.812 1 91.75 98 GLY B N 1
ATOM 3826 C CA . GLY B 1 98 ? 12.617 0.524 -15.828 1 91.75 98 GLY B CA 1
ATOM 3827 C C . GLY B 1 98 ? 12.367 -0.296 -17.078 1 91.75 98 GLY B C 1
ATOM 3828 O O . GLY B 1 98 ? 11.82 0.209 -18.062 1 91.75 98 GLY B O 1
ATOM 3829 N N . ALA B 1 99 ? 12.719 -1.549 -17.047 1 95.56 99 ALA B N 1
ATOM 3830 C CA . ALA B 1 99 ? 12.562 -2.4 -18.219 1 95.56 99 ALA B CA 1
ATOM 3831 C C . ALA B 1 99 ? 11.094 -2.711 -18.484 1 95.56 99 ALA B C 1
ATOM 3833 O O . ALA B 1 99 ? 10.25 -2.566 -17.594 1 95.56 99 ALA B O 1
ATOM 3834 N N . SER B 1 100 ? 10.844 -3.016 -19.797 1 96.94 100 SER B N 1
ATOM 3835 C CA . SER B 1 100 ? 9.57 -3.598 -20.203 1 96.94 100 SER B CA 1
ATOM 3836 C C . SER B 1 100 ? 9.68 -5.109 -20.359 1 96.94 100 SER B C 1
ATOM 3838 O O . SER B 1 100 ? 10.555 -5.609 -21.078 1 96.94 100 SER B O 1
ATOM 3840 N N . LEU B 1 101 ? 8.766 -5.816 -19.703 1 96.94 101 LEU B N 1
ATOM 3841 C CA . LEU B 1 101 ? 9.031 -7.242 -19.531 1 96.94 101 LEU B CA 1
ATOM 3842 C C . LEU B 1 101 ? 7.848 -8.078 -20 1 96.94 101 LEU B C 1
ATOM 3844 O O . LEU B 1 101 ? 6.699 -7.773 -19.672 1 96.94 101 LEU B O 1
ATOM 3848 N N . VAL B 1 102 ? 8.133 -9.086 -20.844 1 97.06 102 VAL B N 1
ATOM 3849 C CA . VAL B 1 102 ? 7.215 -10.188 -21.109 1 97.06 102 VAL B CA 1
ATOM 3850 C C . VAL B 1 102 ? 7.664 -11.43 -20.344 1 97.06 102 VAL B C 1
ATOM 3852 O O . VAL B 1 102 ? 8.805 -11.875 -20.484 1 97.06 102 VAL B O 1
ATOM 3855 N N . MET B 1 103 ? 6.789 -11.992 -19.531 1 94.44 103 MET B N 1
ATOM 3856 C CA . MET B 1 103 ? 7.133 -13.148 -18.703 1 94.44 103 MET B CA 1
ATOM 3857 C C . MET B 1 103 ? 6.449 -14.406 -19.234 1 94.44 103 MET B C 1
ATOM 3859 O O . MET B 1 103 ? 5.227 -14.445 -19.375 1 94.44 103 MET B O 1
ATOM 3863 N N . ASP B 1 104 ? 7.223 -15.398 -19.516 1 94.06 104 ASP B N 1
ATOM 3864 C CA . ASP B 1 104 ? 6.75 -16.719 -19.922 1 94.06 104 ASP B CA 1
ATOM 3865 C C . ASP B 1 104 ? 6.848 -17.719 -18.781 1 94.06 104 ASP B C 1
ATOM 3867 O O . ASP B 1 104 ? 7.949 -18.094 -18.375 1 94.06 104 ASP B O 1
ATOM 3871 N N . ILE B 1 105 ? 5.707 -18.25 -18.344 1 88.31 105 ILE B N 1
ATOM 3872 C CA . ILE B 1 105 ? 5.742 -19.172 -17.219 1 88.31 105 ILE B CA 1
ATOM 3873 C C . ILE B 1 105 ? 5.316 -20.578 -17.672 1 88.31 105 ILE B C 1
ATOM 3875 O O . ILE B 1 105 ? 4.734 -21.344 -16.906 1 88.31 105 ILE B O 1
ATOM 3879 N N . SER B 1 106 ? 5.535 -20.891 -18.859 1 85.81 106 SER B N 1
ATOM 3880 C CA . SER B 1 106 ? 5.07 -22.109 -19.5 1 85.81 106 SER B CA 1
ATOM 3881 C C . SER B 1 106 ? 5.758 -23.344 -18.906 1 85.81 106 SER B C 1
ATOM 3883 O O . SER B 1 106 ? 5.137 -24.391 -18.75 1 85.81 106 SER B O 1
ATOM 3885 N N . HIS B 1 107 ? 6.949 -23.125 -18.625 1 78.38 107 HIS B N 1
ATOM 3886 C CA . HIS B 1 107 ? 7.723 -24.297 -18.234 1 78.38 107 HIS B CA 1
ATOM 3887 C C . HIS B 1 107 ? 8.281 -24.156 -16.828 1 78.38 107 HIS B C 1
ATOM 3889 O O . HIS B 1 107 ? 8.133 -23.094 -16.203 1 78.38 107 HIS B O 1
ATOM 3895 N N . GLY B 1 108 ? 8.703 -25.219 -16.297 1 65.19 108 GLY B N 1
ATOM 3896 C CA . GLY B 1 108 ? 9.258 -25.234 -14.961 1 65.19 108 GLY B CA 1
ATOM 3897 C C . GLY B 1 108 ? 8.383 -25.969 -13.961 1 65.19 108 GLY B C 1
ATOM 3898 O O . GLY B 1 108 ? 7.449 -26.688 -14.344 1 65.19 108 GLY B O 1
ATOM 3899 N N . PHE B 1 109 ? 8.781 -25.906 -12.734 1 66.88 109 PHE B N 1
ATOM 3900 C CA . PHE B 1 109 ? 8.047 -26.594 -11.672 1 66.88 109 PHE B CA 1
ATOM 3901 C C . PHE B 1 109 ? 6.789 -25.812 -11.297 1 66.88 109 PHE B C 1
ATOM 3903 O O . PHE B 1 109 ? 6.672 -24.625 -11.609 1 66.88 109 PHE B O 1
ATOM 3910 N N . ARG B 1 110 ? 5.883 -26.547 -10.781 1 66.5 110 ARG B N 1
ATOM 3911 C CA . ARG B 1 110 ? 4.59 -26 -10.375 1 66.5 110 ARG B CA 1
ATOM 3912 C C . ARG B 1 110 ? 4.77 -24.812 -9.438 1 66.5 110 ARG B C 1
ATOM 3914 O O . ARG B 1 110 ? 3.896 -23.938 -9.359 1 66.5 110 ARG B O 1
ATOM 3921 N N . SER B 1 111 ? 5.863 -24.75 -8.805 1 69.38 111 SER B N 1
ATOM 3922 C CA . SER B 1 111 ? 6.113 -23.672 -7.863 1 69.38 111 SER B CA 1
ATOM 3923 C C . SER B 1 111 ? 6.609 -22.422 -8.586 1 69.38 111 SER B C 1
ATOM 3925 O O . SER B 1 111 ? 6.527 -21.312 -8.047 1 69.38 111 SER B O 1
ATOM 3927 N N . GLN B 1 112 ? 6.906 -22.562 -9.727 1 74.88 112 GLN B N 1
ATOM 3928 C CA . GLN B 1 112 ? 7.617 -21.484 -10.406 1 74.88 112 GLN B CA 1
ATOM 3929 C C . GLN B 1 112 ? 6.66 -20.359 -10.805 1 74.88 112 GLN B C 1
ATOM 3931 O O . GLN B 1 112 ? 6.996 -19.188 -10.68 1 74.88 112 GLN B O 1
ATOM 3936 N N . PRO B 1 113 ? 5.441 -20.766 -11.125 1 75.88 113 PRO B N 1
ATOM 3937 C CA . PRO B 1 113 ? 4.516 -19.688 -11.469 1 75.88 113 PRO B CA 1
ATOM 3938 C C . PRO B 1 113 ? 4.191 -18.781 -10.281 1 75.88 113 PRO B C 1
ATOM 3940 O O . PRO B 1 113 ? 4.035 -17.578 -10.445 1 75.88 113 PRO B O 1
ATOM 3943 N N . VAL B 1 114 ? 4.137 -19.391 -9.156 1 79.31 114 VAL B N 1
ATOM 3944 C CA . VAL B 1 114 ? 3.877 -18.625 -7.949 1 79.31 114 VAL B CA 1
ATOM 3945 C C . VAL B 1 114 ? 5.027 -17.641 -7.695 1 79.31 114 VAL B C 1
ATOM 3947 O O . VAL B 1 114 ? 4.805 -16.469 -7.43 1 79.31 114 VAL B O 1
ATOM 3950 N N . LEU B 1 115 ? 6.168 -18.172 -7.855 1 79.56 115 LEU B N 1
ATOM 3951 C CA . LEU B 1 115 ? 7.359 -17.344 -7.695 1 79.56 115 LEU B CA 1
ATOM 3952 C C . LEU B 1 115 ? 7.398 -16.234 -8.734 1 79.56 115 LEU B C 1
ATOM 3954 O O . LEU B 1 115 ? 7.707 -15.086 -8.414 1 79.56 115 LEU B O 1
ATOM 3958 N N . ALA B 1 116 ? 7.055 -16.594 -9.922 1 82.25 116 ALA B N 1
ATOM 3959 C CA . ALA B 1 116 ? 7.113 -15.633 -11.016 1 82.25 116 ALA B CA 1
ATOM 3960 C C . ALA B 1 116 ? 6.188 -14.445 -10.758 1 82.25 116 ALA B C 1
ATOM 3962 O O . ALA B 1 116 ? 6.59 -13.289 -10.93 1 82.25 116 ALA B O 1
ATOM 3963 N N . LEU B 1 117 ? 5.023 -14.719 -10.305 1 84.5 117 LEU B N 1
ATOM 3964 C CA . LEU B 1 117 ? 4.066 -13.641 -10.055 1 84.5 117 LEU B CA 1
ATOM 3965 C C . LEU B 1 117 ? 4.559 -12.719 -8.945 1 84.5 117 LEU B C 1
ATOM 3967 O O . LEU B 1 117 ? 4.512 -11.5 -9.086 1 84.5 117 LEU B O 1
ATOM 3971 N N . ALA B 1 118 ? 5.027 -13.32 -7.926 1 86.44 118 ALA B N 1
ATOM 3972 C CA . ALA B 1 118 ? 5.512 -12.547 -6.785 1 86.44 118 ALA B CA 1
ATOM 3973 C C . ALA B 1 118 ? 6.703 -11.68 -7.184 1 86.44 118 ALA B C 1
ATOM 3975 O O . ALA B 1 118 ? 6.777 -10.508 -6.797 1 86.44 118 ALA B O 1
ATOM 3976 N N . VAL B 1 119 ? 7.535 -12.25 -7.977 1 88.75 119 VAL B N 1
ATOM 3977 C CA . VAL B 1 119 ? 8.742 -11.531 -8.367 1 88.75 119 VAL B CA 1
ATOM 3978 C C . VAL B 1 119 ? 8.375 -10.383 -9.312 1 88.75 119 VAL B C 1
ATOM 3980 O O . VAL B 1 119 ? 8.953 -9.305 -9.242 1 88.75 119 VAL B O 1
ATOM 3983 N N . LEU B 1 120 ? 7.422 -10.633 -10.172 1 90.56 120 LEU B N 1
ATOM 3984 C CA . LEU B 1 120 ? 6.992 -9.594 -11.102 1 90.56 120 LEU B CA 1
ATOM 3985 C C . LEU B 1 120 ? 6.402 -8.406 -10.352 1 90.56 120 LEU B C 1
ATOM 3987 O O . LEU B 1 120 ? 6.684 -7.254 -10.688 1 90.56 120 LEU B O 1
ATOM 3991 N N . HIS B 1 121 ? 5.621 -8.742 -9.406 1 88.69 121 HIS B N 1
ATOM 3992 C CA . HIS B 1 121 ? 5.059 -7.684 -8.57 1 88.69 121 HIS B CA 1
ATOM 3993 C C . HIS B 1 121 ? 6.152 -6.891 -7.867 1 88.69 121 HIS B C 1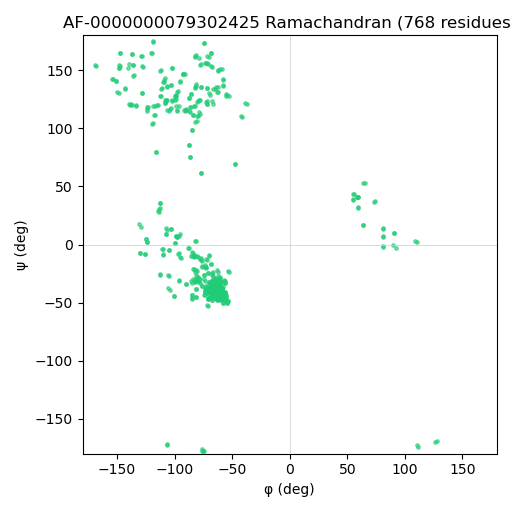
ATOM 3995 O O . HIS B 1 121 ? 6.105 -5.66 -7.824 1 88.69 121 HIS B O 1
ATOM 4001 N N . PHE B 1 122 ? 7.129 -7.559 -7.395 1 87.81 122 PHE B N 1
ATOM 4002 C CA . PHE B 1 122 ? 8.25 -6.938 -6.703 1 87.81 122 PHE B CA 1
ATOM 4003 C C . PHE B 1 122 ? 9.047 -6.039 -7.645 1 87.81 122 PHE B C 1
ATOM 4005 O O . PHE B 1 122 ? 9.406 -4.918 -7.285 1 87.81 122 PHE B O 1
ATOM 4012 N N . LEU B 1 123 ? 9.242 -6.531 -8.812 1 90.88 123 LEU B N 1
ATOM 4013 C CA . LEU B 1 123 ? 10.008 -5.785 -9.797 1 90.88 123 LEU B CA 1
ATOM 4014 C C . LEU B 1 123 ? 9.289 -4.496 -10.188 1 90.88 123 LEU B C 1
ATOM 4016 O O . LEU B 1 123 ? 9.93 -3.463 -10.398 1 90.88 123 LEU B O 1
ATOM 4020 N N . GLY B 1 124 ? 8.039 -4.582 -10.305 1 89.75 124 GLY B N 1
ATOM 4021 C CA . GLY B 1 124 ? 7.262 -3.391 -10.602 1 89.75 124 GLY B CA 1
ATOM 4022 C C . GLY B 1 124 ? 7.418 -2.303 -9.555 1 89.75 124 GLY B C 1
ATOM 4023 O O . GLY B 1 124 ? 7.57 -1.128 -9.898 1 89.75 124 GLY B O 1
ATOM 4024 N N . VAL B 1 125 ? 7.48 -2.703 -8.367 1 85.69 125 VAL B N 1
ATOM 4025 C CA . VAL B 1 125 ? 7.512 -1.756 -7.262 1 85.69 125 VAL B CA 1
ATOM 4026 C C . VAL B 1 125 ? 8.945 -1.3 -7.012 1 85.69 125 VAL B C 1
ATOM 4028 O O . VAL B 1 125 ? 9.211 -0.1 -6.906 1 85.69 125 VAL B O 1
ATOM 4031 N N . ALA B 1 126 ? 9.875 -2.252 -6.973 1 83.75 126 ALA B N 1
ATOM 4032 C CA . ALA B 1 126 ? 11.242 -1.973 -6.531 1 83.75 126 ALA B CA 1
ATOM 4033 C C . ALA B 1 126 ? 12.062 -1.361 -7.66 1 83.75 126 ALA B C 1
ATOM 4035 O O . ALA B 1 126 ? 12.969 -0.557 -7.414 1 83.75 126 ALA B O 1
ATOM 4036 N N . LYS B 1 127 ? 11.719 -1.769 -8.898 1 87.5 127 LYS B N 1
ATOM 4037 C CA . LYS B 1 127 ? 12.586 -1.367 -10 1 87.5 127 LYS B CA 1
ATOM 4038 C C . LYS B 1 127 ? 11.797 -0.637 -11.086 1 87.5 127 LYS B C 1
ATOM 4040 O O . LYS B 1 127 ? 12.328 -0.341 -12.156 1 87.5 127 LYS B O 1
ATOM 4045 N N . ASP B 1 128 ? 10.5 -0.395 -10.828 1 88.06 128 ASP B N 1
ATOM 4046 C CA . ASP B 1 128 ? 9.648 0.31 -11.781 1 88.06 128 ASP B CA 1
ATOM 4047 C C . ASP B 1 128 ? 9.586 -0.424 -13.117 1 88.06 128 ASP B C 1
ATOM 4049 O O . ASP B 1 128 ? 9.648 0.203 -14.18 1 88.06 128 ASP B O 1
ATOM 4053 N N . VAL B 1 129 ? 9.688 -1.721 -13.031 1 92.75 129 VAL B N 1
ATOM 4054 C CA . VAL B 1 129 ? 9.562 -2.549 -14.227 1 92.75 129 VAL B CA 1
ATOM 4055 C C . VAL B 1 129 ? 8.117 -2.568 -14.703 1 92.75 129 VAL B C 1
ATOM 4057 O O . VAL B 1 129 ? 7.191 -2.658 -13.891 1 92.75 129 VAL B O 1
ATOM 4060 N N . ARG B 1 130 ? 7.98 -2.402 -16 1 92.56 130 ARG B N 1
ATOM 4061 C CA . ARG B 1 130 ? 6.652 -2.506 -16.594 1 92.56 130 ARG B CA 1
ATOM 4062 C C . ARG B 1 130 ? 6.422 -3.891 -17.188 1 92.56 130 ARG B C 1
ATOM 4064 O O . ARG B 1 130 ? 7.074 -4.27 -18.156 1 92.56 130 ARG B O 1
ATOM 4071 N N . VAL B 1 131 ? 5.5 -4.609 -16.625 1 93.62 131 VAL B N 1
ATOM 4072 C CA . VAL B 1 131 ? 5.18 -5.926 -17.172 1 93.62 131 VAL B CA 1
ATOM 4073 C C . VAL B 1 131 ? 4.152 -5.785 -18.297 1 93.62 131 VAL B C 1
ATOM 4075 O O . VAL B 1 131 ? 3.018 -5.363 -18.062 1 93.62 131 VAL B O 1
ATOM 4078 N N . GLU B 1 132 ? 4.566 -6.184 -19.453 1 93.56 132 GLU B N 1
ATOM 4079 C CA . GLU B 1 132 ? 3.686 -6.074 -20.609 1 93.56 132 GLU B CA 1
ATOM 4080 C C . GLU B 1 132 ? 2.697 -7.234 -20.672 1 93.56 132 GLU B C 1
ATOM 4082 O O . GLU B 1 132 ? 1.515 -7.039 -20.953 1 93.56 132 GLU B O 1
ATOM 4087 N N . ARG B 1 133 ? 3.305 -8.406 -20.438 1 92.88 133 ARG B N 1
ATOM 4088 C CA . ARG B 1 133 ? 2.484 -9.609 -20.547 1 92.88 133 ARG B CA 1
ATOM 4089 C C . ARG B 1 133 ? 3.045 -10.734 -19.688 1 92.88 133 ARG B C 1
ATOM 4091 O O . ARG B 1 133 ? 4.262 -10.867 -19.547 1 92.88 133 ARG B O 1
ATOM 4098 N N . VAL B 1 134 ? 2.125 -11.445 -19.125 1 90.31 134 VAL B N 1
ATOM 4099 C CA . VAL B 1 134 ? 2.426 -12.734 -18.516 1 90.31 134 VAL B CA 1
ATOM 4100 C C . VAL B 1 134 ? 1.717 -13.844 -19.281 1 90.31 134 VAL B C 1
ATOM 4102 O O . VAL B 1 134 ? 0.487 -13.859 -19.375 1 90.31 134 VAL B O 1
ATOM 4105 N N . VAL B 1 135 ? 2.492 -14.789 -19.828 1 90.5 135 VAL B N 1
ATOM 4106 C CA . VAL B 1 135 ? 1.87 -15.766 -20.719 1 90.5 135 VAL B CA 1
ATOM 4107 C C . VAL B 1 135 ? 2.23 -17.172 -20.266 1 90.5 135 VAL B C 1
ATOM 4109 O O . VAL B 1 135 ? 3.262 -17.391 -19.625 1 90.5 135 VAL B O 1
ATOM 4112 N N . TYR B 1 136 ? 1.365 -18.016 -20.578 1 87.38 136 TYR B N 1
ATOM 4113 C CA . TYR B 1 136 ? 1.521 -19.453 -20.328 1 87.38 136 TYR B CA 1
ATOM 4114 C C . TYR B 1 136 ? 1.147 -20.25 -21.562 1 87.38 136 TYR B C 1
ATOM 4116 O O . TYR B 1 136 ? 0.006 -20.203 -22.031 1 87.38 136 TYR B O 1
ATOM 4124 N N . GLY B 1 137 ? 2.113 -20.969 -22.047 1 88.25 137 GLY B N 1
ATOM 4125 C CA . GLY B 1 137 ? 1.841 -21.859 -23.172 1 88.25 137 GLY B CA 1
ATOM 4126 C C . GLY B 1 137 ? 1.207 -23.172 -22.766 1 88.25 137 GLY B C 1
ATOM 4127 O O . GLY B 1 137 ? 1.886 -24.047 -22.234 1 88.25 137 GLY B O 1
ATOM 4128 N N . ALA B 1 138 ? -0.047 -23.328 -23.031 1 81.56 138 ALA B N 1
ATOM 4129 C CA . ALA B 1 138 ? -0.786 -24.531 -22.672 1 81.56 138 ALA B CA 1
ATOM 4130 C C . ALA B 1 138 ? -1.014 -25.422 -23.891 1 81.56 138 ALA B C 1
ATOM 4132 O O . ALA B 1 138 ? -1.238 -24.922 -24.984 1 81.56 138 ALA B O 1
ATOM 4133 N N . LEU B 1 139 ? -0.819 -26.719 -23.641 1 79.44 139 LEU B N 1
ATOM 4134 C CA . LEU B 1 139 ? -1.192 -27.672 -24.672 1 79.44 139 LEU B CA 1
ATOM 4135 C C . LEU B 1 139 ? -2.654 -28.078 -24.531 1 79.44 139 LEU B C 1
ATOM 4137 O O . LEU B 1 139 ? -3.068 -28.562 -23.469 1 79.44 139 LEU B O 1
ATOM 4141 N N . ARG B 1 140 ? -3.396 -27.922 -25.625 1 77.44 140 ARG B N 1
ATOM 4142 C CA . ARG B 1 140 ? -4.816 -28.25 -25.641 1 77.44 140 ARG B CA 1
ATOM 4143 C C . ARG B 1 140 ? -5.027 -29.75 -25.859 1 77.44 140 ARG B C 1
ATOM 4145 O O . ARG B 1 140 ? -4.09 -30.469 -26.203 1 77.44 140 ARG B O 1
ATOM 4152 N N . GLU B 1 141 ? -6.188 -30.125 -25.516 1 73.81 141 GLU B N 1
ATOM 4153 C CA . GLU B 1 141 ? -6.547 -31.516 -25.688 1 73.81 141 GLU B CA 1
ATOM 4154 C C . GLU B 1 141 ? -6.375 -31.969 -27.141 1 73.81 141 GLU B C 1
ATOM 4156 O O . GLU B 1 141 ? -6.047 -33.125 -27.406 1 73.81 141 GLU B O 1
ATOM 4161 N N . ASP B 1 142 ? -6.578 -31.062 -28.078 1 79.75 142 ASP B N 1
ATOM 4162 C CA . ASP B 1 142 ? -6.492 -31.391 -29.5 1 79.75 142 ASP B CA 1
ATOM 4163 C C . ASP B 1 142 ? -5.039 -31.391 -29.969 1 79.75 142 ASP B C 1
ATOM 4165 O O . ASP B 1 142 ? -4.77 -31.594 -31.156 1 79.75 142 ASP B O 1
ATOM 4169 N N . GLY B 1 143 ? -4.164 -31.172 -29.078 1 79.5 143 GLY B N 1
ATOM 4170 C CA . GLY B 1 143 ? -2.75 -31.25 -29.406 1 79.5 143 GLY B CA 1
ATOM 4171 C C . GLY B 1 143 ? -2.172 -29.906 -29.828 1 79.5 143 GLY B C 1
ATOM 4172 O O . GLY B 1 143 ? -0.969 -29.797 -30.078 1 79.5 143 GLY B O 1
ATOM 4173 N N . LEU B 1 144 ? -3.027 -28.938 -29.891 1 86.06 144 LEU B N 1
ATOM 4174 C CA . LEU B 1 144 ? -2.57 -27.594 -30.281 1 86.06 144 LEU B CA 1
ATOM 4175 C C . LEU B 1 144 ? -2.17 -26.781 -29.062 1 86.06 144 LEU B C 1
ATOM 4177 O O . LEU B 1 144 ? -2.664 -27.016 -27.953 1 86.06 144 LEU B O 1
ATOM 4181 N N . GLY B 1 145 ? -1.166 -25.953 -29.328 1 87.12 145 GLY B N 1
ATOM 4182 C CA . GLY B 1 145 ? -0.727 -25.078 -28.266 1 87.12 145 GLY B CA 1
ATOM 4183 C C . GLY B 1 145 ? -1.404 -23.719 -28.297 1 87.12 145 GLY B C 1
ATOM 4184 O O . GLY B 1 145 ? -1.756 -23.219 -29.359 1 87.12 145 GLY B O 1
ATOM 4185 N N . GLU B 1 146 ? -1.639 -23.109 -27.188 1 88.62 146 GLU B N 1
ATOM 4186 C CA . GLU B 1 146 ? -2.176 -21.766 -27.062 1 88.62 146 GLU B CA 1
ATOM 4187 C C . GLU B 1 146 ? -1.555 -21.016 -25.891 1 88.62 146 GLU B C 1
ATOM 4189 O O . GLU B 1 146 ? -1.367 -21.594 -24.812 1 88.62 146 GLU B O 1
ATOM 4194 N N . PHE B 1 147 ? -1.181 -19.797 -26.172 1 89.81 147 PHE B N 1
ATOM 4195 C CA . PHE B 1 147 ? -0.722 -18.969 -25.062 1 89.81 147 PHE B CA 1
ATOM 4196 C C . PHE B 1 147 ? -1.903 -18.344 -24.328 1 89.81 147 PHE B C 1
ATOM 4198 O O . PHE B 1 147 ? -2.711 -17.641 -24.922 1 89.81 147 PHE B O 1
ATOM 4205 N N . LEU B 1 148 ? -1.964 -18.703 -23.062 1 84.44 148 LEU B N 1
ATOM 4206 C CA . LEU B 1 148 ? -2.924 -18.031 -22.203 1 84.44 148 LEU B CA 1
ATOM 4207 C C . LEU B 1 148 ? -2.332 -16.734 -21.625 1 84.44 148 LEU B C 1
ATOM 4209 O O . LEU B 1 148 ? -1.18 -16.719 -21.188 1 84.44 148 LEU B O 1
ATOM 4213 N N . ASP B 1 149 ? -3.061 -15.68 -21.75 1 85.81 149 ASP B N 1
ATOM 4214 C CA . ASP B 1 149 ? -2.641 -14.406 -21.156 1 85.81 149 ASP B CA 1
ATOM 4215 C C . ASP B 1 149 ? -3.037 -14.32 -19.688 1 85.81 149 ASP B C 1
ATOM 4217 O O . ASP B 1 149 ? -4.223 -14.195 -19.375 1 85.81 149 ASP B O 1
ATOM 4221 N N . LEU B 1 150 ? -1.998 -14.344 -18.812 1 82.81 150 LEU B N 1
ATOM 4222 C CA . LEU B 1 150 ? -2.262 -14.336 -17.375 1 82.81 150 LEU B CA 1
ATOM 4223 C C . LEU B 1 150 ? -2.01 -12.953 -16.781 1 82.81 150 LEU B C 1
ATOM 4225 O O . LEU B 1 150 ? -2.004 -12.781 -15.562 1 82.81 150 LEU B O 1
ATOM 4229 N N . THR B 1 151 ? -1.863 -11.922 -17.641 1 83.69 151 THR B N 1
ATOM 4230 C CA . THR B 1 151 ? -1.61 -10.547 -17.219 1 83.69 151 THR B CA 1
ATOM 4231 C C . THR B 1 151 ? -2.707 -10.055 -16.281 1 83.69 151 THR B C 1
ATOM 4233 O O . THR B 1 151 ? -2.434 -9.312 -15.328 1 83.69 151 THR B O 1
ATOM 4236 N N . PRO B 1 152 ? -3.93 -10.484 -16.406 1 77.06 152 PRO B N 1
ATOM 4237 C CA . PRO B 1 152 ? -5.004 -10.008 -15.531 1 77.06 152 PRO B CA 1
ATOM 4238 C C . PRO B 1 152 ? -4.773 -10.375 -14.062 1 77.06 152 PRO B C 1
ATOM 4240 O O . PRO B 1 152 ? -5.285 -9.688 -13.172 1 77.06 152 PRO B O 1
ATOM 4243 N N . PHE B 1 153 ? -4.008 -11.344 -13.844 1 78.25 153 PHE B N 1
ATOM 4244 C CA . PHE B 1 153 ? -3.795 -11.719 -12.445 1 78.25 153 PHE B CA 1
ATOM 4245 C C . PHE B 1 153 ? -2.773 -10.797 -11.797 1 78.25 153 PHE B C 1
ATOM 4247 O O . PHE B 1 153 ? -2.77 -10.625 -10.57 1 78.25 153 PHE B O 1
ATOM 4254 N N . LEU B 1 154 ? -1.903 -10.297 -12.609 1 79.94 154 LEU B N 1
ATOM 4255 C CA . LEU B 1 154 ? -1.079 -9.203 -12.102 1 79.94 154 LEU B CA 1
ATOM 4256 C C . LEU B 1 154 ? -1.936 -7.988 -11.766 1 79.94 154 LEU B C 1
ATOM 4258 O O . LEU B 1 154 ? -1.655 -7.277 -10.797 1 79.94 154 LEU B O 1
ATOM 4262 N N . GLU B 1 155 ? -2.926 -7.828 -12.531 1 77.19 155 GLU B N 1
ATOM 4263 C CA . GLU B 1 155 ? -3.857 -6.734 -12.281 1 77.19 155 GLU B CA 1
ATOM 4264 C C . GLU B 1 155 ? -4.594 -6.93 -10.953 1 77.19 155 GLU B C 1
ATOM 4266 O O . GLU B 1 155 ? -4.91 -5.957 -10.266 1 77.19 155 GLU B O 1
ATOM 4271 N N . LEU B 1 156 ? -4.832 -8.195 -10.641 1 84.5 156 LEU B N 1
ATOM 4272 C CA . LEU B 1 156 ? -5.453 -8.484 -9.352 1 84.5 156 LEU B CA 1
ATOM 4273 C C . LEU B 1 156 ? -4.562 -8.023 -8.203 1 84.5 156 LEU B C 1
ATOM 4275 O O . LEU B 1 156 ? -5.055 -7.535 -7.188 1 84.5 156 LEU B O 1
ATOM 4279 N N . LEU B 1 157 ? -3.275 -8.211 -8.359 1 86.44 157 LEU B N 1
ATOM 4280 C CA . LEU B 1 157 ? -2.352 -7.742 -7.336 1 86.44 157 LEU B CA 1
ATOM 4281 C C . LEU B 1 157 ? -2.398 -6.223 -7.219 1 86.44 157 LEU B C 1
ATOM 4283 O O . LEU B 1 157 ? -2.285 -5.676 -6.121 1 86.44 157 LEU B O 1
ATOM 4287 N N . ALA B 1 158 ? -2.6 -5.602 -8.344 1 84.19 158 ALA B N 1
ATOM 4288 C CA . ALA B 1 158 ? -2.729 -4.145 -8.344 1 84.19 158 ALA B CA 1
ATOM 4289 C C . ALA B 1 158 ? -3.992 -3.705 -7.613 1 84.19 158 ALA B C 1
ATOM 4291 O O . ALA B 1 158 ? -3.975 -2.723 -6.867 1 84.19 158 ALA B O 1
ATOM 4292 N N . TRP B 1 159 ? -5.059 -4.438 -7.855 1 84.81 159 TRP B N 1
ATOM 4293 C CA . TRP B 1 159 ? -6.305 -4.172 -7.145 1 84.81 159 TRP B CA 1
ATOM 4294 C C . TRP B 1 159 ? -6.117 -4.344 -5.641 1 84.81 159 TRP B C 1
ATOM 4296 O O . TRP B 1 159 ? -6.586 -3.52 -4.852 1 84.81 159 TRP B O 1
ATOM 4306 N N . THR B 1 160 ? -5.469 -5.387 -5.336 1 88.44 160 THR B N 1
ATOM 4307 C CA . THR B 1 160 ? -5.234 -5.684 -3.928 1 88.44 160 THR B CA 1
ATOM 4308 C C . THR B 1 160 ? -4.418 -4.578 -3.268 1 88.44 160 THR B C 1
ATOM 4310 O O . THR B 1 160 ? -4.738 -4.141 -2.158 1 88.44 160 THR B O 1
ATOM 4313 N N . GLN B 1 161 ? -3.441 -4.145 -3.932 1 88.44 161 GLN B N 1
ATOM 4314 C CA . GLN B 1 161 ? -2.611 -3.059 -3.418 1 88.44 161 GLN B CA 1
ATOM 4315 C C . GLN B 1 161 ? -3.42 -1.775 -3.256 1 88.44 161 GLN B C 1
ATOM 4317 O O . GLN B 1 161 ? -3.295 -1.08 -2.244 1 88.44 161 GLN B O 1
ATOM 4322 N N . ALA B 1 162 ? -4.191 -1.457 -4.223 1 90.06 162 ALA B N 1
ATOM 4323 C CA . ALA B 1 162 ? -4.984 -0.231 -4.191 1 90.06 162 ALA B CA 1
ATOM 4324 C C . ALA B 1 162 ? -5.988 -0.259 -3.041 1 90.06 162 ALA B C 1
ATOM 4326 O O . ALA B 1 162 ? -6.199 0.752 -2.367 1 90.06 162 ALA B O 1
ATOM 4327 N N . VAL B 1 163 ? -6.57 -1.396 -2.844 1 89.31 163 VAL B N 1
ATOM 4328 C CA . VAL B 1 163 ? -7.508 -1.557 -1.738 1 89.31 163 VAL B CA 1
ATOM 4329 C C . VAL B 1 163 ? -6.77 -1.401 -0.409 1 89.31 163 VAL B C 1
ATOM 4331 O O . VAL B 1 163 ? -7.266 -0.744 0.509 1 89.31 163 VAL B O 1
ATOM 4334 N N . SER B 1 164 ? -5.652 -1.958 -0.357 1 90.31 164 SER B N 1
ATOM 4335 C CA . SER B 1 164 ? -4.84 -1.842 0.85 1 90.31 164 SER B CA 1
ATOM 4336 C C . SER B 1 164 ? -4.48 -0.387 1.137 1 90.31 164 SER B C 1
ATOM 4338 O O . SER B 1 164 ? -4.559 0.062 2.281 1 90.31 164 SER B O 1
ATOM 4340 N N . ASP B 1 165 ? -4.09 0.319 0.089 1 92.12 165 ASP B N 1
ATOM 4341 C CA . ASP B 1 165 ? -3.713 1.723 0.23 1 92.12 165 ASP B CA 1
ATOM 4342 C C . ASP B 1 165 ? -4.867 2.545 0.798 1 92.12 165 ASP B C 1
ATOM 4344 O O . ASP B 1 165 ? -4.656 3.416 1.645 1 92.12 165 ASP B O 1
ATOM 4348 N N . LEU B 1 166 ? -6 2.26 0.356 1 92.69 166 LEU B N 1
ATOM 4349 C CA . LEU B 1 166 ? -7.172 2.982 0.836 1 92.69 166 LEU B CA 1
ATOM 4350 C C . LEU B 1 166 ? -7.492 2.602 2.277 1 92.69 166 LEU B C 1
ATOM 4352 O O . LEU B 1 166 ? -7.723 3.475 3.117 1 92.69 166 LEU B O 1
ATOM 4356 N N . LYS B 1 167 ? -7.484 1.327 2.523 1 89.62 167 LYS B N 1
ATOM 4357 C CA . LYS B 1 167 ? -7.859 0.815 3.838 1 89.62 167 LYS B CA 1
ATOM 4358 C C . LYS B 1 167 ? -6.867 1.261 4.906 1 89.62 167 LYS B C 1
ATOM 4360 O O . LYS B 1 167 ? -7.266 1.668 6 1 89.62 167 LYS B O 1
ATOM 4365 N N . ARG B 1 168 ? -5.656 1.318 4.57 1 89.38 168 ARG B N 1
ATOM 4366 C CA . ARG B 1 168 ? -4.629 1.532 5.582 1 89.38 168 ARG B CA 1
ATOM 4367 C C . ARG B 1 168 ? -4.25 3.006 5.68 1 89.38 168 ARG B C 1
ATOM 4369 O O . ARG B 1 168 ? -3.922 3.5 6.758 1 89.38 168 ARG B O 1
ATOM 4376 N N . TYR B 1 169 ? -4.348 3.719 4.535 1 91.75 169 TYR B N 1
ATOM 4377 C CA . TYR B 1 169 ? -3.748 5.047 4.539 1 91.75 169 TYR B CA 1
ATOM 4378 C C . TYR B 1 169 ? -4.727 6.09 4.008 1 91.75 169 TYR B C 1
ATOM 4380 O O . TYR B 1 169 ? -4.445 7.289 4.051 1 91.75 169 TYR B O 1
ATOM 4388 N N . GLY B 1 170 ? -5.84 5.629 3.512 1 91.94 170 GLY B N 1
ATOM 4389 C CA . GLY B 1 170 ? -6.883 6.535 3.064 1 91.94 170 GLY B CA 1
ATOM 4390 C C . GLY B 1 170 ? -6.637 7.098 1.678 1 91.94 170 GLY B C 1
ATOM 4391 O O . GLY B 1 170 ? -7.316 8.031 1.249 1 91.94 170 GLY B O 1
ATOM 4392 N N . PHE B 1 171 ? -5.727 6.551 0.948 1 91.44 171 PHE B N 1
ATOM 4393 C CA . PHE B 1 171 ? -5.426 7.066 -0.383 1 91.44 171 PHE B CA 1
ATOM 4394 C C . PHE B 1 171 ? -6.27 6.359 -1.438 1 91.44 171 PHE B C 1
ATOM 4396 O O . PHE B 1 171 ? -6.062 5.18 -1.717 1 91.44 171 PHE B O 1
ATOM 4403 N N . GLY B 1 172 ? -7.133 7.09 -2.064 1 93.56 172 GLY B N 1
ATOM 4404 C CA . GLY B 1 172 ? -8.062 6.523 -3.025 1 93.56 172 GLY B CA 1
ATOM 4405 C C . GLY B 1 172 ? -7.594 6.645 -4.461 1 93.56 172 GLY B C 1
ATOM 4406 O O . GLY B 1 172 ? -8.133 5.988 -5.355 1 93.56 172 GLY B O 1
ATOM 4407 N N . LYS B 1 173 ? -6.535 7.352 -4.688 1 92.75 173 LYS B N 1
ATOM 4408 C CA . LYS B 1 173 ? -6.094 7.645 -6.047 1 92.75 173 LYS B CA 1
ATOM 4409 C C . LYS B 1 173 ? -5.742 6.363 -6.801 1 92.75 173 LYS B C 1
ATOM 4411 O O . LYS B 1 173 ? -6.156 6.18 -7.949 1 92.75 173 LYS B O 1
ATOM 4416 N N . PRO B 1 174 ? -4.992 5.434 -6.188 1 92.06 174 PRO B N 1
ATOM 4417 C CA . PRO B 1 174 ? -4.676 4.211 -6.926 1 92.06 174 PRO B CA 1
ATOM 4418 C C . PRO B 1 174 ? -5.922 3.443 -7.359 1 92.06 174 PRO B C 1
ATOM 4420 O O . PRO B 1 174 ? -5.984 2.938 -8.484 1 92.06 174 PRO B O 1
ATOM 4423 N N . LEU B 1 175 ? -6.879 3.334 -6.504 1 91.88 175 LEU B N 1
ATOM 4424 C CA . LEU B 1 175 ? -8.125 2.66 -6.855 1 91.88 175 LEU B CA 1
ATOM 4425 C C . LEU B 1 175 ? -8.852 3.408 -7.969 1 91.88 175 LEU B C 1
ATOM 4427 O O . LEU B 1 175 ? -9.414 2.789 -8.875 1 91.88 175 LEU B O 1
ATOM 4431 N N . ALA B 1 176 ? -8.859 4.715 -7.883 1 94.81 176 ALA B N 1
ATOM 4432 C CA . ALA B 1 176 ? -9.477 5.539 -8.914 1 94.81 176 ALA B CA 1
ATOM 4433 C C . ALA B 1 176 ? -8.828 5.289 -10.273 1 94.81 176 ALA B C 1
ATOM 4435 O O . ALA B 1 176 ? -9.516 5.172 -11.289 1 94.81 176 ALA B O 1
ATOM 4436 N N . GLU B 1 177 ? -7.543 5.191 -10.281 1 93.25 177 GLU B N 1
ATOM 4437 C CA . GLU B 1 177 ? -6.809 4.953 -11.523 1 93.25 177 GLU B CA 1
ATOM 4438 C C . GLU B 1 177 ? -7.176 3.605 -12.133 1 93.25 177 GLU B C 1
ATOM 4440 O O . GLU B 1 177 ? -7.34 3.492 -13.352 1 93.25 177 GLU B O 1
ATOM 4445 N N . LEU B 1 178 ? -7.285 2.584 -11.312 1 88.75 178 LEU B N 1
ATOM 4446 C CA . LEU B 1 178 ? -7.66 1.256 -11.781 1 88.75 178 LEU B CA 1
ATOM 4447 C C . LEU B 1 178 ? -9.086 1.256 -12.328 1 88.75 178 LEU B C 1
ATOM 4449 O O . LEU B 1 178 ? -9.352 0.678 -13.383 1 88.75 178 LEU B O 1
ATOM 4453 N N . LEU B 1 179 ? -9.984 1.921 -11.641 1 91.31 179 LEU B N 1
ATOM 4454 C CA . LEU B 1 179 ? -11.375 1.992 -12.07 1 91.31 179 LEU B CA 1
ATOM 4455 C C . LEU B 1 179 ? -11.508 2.75 -13.383 1 91.31 179 LEU B C 1
ATOM 4457 O O . LEU B 1 179 ? -12.266 2.346 -14.266 1 91.31 179 LEU B O 1
ATOM 4461 N N . ASN B 1 180 ? -10.766 3.791 -13.469 1 93.06 180 ASN B N 1
ATOM 4462 C CA . ASN B 1 180 ? -10.773 4.566 -14.703 1 93.06 180 ASN B CA 1
ATOM 4463 C C . ASN B 1 180 ? -10.203 3.766 -15.867 1 93.06 180 ASN B C 1
ATOM 4465 O O . ASN B 1 180 ? -10.727 3.83 -16.984 1 93.06 180 ASN B O 1
ATOM 4469 N N . SER B 1 181 ? -9.148 3.064 -15.602 1 87.94 181 SER B N 1
ATOM 4470 C CA . SER B 1 181 ? -8.555 2.219 -16.625 1 87.94 181 SER B CA 1
ATOM 4471 C C . SER B 1 181 ? -9.523 1.132 -17.078 1 87.94 181 SER B C 1
ATOM 4473 O O . SER B 1 181 ? -9.656 0.866 -18.281 1 87.94 181 SER B O 1
ATOM 4475 N N . LEU B 1 182 ? -10.156 0.501 -16.156 1 85.12 182 LEU B N 1
ATOM 4476 C CA . LEU B 1 182 ? -11.148 -0.515 -16.484 1 85.12 182 LEU B CA 1
ATOM 4477 C C . LEU B 1 182 ? -12.312 0.091 -17.266 1 85.12 182 LEU B C 1
ATOM 4479 O O . LEU B 1 182 ? -12.773 -0.498 -18.25 1 85.12 182 LEU B O 1
ATOM 4483 N N . HIS B 1 183 ? -12.719 1.204 -16.766 1 90.5 183 HIS B N 1
ATOM 4484 C CA . HIS B 1 183 ? -13.789 1.916 -17.469 1 90.5 183 HIS B CA 1
ATOM 4485 C C . HIS B 1 183 ? -13.438 2.131 -18.938 1 90.5 183 HIS B C 1
ATOM 4487 O O . HIS B 1 183 ? -14.234 1.815 -19.828 1 90.5 183 HIS B O 1
ATOM 4493 N N . ARG B 1 184 ? -12.312 2.586 -19.203 1 89.31 184 ARG B N 1
ATOM 4494 C CA . ARG B 1 184 ? -11.859 2.848 -20.562 1 89.31 184 ARG B CA 1
ATOM 4495 C C . ARG B 1 184 ? -11.758 1.553 -21.359 1 89.31 184 ARG B C 1
ATOM 4497 O O . ARG B 1 184 ? -12.141 1.506 -22.531 1 89.31 184 ARG B O 1
ATOM 4504 N N . ALA B 1 185 ? -11.242 0.537 -20.734 1 82.5 185 ALA B N 1
ATOM 4505 C CA . ALA B 1 185 ? -11.078 -0.755 -21.391 1 82.5 185 ALA B CA 1
ATOM 4506 C C . ALA B 1 185 ? -12.422 -1.314 -21.844 1 82.5 185 ALA B C 1
ATOM 4508 O O . ALA B 1 185 ? -12.516 -1.96 -22.891 1 82.5 185 ALA B O 1
ATOM 4509 N N . THR B 1 186 ? -13.438 -1.129 -21.047 1 85.44 186 THR B N 1
ATOM 4510 C CA . THR B 1 186 ? -14.758 -1.646 -21.391 1 85.44 186 THR B CA 1
ATOM 4511 C C . THR B 1 186 ? -15.305 -0.954 -22.641 1 85.44 186 THR B C 1
ATOM 4513 O O . THR B 1 186 ? -16.109 -1.529 -23.359 1 85.44 186 THR B O 1
ATOM 4516 N N . TRP B 1 187 ? -14.906 0.239 -22.844 1 86.56 187 TRP B N 1
ATOM 4517 C CA . TRP B 1 187 ? -15.391 0.993 -23.984 1 86.56 187 TRP B CA 1
ATOM 4518 C C . TRP B 1 187 ? -14.578 0.664 -25.234 1 86.56 187 TRP B C 1
ATOM 4520 O O . TRP B 1 187 ? -15.008 0.943 -26.359 1 86.56 187 TRP B O 1
ATOM 4530 N N . GLN B 1 188 ? -13.422 0.164 -25.062 1 79.81 188 GLN B N 1
ATOM 4531 C CA . GLN B 1 188 ? -12.602 -0.262 -26.188 1 79.81 188 GLN B CA 1
ATOM 4532 C C . GLN B 1 188 ? -12.992 -1.657 -26.656 1 79.81 188 GLN B C 1
ATOM 4534 O O . GLN B 1 188 ? -12.734 -2.025 -27.812 1 79.81 188 GLN B O 1
ATOM 4539 N N . ALA B 1 189 ? -13.547 -2.359 -25.797 1 72.56 189 ALA B N 1
ATOM 4540 C CA . ALA B 1 189 ? -14.023 -3.691 -26.156 1 72.56 189 ALA B CA 1
ATOM 4541 C C . ALA B 1 189 ? -15.383 -3.619 -26.844 1 72.56 189 ALA B C 1
ATOM 4543 O O . ALA B 1 189 ? -16.016 -2.564 -26.859 1 72.56 189 ALA B O 1
ATOM 4544 N N . GLU B 1 190 ? -15.734 -4.684 -27.5 1 66.12 190 GLU B N 1
ATOM 4545 C CA . GLU B 1 190 ? -17.016 -4.738 -28.188 1 66.12 190 GLU B CA 1
ATOM 4546 C C . GLU B 1 190 ? -18.188 -4.746 -27.203 1 66.12 190 GLU B C 1
ATOM 4548 O O . GLU B 1 190 ? -18.094 -5.371 -26.156 1 66.12 190 GLU B O 1
ATOM 4553 N N . GLY B 1 191 ? -19.062 -3.838 -27.312 1 71.56 191 GLY B N 1
ATOM 4554 C CA . GLY B 1 191 ? -20.266 -3.795 -26.484 1 71.56 191 GLY B CA 1
ATOM 4555 C C . GLY B 1 191 ? -20.453 -2.471 -25.766 1 71.56 191 GLY B C 1
ATOM 4556 O O . GLY B 1 191 ? -19.75 -1.5 -26.062 1 71.56 191 GLY B O 1
ATOM 4557 N N . LYS B 1 192 ? -21.406 -2.51 -24.859 1 79.81 192 LYS B N 1
ATOM 4558 C CA . LYS B 1 192 ? -21.719 -1.311 -24.094 1 79.81 192 LYS B CA 1
ATOM 4559 C C . LYS B 1 192 ? -20.719 -1.117 -22.953 1 79.81 192 LYS B C 1
ATOM 4561 O O . LYS B 1 192 ? -20.469 -2.045 -22.172 1 79.81 192 LYS B O 1
ATOM 4566 N N . GLY B 1 193 ? -20.078 -0.091 -22.875 1 85.19 193 GLY B N 1
ATOM 4567 C CA . GLY B 1 193 ? -19.062 0.243 -21.875 1 85.19 193 GLY B CA 1
ATOM 4568 C C . GLY B 1 193 ? -19.641 0.467 -20.5 1 85.19 193 GLY B C 1
ATOM 4569 O O . GLY B 1 193 ? -20.859 0.605 -20.328 1 85.19 193 GLY B O 1
ATOM 4570 N N . ALA B 1 194 ? -18.797 0.401 -19.484 1 88.12 194 ALA B N 1
ATOM 4571 C CA . ALA B 1 194 ? -19.172 0.67 -18.094 1 88.12 194 ALA B CA 1
ATOM 4572 C C . ALA B 1 194 ? -19.641 2.109 -17.922 1 88.12 194 ALA B C 1
ATOM 4574 O O . ALA B 1 194 ? -19.234 2.998 -18.672 1 88.12 194 ALA B O 1
ATOM 4575 N N . ARG B 1 195 ? -20.562 2.357 -16.984 1 90.31 195 ARG B N 1
ATOM 4576 C CA . ARG B 1 195 ? -21.109 3.693 -16.797 1 90.31 195 ARG B CA 1
ATOM 4577 C C . ARG B 1 195 ? -20.688 4.289 -15.469 1 90.31 195 ARG B C 1
ATOM 4579 O O . ARG B 1 195 ? -20.562 5.512 -15.336 1 90.31 195 ARG B O 1
ATOM 4586 N N . LYS B 1 196 ? -20.391 3.445 -14.555 1 93.56 196 LYS B N 1
ATOM 4587 C CA . LYS B 1 196 ? -20.312 3.982 -13.195 1 93.56 196 LYS B CA 1
ATOM 4588 C C . LYS B 1 196 ? -18.953 3.695 -12.578 1 93.56 196 LYS B C 1
ATOM 4590 O O . LYS B 1 196 ? -18.656 4.133 -11.461 1 93.56 196 LYS B O 1
ATOM 4595 N N . LEU B 1 197 ? -18.062 3.09 -13.297 1 92.75 197 LEU B N 1
ATOM 4596 C CA . LEU B 1 197 ? -16.75 2.75 -12.742 1 92.75 197 LEU B CA 1
ATOM 4597 C C . LEU B 1 197 ? -15.898 4 -12.555 1 92.75 197 LEU B C 1
ATOM 4599 O O . LEU B 1 197 ? -15.422 4.27 -11.453 1 92.75 197 LEU B O 1
ATOM 4603 N N . ALA B 1 198 ? -15.766 4.777 -13.594 1 93.88 198 ALA B N 1
ATOM 4604 C CA . ALA B 1 198 ? -14.938 5.977 -13.539 1 93.88 198 ALA B CA 1
ATOM 4605 C C . ALA B 1 198 ? -15.492 6.992 -12.547 1 93.88 198 ALA B C 1
ATOM 4607 O O . ALA B 1 198 ? -14.758 7.531 -11.719 1 93.88 198 ALA B O 1
ATOM 4608 N N . PRO B 1 199 ? -16.812 7.211 -12.57 1 95.62 199 PRO B N 1
ATOM 4609 C CA . PRO B 1 199 ? -17.375 8.141 -11.586 1 95.62 199 PRO B CA 1
ATOM 4610 C C . PRO B 1 199 ? -17.109 7.707 -10.148 1 95.62 199 PRO B C 1
ATOM 4612 O O . PRO B 1 199 ? -16.812 8.539 -9.289 1 95.62 199 PRO B O 1
ATOM 4615 N N . LEU B 1 200 ? -17.234 6.496 -9.898 1 95.31 200 LEU B N 1
ATOM 4616 C CA . LEU B 1 200 ? -16.969 5.996 -8.555 1 95.31 200 LEU B CA 1
ATOM 4617 C C . LEU B 1 200 ? -15.508 6.242 -8.164 1 95.31 200 LEU B C 1
ATOM 4619 O O . LEU B 1 200 ? -15.227 6.68 -7.047 1 95.31 200 LEU B O 1
ATOM 4623 N N . GLY B 1 201 ? -14.625 5.895 -9.078 1 95.12 201 GLY B N 1
ATOM 4624 C CA . GLY B 1 201 ? -13.211 6.133 -8.836 1 95.12 201 GLY B CA 1
ATOM 4625 C C . GLY B 1 201 ? -12.891 7.594 -8.578 1 95.12 201 GLY B C 1
ATOM 4626 O O . GLY B 1 201 ? -12.156 7.914 -7.637 1 95.12 201 GLY B O 1
ATOM 4627 N N . ASN B 1 202 ? -13.445 8.445 -9.344 1 96.31 202 ASN B N 1
ATOM 4628 C CA . ASN B 1 202 ? -13.219 9.883 -9.188 1 96.31 202 ASN B CA 1
ATOM 4629 C C . ASN B 1 202 ? -13.742 10.391 -7.848 1 96.31 202 ASN B C 1
ATOM 4631 O O . ASN B 1 202 ? -13.102 11.234 -7.211 1 96.31 202 ASN B O 1
ATOM 4635 N N . THR B 1 203 ? -14.875 9.922 -7.473 1 97.06 203 THR B N 1
ATOM 4636 C CA . THR B 1 203 ? -15.445 10.297 -6.184 1 97.06 203 THR B CA 1
ATOM 4637 C C . THR B 1 203 ? -14.531 9.859 -5.043 1 97.06 203 THR B C 1
ATOM 4639 O O . THR B 1 203 ? -14.32 10.609 -4.086 1 97.06 203 THR B O 1
ATOM 4642 N N . LEU B 1 204 ? -13.984 8.672 -5.137 1 95.88 204 LEU B N 1
ATOM 4643 C CA . LEU B 1 204 ? -13.086 8.148 -4.113 1 95.88 204 LEU B CA 1
ATOM 4644 C C . LEU B 1 204 ? -11.828 9.008 -4.004 1 95.88 204 LEU B C 1
ATOM 4646 O O . LEU B 1 204 ? -11.367 9.297 -2.896 1 95.88 204 LEU B O 1
ATOM 4650 N N . GLU B 1 205 ? -11.32 9.359 -5.133 1 96 205 GLU B N 1
ATOM 4651 C CA . GLU B 1 205 ? -10.125 10.195 -5.141 1 96 205 GLU B CA 1
ATOM 4652 C C . GLU B 1 205 ? -10.406 11.562 -4.531 1 96 205 GLU B C 1
ATOM 4654 O O . GLU B 1 205 ? -9.609 12.07 -3.732 1 96 205 GLU B O 1
ATOM 4659 N N . SER B 1 206 ? -11.516 12.125 -4.863 1 96.81 206 SER B N 1
ATOM 4660 C CA . SER B 1 206 ? -11.891 13.43 -4.332 1 96.81 206 SER B CA 1
ATOM 4661 C C . SER B 1 206 ? -12.133 13.367 -2.828 1 96.81 206 SER B C 1
ATOM 4663 O O . SER B 1 206 ? -11.766 14.289 -2.098 1 96.81 206 SER B O 1
ATOM 4665 N N . LEU B 1 207 ? -12.758 12.336 -2.432 1 97.5 207 LEU B N 1
ATOM 4666 C CA . LEU B 1 207 ? -13.008 12.133 -1.008 1 97.5 207 LEU B CA 1
ATOM 4667 C C . LEU B 1 207 ? -11.695 12.062 -0.234 1 97.5 207 LEU B C 1
ATOM 4669 O O . LEU B 1 207 ? -11.547 12.711 0.804 1 97.5 207 LEU B O 1
ATOM 4673 N N . SER B 1 208 ? -10.758 11.289 -0.74 1 95.62 208 SER B N 1
ATOM 4674 C CA . SER B 1 208 ? -9.461 11.148 -0.1 1 95.62 208 SER B CA 1
ATOM 4675 C C . SER B 1 208 ? -8.734 12.492 -0.018 1 95.62 208 SER B C 1
ATOM 4677 O O . SER B 1 208 ? -8.148 12.82 1.016 1 95.62 208 SER B O 1
ATOM 4679 N N . THR B 1 209 ? -8.805 13.25 -1.09 1 94.75 209 THR B N 1
ATOM 4680 C CA . THR B 1 209 ? -8.141 14.547 -1.134 1 94.75 209 THR B CA 1
ATOM 4681 C C . THR B 1 209 ? -8.797 15.523 -0.162 1 94.75 209 THR B C 1
ATOM 4683 O O . THR B 1 209 ? -8.109 16.297 0.51 1 94.75 209 THR B O 1
ATOM 4686 N N . SER B 1 210 ? -10.086 15.484 -0.094 1 96.69 210 SER B N 1
ATOM 4687 C CA . SER B 1 210 ? -10.82 16.359 0.812 1 96.69 210 SER B CA 1
ATOM 4688 C C . SER B 1 210 ? -10.477 16.062 2.268 1 96.69 210 SER B C 1
ATOM 4690 O O . SER B 1 210 ? -10.352 16.984 3.08 1 96.69 210 SER B O 1
ATOM 4692 N N . LEU B 1 211 ? -10.352 14.859 2.592 1 96.25 211 LEU B N 1
ATOM 4693 C CA . LEU B 1 211 ? -9.992 14.492 3.955 1 96.25 211 LEU B CA 1
ATOM 4694 C C . LEU B 1 211 ? -8.555 14.898 4.262 1 96.25 211 LEU B C 1
ATOM 4696 O O . LEU B 1 211 ? -8.266 15.398 5.352 1 96.25 211 LEU B O 1
ATOM 4700 N N . GLU B 1 212 ? -7.68 14.719 3.301 1 93.69 212 GLU B N 1
ATOM 4701 C CA . GLU B 1 212 ? -6.273 15.07 3.461 1 93.69 212 GLU B CA 1
ATOM 4702 C C . GLU B 1 212 ? -6.105 16.562 3.754 1 93.69 212 GLU B C 1
ATOM 4704 O O . GLU B 1 212 ? -5.238 16.953 4.535 1 93.69 212 GLU B O 1
ATOM 4709 N N . LEU B 1 213 ? -6.961 17.328 3.158 1 95.5 213 LEU B N 1
ATOM 4710 C CA . LEU B 1 213 ? -6.816 18.766 3.275 1 95.5 213 LEU B CA 1
ATOM 4711 C C . LEU B 1 213 ? -7.891 19.359 4.184 1 95.5 213 LEU B C 1
ATOM 4713 O O . LEU B 1 213 ? -8.086 20.578 4.223 1 95.5 213 LEU B O 1
ATOM 4717 N N . LEU B 1 214 ? -8.617 18.5 4.836 1 96.06 214 LEU B N 1
ATOM 4718 C CA . LEU B 1 214 ? -9.594 18.828 5.871 1 96.06 214 LEU B CA 1
ATOM 4719 C C . LEU B 1 214 ? -10.672 19.75 5.324 1 96.06 214 LEU B C 1
ATOM 4721 O O . LEU B 1 214 ? -10.969 20.781 5.922 1 96.06 214 LEU B O 1
ATOM 4725 N N . ARG B 1 215 ? -11.078 19.422 4.062 1 95.94 215 ARG B N 1
ATOM 4726 C CA . ARG B 1 215 ? -12.305 20.031 3.539 1 95.94 215 ARG B CA 1
ATOM 4727 C C . ARG B 1 215 ? -13.531 19.203 3.934 1 95.94 215 ARG B C 1
ATOM 4729 O O . ARG B 1 215 ? -14.047 18.422 3.131 1 95.94 215 ARG B O 1
ATOM 4736 N N . LEU B 1 216 ? -14.047 19.438 5.07 1 95.69 216 LEU B N 1
ATOM 4737 C CA . LEU B 1 216 ? -14.969 18.531 5.738 1 95.69 216 LEU B CA 1
ATOM 4738 C C . LEU B 1 216 ? -16.312 18.484 5.012 1 95.69 216 LEU B C 1
ATOM 4740 O O . LEU B 1 216 ? -16.891 17.406 4.848 1 95.69 216 LEU B O 1
ATOM 4744 N N . GLN B 1 217 ? -16.812 19.656 4.648 1 93.81 217 GLN B N 1
ATOM 4745 C CA . GLN B 1 217 ? -18.078 19.672 3.926 1 93.81 217 GLN B CA 1
ATOM 4746 C C . GLN B 1 217 ? -17.969 18.922 2.604 1 93.81 217 GLN B C 1
ATOM 4748 O O . GLN B 1 217 ? -18.875 18.156 2.24 1 93.81 217 GLN B O 1
ATOM 4753 N N . GLU B 1 218 ? -16.906 19.109 1.922 1 95.12 218 GLU B N 1
ATOM 4754 C CA . GLU B 1 218 ? -16.672 18.391 0.676 1 95.12 218 GLU B CA 1
ATOM 4755 C C . GLU B 1 218 ? -16.547 16.891 0.919 1 95.12 218 GLU B C 1
ATOM 4757 O O . GLU B 1 218 ? -17.078 16.094 0.148 1 95.12 218 GLU B O 1
ATOM 4762 N N . ALA B 1 219 ? -15.781 16.547 1.958 1 96.69 219 ALA B N 1
ATOM 4763 C CA . ALA B 1 219 ? -15.602 15.133 2.289 1 96.69 219 ALA B CA 1
ATOM 4764 C C . ALA B 1 219 ? -16.953 14.453 2.533 1 96.69 219 ALA B C 1
ATOM 4766 O O . ALA B 1 219 ? -17.172 13.344 2.059 1 96.69 219 ALA B O 1
ATOM 4767 N N . SER B 1 220 ? -17.781 15.141 3.262 1 97 220 SER B N 1
ATOM 4768 C CA . SER B 1 220 ? -19.109 14.594 3.551 1 97 220 SER B CA 1
ATOM 4769 C C . SER B 1 220 ? -19.938 14.461 2.279 1 97 220 SER B C 1
ATOM 4771 O O . SER B 1 220 ? -20.656 13.477 2.105 1 97 220 SER B O 1
ATOM 4773 N N . GLU B 1 221 ? -19.891 15.445 1.469 1 96.56 221 GLU B N 1
ATOM 4774 C CA . GLU B 1 221 ? -20.609 15.406 0.2 1 96.56 221 GLU B CA 1
ATOM 4775 C C . GLU B 1 221 ? -20.125 14.258 -0.676 1 96.56 221 GLU B C 1
ATOM 4777 O O . GLU B 1 221 ? -20.922 13.516 -1.247 1 96.56 221 GLU B O 1
ATOM 4782 N N . HIS B 1 222 ? -18.828 14.141 -0.771 1 97.5 222 HIS B N 1
ATOM 4783 C CA . HIS B 1 222 ? -18.25 13.047 -1.557 1 97.5 222 HIS B CA 1
ATOM 4784 C C . HIS B 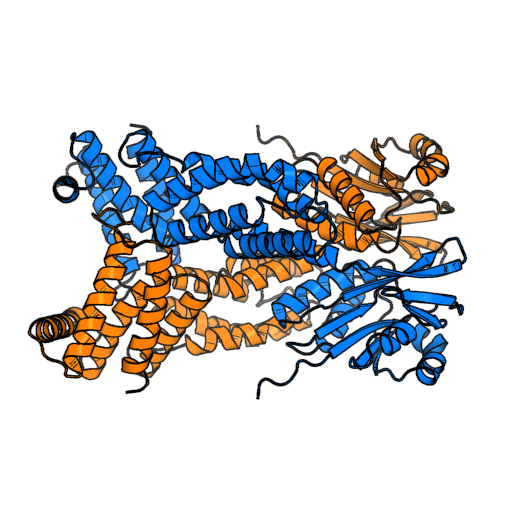1 222 ? -18.609 11.695 -0.957 1 97.5 222 HIS B C 1
ATOM 4786 O O . HIS B 1 222 ? -18.812 10.719 -1.687 1 97.5 222 HIS B O 1
ATOM 4792 N N . ALA B 1 223 ? -18.609 11.633 0.357 1 97.81 223 ALA B N 1
ATOM 4793 C CA . ALA B 1 223 ? -19.016 10.383 1.006 1 97.81 223 ALA B CA 1
ATOM 4794 C C . ALA B 1 223 ? -20.453 10.016 0.632 1 97.81 223 ALA B C 1
ATOM 4796 O O . ALA B 1 223 ? -20.734 8.844 0.364 1 97.81 223 ALA B O 1
ATOM 4797 N N . ARG B 1 224 ? -21.328 10.961 0.6 1 97.31 224 ARG B N 1
ATOM 4798 C CA . ARG B 1 224 ? -22.719 10.711 0.203 1 97.31 224 ARG B CA 1
ATOM 4799 C C . ARG B 1 224 ? -22.797 10.242 -1.247 1 97.31 224 ARG B C 1
ATOM 4801 O O . ARG B 1 224 ? -23.516 9.297 -1.561 1 97.31 224 ARG B O 1
ATOM 4808 N N . HIS B 1 225 ? -22.062 10.906 -2.072 1 97.19 225 HIS B N 1
ATOM 4809 C CA . HIS B 1 225 ? -22.016 10.508 -3.475 1 97.19 225 HIS B CA 1
ATOM 4810 C C . HIS B 1 225 ? -21.453 9.109 -3.631 1 97.19 225 HIS B C 1
ATOM 4812 O O . HIS B 1 225 ? -21.906 8.336 -4.477 1 97.19 225 HIS B O 1
ATOM 4818 N N . LEU B 1 226 ? -20.438 8.836 -2.834 1 96.88 226 LEU B N 1
ATOM 4819 C CA . LEU B 1 226 ? -19.828 7.512 -2.875 1 96.88 226 LEU B CA 1
ATOM 4820 C C . LEU B 1 226 ? -20.844 6.438 -2.508 1 96.88 226 LEU B C 1
ATOM 4822 O O . LEU B 1 226 ? -20.938 5.414 -3.191 1 96.88 226 LEU B O 1
ATOM 4826 N N . LEU B 1 227 ? -21.578 6.672 -1.464 1 96.19 227 LEU B N 1
ATOM 4827 C CA . LEU B 1 227 ? -22.562 5.699 -0.999 1 96.19 227 LEU B CA 1
ATOM 4828 C C . LEU B 1 227 ? -23.625 5.449 -2.061 1 96.19 227 LEU B C 1
ATOM 4830 O O . LEU B 1 227 ? -24.016 4.309 -2.293 1 96.19 227 LEU B O 1
ATOM 4834 N N . SER B 1 228 ? -24.047 6.488 -2.721 1 95.12 228 SER B N 1
ATOM 4835 C CA . SER B 1 228 ? -24.984 6.344 -3.826 1 95.12 228 SER B CA 1
ATOM 4836 C C . SER B 1 228 ? -24.344 5.613 -5.004 1 95.12 228 SER B C 1
ATOM 4838 O O . SER B 1 228 ? -25 4.789 -5.652 1 95.12 228 SER B O 1
ATOM 4840 N N . GLY B 1 229 ? -23.109 5.926 -5.242 1 94.38 229 GLY B N 1
ATOM 4841 C CA . GLY B 1 229 ? -22.391 5.316 -6.344 1 94.38 229 GLY B CA 1
ATOM 4842 C C . GLY B 1 229 ? -22.156 3.83 -6.152 1 94.38 229 GLY B C 1
ATOM 4843 O O . GLY B 1 229 ? -22.094 3.076 -7.125 1 94.38 229 GLY B O 1
ATOM 4844 N N . LEU B 1 230 ? -22.016 3.4 -4.891 1 93.06 230 LEU B N 1
ATOM 4845 C CA . LEU B 1 230 ? -21.781 1.991 -4.586 1 93.06 230 LEU B CA 1
ATOM 4846 C C . LEU B 1 230 ? -22.969 1.142 -5.016 1 93.06 230 LEU B C 1
ATOM 4848 O O . LEU B 1 230 ? -22.812 -0.009 -5.422 1 93.06 230 LEU B O 1
ATOM 4852 N N . GLU B 1 231 ? -24.125 1.671 -4.977 1 89.75 231 GLU B N 1
ATOM 4853 C CA . GLU B 1 231 ? -25.328 0.969 -5.406 1 89.75 231 GLU B CA 1
ATOM 4854 C C . GLU B 1 231 ? -25.422 0.919 -6.93 1 89.75 231 GLU B C 1
ATOM 4856 O O . GLU B 1 231 ? -25.797 -0.108 -7.5 1 89.75 231 GLU B O 1
ATOM 4861 N N . GLU B 1 232 ? -25 1.926 -7.508 1 90.75 232 GLU B N 1
ATOM 4862 C CA . GLU B 1 232 ? -25.156 2.072 -8.953 1 90.75 232 GLU B CA 1
ATOM 4863 C C . GLU B 1 232 ? -24.125 1.241 -9.711 1 90.75 232 GLU B C 1
ATOM 4865 O O . GLU B 1 232 ? -24.375 0.794 -10.828 1 90.75 232 GLU B O 1
ATOM 4870 N N . VAL B 1 233 ? -22.984 1.064 -9.078 1 91.31 233 VAL B N 1
ATOM 4871 C CA . VAL B 1 233 ? -21.859 0.438 -9.773 1 91.31 233 VAL B CA 1
ATOM 4872 C C . VAL B 1 233 ? -22.078 -1.073 -9.844 1 91.31 233 VAL B C 1
ATOM 4874 O O . VAL B 1 233 ? -21.422 -1.764 -10.633 1 91.31 233 VAL B O 1
ATOM 4877 N N . ARG B 1 234 ? -22.984 -1.644 -9.164 1 85.81 234 ARG B N 1
ATOM 4878 C CA . ARG B 1 234 ? -23.219 -3.08 -9.055 1 85.81 234 ARG B CA 1
ATOM 4879 C C . ARG B 1 234 ? -23.516 -3.686 -10.422 1 85.81 234 ARG B C 1
ATOM 4881 O O . ARG B 1 234 ? -23.078 -4.801 -10.727 1 85.81 234 ARG B O 1
ATOM 4888 N N . GLU B 1 235 ? -24.219 -2.963 -11.203 1 85 235 GLU B N 1
ATOM 4889 C CA . GLU B 1 235 ? -24.547 -3.443 -12.547 1 85 235 GLU B CA 1
ATOM 4890 C C . GLU B 1 235 ? -23.281 -3.619 -13.383 1 85 235 GLU B C 1
ATOM 4892 O O . GLU B 1 235 ? -23.141 -4.613 -14.094 1 85 235 GLU B O 1
ATOM 4897 N N . ASP B 1 236 ? -22.438 -2.578 -13.281 1 87.25 236 ASP B N 1
ATOM 4898 C CA . ASP B 1 236 ? -21.172 -2.664 -14 1 87.25 236 ASP B CA 1
ATOM 4899 C C . ASP B 1 236 ? -20.328 -3.84 -13.508 1 87.25 236 ASP B C 1
ATOM 4901 O O . ASP B 1 236 ? -19.719 -4.547 -14.297 1 87.25 236 ASP B O 1
ATOM 4905 N N . LEU B 1 237 ? -20.344 -4.062 -12.266 1 83.31 237 LEU B N 1
ATOM 4906 C CA . LEU B 1 237 ? -19.531 -5.113 -11.664 1 83.31 237 LEU B CA 1
ATOM 4907 C C . LEU B 1 237 ? -20 -6.492 -12.109 1 83.31 237 LEU B C 1
ATOM 4909 O O . LEU B 1 237 ? -19.203 -7.418 -12.242 1 83.31 237 LEU B O 1
ATOM 4913 N N . GLU B 1 238 ? -21.25 -6.602 -12.352 1 80.12 238 GLU B N 1
ATOM 4914 C CA . GLU B 1 238 ? -21.797 -7.871 -12.812 1 80.12 238 GLU B CA 1
ATOM 4915 C C . GLU B 1 238 ? -21.438 -8.125 -14.273 1 80.12 238 GLU B C 1
ATOM 4917 O O . GLU B 1 238 ? -21.234 -9.273 -14.672 1 80.12 238 GLU B O 1
ATOM 4922 N N . ARG B 1 239 ? -21.312 -7.105 -14.922 1 83.69 239 ARG B N 1
ATOM 4923 C CA . ARG B 1 239 ? -21.109 -7.223 -16.359 1 83.69 239 ARG B CA 1
ATOM 4924 C C . ARG B 1 239 ? -19.625 -7.461 -16.688 1 83.69 239 ARG B C 1
ATOM 4926 O O . ARG B 1 239 ? -19.312 -8.125 -17.672 1 83.69 239 ARG B O 1
ATOM 4933 N N . PHE B 1 240 ? -18.766 -6.953 -15.852 1 79.69 240 PHE B N 1
ATOM 4934 C CA . PHE B 1 240 ? -17.359 -7.016 -16.188 1 79.69 240 PHE B CA 1
ATOM 4935 C C . PHE B 1 240 ? -16.594 -7.844 -15.164 1 79.69 240 PHE B C 1
ATOM 4937 O O . PHE B 1 240 ? -16.281 -7.367 -14.07 1 79.69 240 PHE B O 1
ATOM 4944 N N . PRO B 1 241 ? -16.141 -8.953 -15.602 1 73.12 241 PRO B N 1
ATOM 4945 C CA . PRO B 1 241 ? -15.523 -9.906 -14.664 1 73.12 241 PRO B CA 1
ATOM 4946 C C . PRO B 1 241 ? -14.266 -9.352 -14.008 1 73.12 241 PRO B C 1
ATOM 4948 O O . PRO B 1 241 ? -13.984 -9.664 -12.844 1 73.12 241 PRO B O 1
ATOM 4951 N N . SER B 1 242 ? -13.531 -8.492 -14.68 1 72.62 242 SER B N 1
ATOM 4952 C CA . SER B 1 242 ? -12.266 -7.969 -14.164 1 72.62 242 SER B CA 1
ATOM 4953 C C . SER B 1 242 ? -12.5 -7.023 -12.992 1 72.62 242 SER B C 1
ATOM 4955 O O . SER B 1 242 ? -11.562 -6.672 -12.273 1 72.62 242 SER B O 1
ATOM 4957 N N . SER B 1 243 ? -13.758 -6.672 -12.766 1 74.31 243 SER B N 1
ATOM 4958 C CA . SER B 1 243 ? -14.062 -5.758 -11.672 1 74.31 243 SER B CA 1
ATOM 4959 C C . SER B 1 243 ? -14.508 -6.512 -10.43 1 74.31 243 SER B C 1
ATOM 4961 O O . SER B 1 243 ? -14.836 -5.902 -9.406 1 74.31 243 SER B O 1
ATOM 4963 N N . ARG B 1 244 ? -14.438 -7.77 -10.438 1 75.44 244 ARG B N 1
ATOM 4964 C CA . ARG B 1 244 ? -14.977 -8.602 -9.367 1 75.44 244 ARG B CA 1
ATOM 4965 C C . ARG B 1 244 ? -14.234 -8.359 -8.055 1 75.44 244 ARG B C 1
ATOM 4967 O O . ARG B 1 244 ? -14.844 -8.367 -6.98 1 75.44 244 ARG B O 1
ATOM 4974 N N . PRO B 1 245 ? -12.953 -8.102 -8.117 1 75.38 245 PRO B N 1
ATOM 4975 C CA . PRO B 1 245 ? -12.281 -7.801 -6.848 1 75.38 245 PRO B CA 1
ATOM 4976 C C . PRO B 1 245 ? -12.93 -6.637 -6.102 1 75.38 245 PRO B C 1
ATOM 4978 O O . PRO B 1 245 ? -13.008 -6.652 -4.871 1 75.38 245 PRO B O 1
ATOM 4981 N N . LEU B 1 246 ? -13.438 -5.707 -6.828 1 79.12 246 LEU B N 1
ATOM 4982 C CA . LEU B 1 246 ? -14.039 -4.543 -6.188 1 79.12 246 LEU B CA 1
ATOM 4983 C C . LEU B 1 246 ? -15.344 -4.926 -5.488 1 79.12 246 LEU B C 1
ATOM 4985 O O . LEU B 1 246 ? -15.695 -4.344 -4.461 1 79.12 246 LEU B O 1
ATOM 4989 N N . LYS B 1 247 ? -15.977 -5.883 -6.082 1 80.31 247 LYS B N 1
ATOM 4990 C CA . LYS B 1 247 ? -17.25 -6.305 -5.5 1 80.31 247 LYS B CA 1
ATOM 4991 C C . LYS B 1 247 ? -17.062 -6.777 -4.062 1 80.31 247 LYS B C 1
ATOM 4993 O O . LYS B 1 247 ? -17.906 -6.488 -3.197 1 80.31 247 LYS B O 1
ATOM 4998 N N . ALA B 1 248 ? -16 -7.406 -3.816 1 77.62 248 ALA B N 1
ATOM 4999 C CA . ALA B 1 248 ? -15.734 -7.953 -2.49 1 77.62 248 ALA B CA 1
ATOM 5000 C C . ALA B 1 248 ? -15.422 -6.84 -1.491 1 77.62 248 ALA B C 1
ATOM 5002 O O . ALA B 1 248 ? -15.484 -7.051 -0.278 1 77.62 248 ALA B O 1
ATOM 5003 N N . PHE B 1 249 ? -15.172 -5.672 -2.012 1 81.81 249 PHE B N 1
ATOM 5004 C CA . PHE B 1 249 ? -14.711 -4.586 -1.155 1 81.81 249 PHE B CA 1
ATOM 5005 C C . PHE B 1 249 ? -15.781 -3.518 -1.007 1 81.81 249 PHE B C 1
ATOM 5007 O O . PHE B 1 249 ? -15.664 -2.623 -0.165 1 81.81 249 PHE B O 1
ATOM 5014 N N . LEU B 1 250 ? -16.906 -3.646 -1.694 1 84.31 250 LEU B N 1
ATOM 5015 C CA . LEU B 1 250 ? -17.922 -2.609 -1.737 1 84.31 250 LEU B CA 1
ATOM 5016 C C . LEU B 1 250 ? -18.531 -2.385 -0.355 1 84.31 250 LEU B C 1
ATOM 5018 O O . LEU B 1 250 ? -18.719 -1.241 0.068 1 84.31 250 LEU B O 1
ATOM 5022 N N . GLU B 1 251 ? -18.719 -3.432 0.279 1 84.25 251 GLU B N 1
ATOM 5023 C CA . GLU B 1 251 ? -19.344 -3.301 1.592 1 84.25 251 GLU B CA 1
ATOM 5024 C C . GLU B 1 251 ? -18.391 -2.646 2.592 1 84.25 251 GLU B C 1
ATOM 5026 O O . GLU B 1 251 ? -18.828 -1.88 3.455 1 84.25 251 GLU B O 1
ATOM 5031 N N . SER B 1 252 ? -17.219 -2.975 2.523 1 86.31 252 SER B N 1
ATOM 5032 C CA . SER B 1 252 ? -16.219 -2.357 3.398 1 86.31 252 SER B CA 1
ATOM 5033 C C . SER B 1 252 ? -16.141 -0.852 3.166 1 86.31 252 SER B C 1
ATOM 5035 O O . SER B 1 252 ? -15.906 -0.085 4.102 1 86.31 252 SER B O 1
ATOM 5037 N N . LEU B 1 253 ? -16.312 -0.472 1.917 1 90.38 253 LEU B N 1
ATOM 5038 C CA . LEU B 1 253 ? -16.328 0.951 1.595 1 90.38 253 LEU B CA 1
ATOM 5039 C C . LEU B 1 253 ? -17.516 1.647 2.227 1 90.38 253 LEU B C 1
ATOM 5041 O O . LEU B 1 253 ? -17.391 2.748 2.768 1 90.38 253 LEU B O 1
ATOM 5045 N N . ARG B 1 254 ? -18.594 0.997 2.131 1 93.38 254 ARG B N 1
ATOM 5046 C CA . ARG B 1 254 ? -19.797 1.549 2.725 1 93.38 254 ARG B CA 1
ATOM 5047 C C . ARG B 1 254 ? -19.641 1.737 4.23 1 93.38 254 ARG B C 1
ATOM 5049 O O . ARG B 1 254 ? -19.922 2.812 4.762 1 93.38 254 ARG B O 1
ATOM 5056 N N . GLU B 1 255 ? -19.156 0.743 4.859 1 92.75 255 GLU B N 1
ATOM 5057 C CA . GLU B 1 255 ? -18.984 0.779 6.309 1 92.75 255 GLU B CA 1
ATOM 5058 C C . GLU B 1 255 ? -17.984 1.858 6.719 1 92.75 255 GLU B C 1
ATOM 5060 O O . GLU B 1 255 ? -18.172 2.529 7.738 1 92.75 255 GLU B O 1
ATOM 5065 N N . ARG B 1 256 ? -17.078 2.045 5.98 1 93.44 256 ARG B N 1
ATOM 5066 C CA . ARG B 1 256 ? -15.992 2.965 6.297 1 93.44 256 ARG B CA 1
ATOM 5067 C C . ARG B 1 256 ? -16.453 4.414 6.199 1 93.44 256 ARG B C 1
ATOM 5069 O O . ARG B 1 256 ? -16.062 5.254 7.008 1 93.44 256 ARG B O 1
ATOM 5076 N N . TYR B 1 257 ? -17.297 4.672 5.188 1 96.5 257 TYR B N 1
ATOM 5077 C CA . TYR B 1 257 ? -17.531 6.082 4.891 1 96.5 257 TYR B CA 1
ATOM 5078 C C . TYR B 1 257 ? -18.938 6.496 5.266 1 96.5 257 TYR B C 1
ATOM 5080 O O . TYR B 1 257 ? -19.266 7.688 5.273 1 96.5 257 TYR B O 1
ATOM 5088 N N . GLN B 1 258 ? -19.781 5.547 5.613 1 96.56 258 GLN B N 1
ATOM 5089 C CA . GLN B 1 258 ? -21.172 5.867 5.934 1 96.56 258 GLN B CA 1
ATOM 5090 C C . GLN B 1 258 ? -21.266 6.84 7.105 1 96.56 258 GLN B C 1
ATOM 5092 O O . GLN B 1 258 ? -22.141 7.711 7.133 1 96.56 258 GLN B O 1
ATOM 5097 N N . GLY B 1 259 ? -20.359 6.77 8.008 1 96.44 259 GLY B N 1
ATOM 5098 C CA . GLY B 1 259 ? -20.406 7.582 9.219 1 96.44 259 GLY B CA 1
ATOM 5099 C C . GLY B 1 259 ? -20.016 9.031 8.984 1 96.44 259 GLY B C 1
ATOM 5100 O O . GLY B 1 259 ? -20.281 9.891 9.82 1 96.44 259 GLY B O 1
ATOM 5101 N N . ILE B 1 260 ? -19.422 9.352 7.867 1 97.12 260 ILE B N 1
ATOM 5102 C CA . ILE B 1 260 ? -18.969 10.727 7.668 1 97.12 260 ILE B CA 1
ATOM 5103 C C . ILE B 1 260 ? -19.906 11.438 6.695 1 97.12 260 ILE B C 1
ATOM 5105 O O . ILE B 1 260 ? -19.734 12.625 6.418 1 97.12 260 ILE B O 1
ATOM 5109 N N . ALA B 1 261 ? -20.875 10.648 6.156 1 96.38 261 ALA B N 1
ATOM 5110 C CA . ALA B 1 261 ? -21.844 11.211 5.227 1 96.38 261 ALA B CA 1
ATOM 5111 C C . ALA B 1 261 ? -22.953 11.945 5.977 1 96.38 261 ALA B C 1
ATOM 5113 O O . ALA B 1 261 ? -23.75 11.32 6.691 1 96.38 261 ALA B O 1
ATOM 5114 N N . THR B 1 262 ? -23.031 13.219 5.902 1 94.94 262 THR B N 1
ATOM 5115 C CA . THR B 1 262 ? -24.062 14.039 6.535 1 94.94 262 THR B CA 1
ATOM 5116 C C . THR B 1 262 ? -24.359 15.273 5.691 1 94.94 262 THR B C 1
ATOM 5118 O O . THR B 1 262 ? -23.531 15.688 4.867 1 94.94 262 THR B O 1
ATOM 5121 N N . GLU B 1 263 ? -25.5 15.797 5.805 1 91.75 263 GLU B N 1
ATOM 5122 C CA . GLU B 1 263 ? -25.906 16.984 5.059 1 91.75 263 GLU B CA 1
ATOM 5123 C C . GLU B 1 263 ? -25.406 18.25 5.738 1 91.75 263 GLU B C 1
ATOM 5125 O O . GLU B 1 263 ? -25.141 19.25 5.07 1 91.75 263 GLU B O 1
ATOM 5130 N N . ASP B 1 264 ? -25.312 18.172 7.066 1 92.06 264 ASP B N 1
ATOM 5131 C CA . ASP B 1 264 ? -24.922 19.359 7.832 1 92.06 264 ASP B CA 1
ATOM 5132 C C . ASP B 1 264 ? -23.938 18.984 8.938 1 92.06 264 ASP B C 1
ATOM 5134 O O . ASP B 1 264 ? -24.297 18.312 9.898 1 92.06 264 ASP B O 1
ATOM 5138 N N . LEU B 1 265 ? -22.812 19.594 8.836 1 92.38 265 LEU B N 1
ATOM 5139 C CA . LEU B 1 265 ? -21.734 19.281 9.766 1 92.38 265 LEU B CA 1
ATOM 5140 C C . LEU B 1 265 ? -21.938 20 11.094 1 92.38 265 LEU B C 1
ATOM 5142 O O . LEU B 1 265 ? -21.266 19.672 12.086 1 92.38 265 LEU B O 1
ATOM 5146 N N . PHE B 1 266 ? -22.875 20.906 11.125 1 91.75 266 PHE B N 1
ATOM 5147 C CA . PHE B 1 266 ? -23 21.766 12.289 1 91.75 266 PHE B CA 1
ATOM 5148 C C . PHE B 1 266 ? -24.281 21.484 13.039 1 91.75 266 PHE B C 1
ATOM 5150 O O . PHE B 1 266 ? -24.984 22.406 13.461 1 91.75 266 PHE B O 1
ATOM 5157 N N . THR B 1 267 ? -24.656 20.25 13.07 1 91.81 267 THR B N 1
ATOM 5158 C CA . THR B 1 267 ? -25.703 19.672 13.906 1 91.81 267 THR B CA 1
ATOM 5159 C C . THR B 1 267 ? -25.125 18.594 14.836 1 91.81 267 THR B C 1
ATOM 5161 O O . THR B 1 267 ? -23.922 18.328 14.812 1 91.81 267 THR B O 1
ATOM 5164 N N . ARG B 1 268 ? -25.969 18.125 15.672 1 88.44 268 ARG B N 1
ATOM 5165 C CA . ARG B 1 268 ? -25.516 17.016 16.516 1 88.44 268 ARG B CA 1
ATOM 5166 C C . ARG B 1 268 ? -25.062 15.836 15.672 1 88.44 268 ARG B C 1
ATOM 5168 O O . ARG B 1 268 ? -24.047 15.211 15.977 1 88.44 268 ARG B O 1
ATOM 5175 N N . GLY B 1 269 ? -25.828 15.531 14.719 1 91.25 269 GLY B N 1
ATOM 5176 C CA . GLY B 1 269 ? -25.422 14.5 13.781 1 91.25 269 GLY B CA 1
ATOM 5177 C C . GLY B 1 269 ? -24.156 14.844 13.016 1 91.25 269 GLY B C 1
ATOM 5178 O O . GLY B 1 269 ? -23.359 13.961 12.719 1 91.25 269 GLY B O 1
ATOM 5179 N N . GLY B 1 270 ? -24.016 16.094 12.797 1 93.75 270 GLY B N 1
ATOM 5180 C CA . GLY B 1 270 ? -22.812 16.562 12.141 1 93.75 270 GLY B CA 1
ATOM 5181 C C . GLY B 1 270 ? -21.562 16.406 12.984 1 93.75 270 GLY B C 1
ATOM 5182 O O . GLY B 1 270 ? -20.484 16.109 12.469 1 93.75 270 GLY B O 1
ATOM 5183 N N . LEU B 1 271 ? -21.766 16.625 14.25 1 94.44 271 LEU B N 1
ATOM 5184 C CA . LEU B 1 271 ? -20.641 16.438 15.18 1 94.44 271 LEU B CA 1
ATOM 5185 C C . LEU B 1 271 ? -20.203 14.984 15.211 1 94.44 271 LEU B C 1
ATOM 5187 O O . LEU B 1 271 ? -19.016 14.695 15.312 1 94.44 271 LEU B O 1
ATOM 5191 N N . GLU B 1 272 ? -21.109 14.125 15.141 1 95.25 272 GLU B N 1
ATOM 5192 C CA . GLU B 1 272 ? -20.797 12.703 15.07 1 95.25 272 GLU B CA 1
ATOM 5193 C C . GLU B 1 272 ? -20.016 12.375 13.797 1 95.25 272 GLU B C 1
ATOM 5195 O O . GLU B 1 272 ? -19.109 11.547 13.82 1 95.25 272 GLU B O 1
ATOM 5200 N N . ALA B 1 273 ? -20.422 12.969 12.75 1 96.69 273 ALA B N 1
ATOM 5201 C CA . ALA B 1 273 ? -19.703 12.781 11.492 1 96.69 273 ALA B CA 1
ATOM 5202 C C . ALA B 1 273 ? -18.266 13.281 11.594 1 96.69 273 ALA B C 1
ATOM 5204 O O . ALA B 1 273 ? -17.344 12.648 11.07 1 96.69 273 ALA B O 1
ATOM 5205 N N . GLN B 1 274 ? -18.125 14.406 12.242 1 97.19 274 GLN B N 1
ATOM 5206 C CA . GLN B 1 274 ? -16.781 14.938 12.453 1 97.19 274 GLN B CA 1
ATOM 5207 C C . GLN B 1 274 ? -15.945 13.977 13.297 1 97.19 274 GLN B C 1
ATOM 5209 O O . GLN B 1 274 ? -14.766 13.758 13.008 1 97.19 274 GLN B O 1
ATOM 5214 N N . ALA B 1 275 ? -16.531 13.398 14.297 1 97.5 275 ALA B N 1
ATOM 5215 C CA . ALA B 1 275 ? -15.844 12.422 15.133 1 97.5 275 ALA B CA 1
ATOM 5216 C C . ALA B 1 275 ? -15.414 11.203 14.32 1 97.5 275 ALA B C 1
ATOM 5218 O O . ALA B 1 275 ? -14.312 10.688 14.5 1 97.5 275 ALA B O 1
ATOM 5219 N N . ASN B 1 276 ? -16.297 10.805 13.484 1 97.5 276 ASN B N 1
ATOM 5220 C CA . ASN B 1 276 ? -15.969 9.68 12.609 1 97.5 276 ASN B CA 1
ATOM 5221 C C . ASN B 1 276 ? -14.812 10.016 11.672 1 97.5 276 ASN B C 1
ATOM 5223 O O . ASN B 1 276 ? -14.008 9.148 11.336 1 97.5 276 ASN B O 1
ATOM 5227 N N . MET B 1 277 ? -14.75 11.266 11.242 1 97.88 277 MET B N 1
ATOM 5228 C CA . MET B 1 277 ? -13.641 11.703 10.406 1 97.88 277 MET B CA 1
ATOM 5229 C C . MET B 1 277 ? -12.328 11.664 11.188 1 97.88 277 MET B C 1
ATOM 5231 O O . MET B 1 277 ? -11.289 11.273 10.648 1 97.88 277 MET B O 1
ATOM 5235 N N . VAL B 1 278 ? -12.359 12.07 12.469 1 98 278 VAL B N 1
ATOM 5236 C CA . VAL B 1 278 ? -11.172 12.008 13.312 1 98 278 VAL B CA 1
ATOM 5237 C C . VAL B 1 278 ? -10.703 10.562 13.438 1 98 278 VAL B C 1
ATOM 5239 O O . VAL B 1 278 ? -9.516 10.266 13.297 1 98 278 VAL B O 1
ATOM 5242 N N . GLU B 1 279 ? -11.617 9.688 13.664 1 97.62 279 GLU B N 1
ATOM 5243 C CA . GLU B 1 279 ? -11.297 8.266 13.797 1 97.62 279 GLU B CA 1
ATOM 5244 C C . GLU B 1 279 ? -10.664 7.723 12.516 1 97.62 279 GLU B C 1
ATOM 5246 O O . GLU B 1 279 ? -9.719 6.934 12.57 1 97.62 279 GLU B O 1
ATOM 5251 N N . LEU B 1 280 ? -11.273 8.102 11.461 1 96.75 280 LEU B N 1
ATOM 5252 C CA . LEU B 1 280 ? -10.75 7.66 10.172 1 96.75 280 LEU B CA 1
ATOM 5253 C C . LEU B 1 280 ? -9.328 8.172 9.961 1 96.75 280 LEU B C 1
ATOM 5255 O O . LEU B 1 280 ? -8.453 7.422 9.523 1 96.75 280 LEU B O 1
ATOM 5259 N N . LEU B 1 281 ? -9.086 9.406 10.242 1 96.62 281 LEU B N 1
ATOM 5260 C CA . LEU B 1 281 ? -7.766 10.008 10.094 1 96.62 281 LEU B CA 1
ATOM 5261 C C . LEU B 1 281 ? -6.754 9.336 11.016 1 96.62 281 LEU B C 1
ATOM 5263 O O . LEU B 1 281 ? -5.629 9.039 10.609 1 96.62 281 LEU B O 1
ATOM 5267 N N . LEU B 1 282 ? -7.133 9.055 12.234 1 96.56 282 LEU B N 1
ATOM 5268 C CA . LEU B 1 282 ? -6.25 8.375 13.18 1 96.56 282 LEU B CA 1
ATOM 5269 C C . LEU B 1 282 ? -5.93 6.961 12.703 1 96.56 282 LEU B C 1
ATOM 5271 O O . LEU B 1 282 ? -4.777 6.523 12.766 1 96.56 282 LEU B O 1
ATOM 5275 N N . SER B 1 283 ? -6.902 6.305 12.156 1 94.56 283 SER B N 1
ATOM 5276 C CA . SER B 1 283 ? -6.727 4.918 11.742 1 94.56 283 SER B CA 1
ATOM 5277 C C . SER B 1 283 ? -5.824 4.816 10.516 1 94.56 283 SER B C 1
ATOM 5279 O O . SER B 1 283 ? -5.184 3.787 10.297 1 94.56 283 SER B O 1
ATOM 5281 N N . THR B 1 284 ? -5.758 5.855 9.758 1 92.81 284 THR B N 1
ATOM 5282 C CA . THR B 1 284 ? -4.961 5.812 8.531 1 92.81 284 THR B CA 1
ATOM 5283 C C . THR B 1 284 ? -3.609 6.484 8.75 1 92.81 284 THR B C 1
ATOM 5285 O O . THR B 1 284 ? -2.857 6.691 7.793 1 92.81 284 THR B O 1
ATOM 5288 N N . GLY B 1 285 ? -3.354 6.961 9.945 1 90.88 285 GLY B N 1
ATOM 5289 C CA . GLY B 1 285 ? -2.041 7.492 10.281 1 90.88 285 GLY B CA 1
ATOM 5290 C C . GLY B 1 285 ? -1.908 8.977 10.008 1 90.88 285 GLY B C 1
ATOM 5291 O O . GLY B 1 285 ? -0.805 9.523 10.055 1 90.88 285 GLY B O 1
ATOM 5292 N N . SER B 1 286 ? -2.992 9.625 9.719 1 93.75 286 SER B N 1
ATOM 5293 C CA . SER B 1 286 ? -2.982 11.07 9.484 1 93.75 286 SER B CA 1
ATOM 5294 C C . SER B 1 286 ? -3.139 11.836 10.789 1 93.75 286 SER B C 1
ATOM 5296 O O . SER B 1 286 ? -4.156 12.5 11.008 1 93.75 286 SER B O 1
ATOM 5298 N N . LEU B 1 287 ? -2.072 11.867 11.539 1 94.62 287 LEU B N 1
ATOM 5299 C CA . LEU B 1 287 ? -2.111 12.344 12.922 1 94.62 287 LEU B CA 1
ATOM 5300 C C . LEU B 1 287 ? -2.246 13.859 12.977 1 94.62 287 LEU B C 1
ATOM 5302 O O . LEU B 1 287 ? -3.021 14.391 13.773 1 94.62 287 LEU B O 1
ATOM 5306 N N . ALA B 1 288 ? -1.479 14.516 12.125 1 93.62 288 ALA B N 1
ATOM 5307 C CA . ALA B 1 288 ? -1.527 15.977 12.117 1 93.62 288 ALA B CA 1
ATOM 5308 C C . ALA B 1 288 ? -2.924 16.484 11.758 1 93.62 288 ALA B C 1
ATOM 5310 O O . ALA B 1 288 ? -3.436 17.406 12.383 1 93.62 288 ALA B O 1
ATOM 5311 N N . GLN B 1 289 ? -3.545 15.844 10.789 1 95.25 289 GLN B N 1
ATOM 5312 C CA . GLN B 1 289 ? -4.895 16.219 10.367 1 95.25 289 GLN B CA 1
ATOM 5313 C C . GLN B 1 289 ? -5.91 15.93 11.469 1 95.25 289 GLN B C 1
ATOM 5315 O O . GLN B 1 289 ? -6.809 16.734 11.719 1 95.25 289 GLN B O 1
ATOM 5320 N N . ALA B 1 290 ? -5.746 14.766 12.094 1 96.81 290 ALA B N 1
ATOM 5321 C CA . ALA B 1 290 ? -6.652 14.398 13.18 1 96.81 290 ALA B CA 1
ATOM 5322 C C . ALA B 1 290 ? -6.605 15.43 14.305 1 96.81 290 ALA B C 1
ATOM 5324 O O . ALA B 1 290 ? -7.645 15.844 14.82 1 96.81 290 ALA B O 1
ATOM 5325 N N . LEU B 1 291 ? -5.402 15.836 14.609 1 96.19 291 LEU B N 1
ATOM 5326 C CA . LEU B 1 291 ? -5.191 16.812 15.664 1 96.19 291 LEU B CA 1
ATOM 5327 C C . LEU B 1 291 ? -5.867 18.141 15.32 1 96.19 291 LEU B C 1
ATOM 5329 O O . LEU B 1 291 ? -6.551 18.719 16.172 1 96.19 291 LEU B O 1
ATOM 5333 N N . ALA B 1 292 ? -5.668 18.594 14.125 1 94.94 292 ALA B N 1
ATOM 5334 C CA . ALA B 1 292 ? -6.293 19.828 13.68 1 94.94 292 ALA B CA 1
ATOM 5335 C C . ALA B 1 292 ? -7.816 19.734 13.75 1 94.94 292 ALA B C 1
ATOM 5337 O O . ALA B 1 292 ? -8.477 20.672 14.203 1 94.94 292 A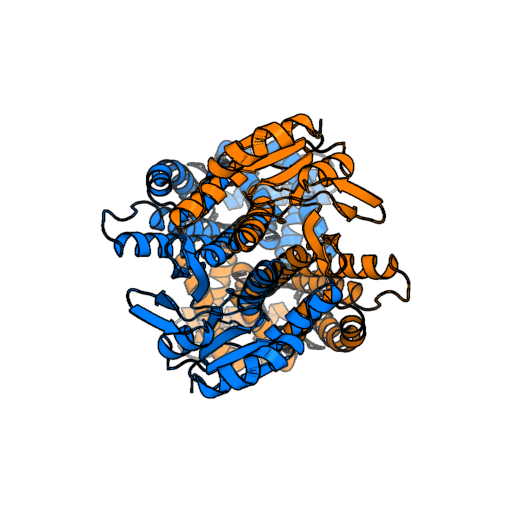LA B O 1
ATOM 5338 N N . LEU B 1 293 ? -8.352 18.656 13.359 1 96.81 293 LEU B N 1
ATOM 5339 C CA . LEU B 1 293 ? -9.805 18.484 13.336 1 96.81 293 LEU B CA 1
ATOM 5340 C C . LEU B 1 293 ? -10.359 18.375 14.75 1 96.81 293 LEU B C 1
ATOM 5342 O O . LEU B 1 293 ? -11.453 18.859 15.031 1 96.81 293 LEU B O 1
ATOM 5346 N N . MET B 1 294 ? -9.656 17.734 15.648 1 97.38 294 MET B N 1
ATOM 5347 C CA . MET B 1 294 ? -10.078 17.641 17.047 1 97.38 294 MET B CA 1
ATOM 5348 C C . MET B 1 294 ? -10.312 19.031 17.641 1 97.38 294 MET B C 1
ATOM 5350 O O . MET B 1 294 ? -11.328 19.25 18.297 1 97.38 294 MET B O 1
ATOM 5354 N N . ARG B 1 295 ? -9.383 19.891 17.359 1 95.94 295 ARG B N 1
ATOM 5355 C CA . ARG B 1 295 ? -9.5 21.234 17.891 1 95.94 295 ARG B CA 1
ATOM 5356 C C . ARG B 1 295 ? -10.742 21.938 17.359 1 95.94 295 ARG B C 1
ATOM 5358 O O . ARG B 1 295 ? -11.5 22.547 18.109 1 95.94 295 ARG B O 1
ATOM 5365 N N . GLU B 1 296 ? -10.922 21.844 16.062 1 95.19 296 GLU B N 1
ATOM 5366 C CA . GLU B 1 296 ? -12.055 22.516 15.43 1 95.19 296 GLU B CA 1
ATOM 5367 C C . GLU B 1 296 ? -13.383 21.906 15.883 1 95.19 296 GLU B C 1
ATOM 5369 O O . GLU B 1 296 ? -14.383 22.609 16.031 1 95.19 296 GLU B O 1
ATOM 5374 N N . MET B 1 297 ? -13.344 20.625 16.078 1 95.5 297 MET B N 1
ATOM 5375 C CA . MET B 1 297 ? -14.531 19.922 16.562 1 95.5 297 MET B CA 1
ATOM 5376 C C . MET B 1 297 ? -14.93 20.422 17.938 1 95.5 297 MET B C 1
ATOM 5378 O O . MET B 1 297 ? -16.125 20.578 18.234 1 95.5 297 MET B O 1
ATOM 5382 N N . MET B 1 298 ? -13.984 20.672 18.797 1 96.19 298 MET B N 1
ATOM 5383 C CA . MET B 1 298 ? -14.258 21.203 20.141 1 96.19 298 MET B CA 1
ATOM 5384 C C . MET B 1 298 ? -14.938 22.562 20.062 1 96.19 298 MET B C 1
ATOM 5386 O O . MET B 1 298 ? -15.867 22.844 20.812 1 96.19 298 MET B O 1
ATOM 5390 N N . VAL B 1 299 ? -14.492 23.375 19.156 1 96.25 299 VAL B N 1
ATOM 5391 C CA . VAL B 1 299 ? -15.102 24.688 18.969 1 96.25 299 VAL B CA 1
ATOM 5392 C C . VAL B 1 299 ? -16.547 24.531 18.5 1 96.25 299 VAL B C 1
ATOM 5394 O O . VAL B 1 299 ? -17.453 25.203 18.984 1 96.25 299 VAL B O 1
ATOM 5397 N N . THR B 1 300 ? -16.719 23.641 17.516 1 95.19 300 THR B N 1
ATOM 5398 C CA . THR B 1 300 ? -18.062 23.375 17 1 95.19 300 THR B CA 1
ATOM 5399 C C . THR B 1 300 ? -18.984 22.906 18.125 1 95.19 300 THR B C 1
ATOM 5401 O O . THR B 1 300 ? -20.125 23.328 18.219 1 95.19 300 THR B O 1
ATOM 5404 N N . TRP B 1 301 ? -18.469 22.062 18.938 1 95.81 301 TRP B N 1
ATOM 5405 C CA . TRP B 1 301 ? -19.25 21.516 20.047 1 95.81 301 TRP B CA 1
ATOM 5406 C C . TRP B 1 301 ? -19.672 22.625 21 1 95.81 301 TRP B C 1
ATOM 5408 O O . TRP B 1 301 ? -20.844 22.688 21.422 1 95.81 301 TRP B O 1
ATOM 5418 N N . VAL B 1 302 ? -18.797 23.484 21.375 1 96.31 302 VAL B N 1
ATOM 5419 C CA . VAL B 1 302 ? -19.094 24.578 22.297 1 96.31 302 VAL B CA 1
ATOM 5420 C C . VAL B 1 302 ? -20.141 25.516 21.688 1 96.31 302 VAL B C 1
ATOM 5422 O O . VAL B 1 302 ? -21.047 25.969 22.375 1 96.31 302 VAL B O 1
ATOM 5425 N N . CYS B 1 303 ? -19.969 25.781 20.406 1 95.81 303 CYS B N 1
ATOM 5426 C CA . CYS B 1 303 ? -20.938 26.625 19.719 1 95.81 303 CYS B CA 1
ATOM 5427 C C . CYS B 1 303 ? -22.328 26.016 19.781 1 95.81 303 CYS B C 1
ATOM 5429 O O . CYS B 1 303 ? -23.312 26.703 20.078 1 95.81 303 CYS B O 1
ATOM 5431 N N . LEU B 1 304 ? -22.406 24.766 19.562 1 94.12 304 LEU B N 1
ATOM 5432 C CA . LEU B 1 304 ? -23.703 24.078 19.594 1 94.12 304 LEU B CA 1
ATOM 5433 C C . LEU B 1 304 ? -24.281 24.094 21 1 94.12 304 LEU B C 1
ATOM 5435 O O . LEU B 1 304 ? -25.484 24.297 21.172 1 94.12 304 LEU B O 1
ATOM 5439 N N . GLN B 1 305 ? -23.516 23.922 21.969 1 93.62 305 GLN B N 1
ATOM 5440 C CA . GLN B 1 305 ? -23.969 23.906 23.344 1 93.62 305 GLN B CA 1
ATOM 5441 C C . GLN B 1 305 ? -24.469 25.281 23.781 1 93.62 305 GLN B C 1
ATOM 5443 O O . GLN B 1 305 ? -25.391 25.391 24.594 1 93.62 305 GLN B O 1
ATOM 5448 N N . GLN B 1 306 ? -23.875 26.281 23.203 1 94.88 306 GLN B N 1
ATOM 5449 C CA . GLN B 1 306 ? -24.203 27.656 23.594 1 94.88 306 GLN B CA 1
ATOM 5450 C C . GLN B 1 306 ? -25.188 28.281 22.609 1 94.88 306 GLN B C 1
ATOM 5452 O O . GLN B 1 306 ? -25.438 29.484 22.656 1 94.88 306 GLN B O 1
ATOM 5457 N N . ASN B 1 307 ? -25.703 27.484 21.672 1 95.19 307 ASN B N 1
ATOM 5458 C CA . ASN B 1 307 ? -26.656 27.922 20.656 1 95.19 307 ASN B CA 1
ATOM 5459 C C . ASN B 1 307 ? -26.078 29.047 19.797 1 95.19 307 ASN B C 1
ATOM 5461 O O . ASN B 1 307 ? -26.75 30.047 19.562 1 95.19 307 ASN B O 1
ATOM 5465 N N . LEU B 1 308 ? -24.812 28.875 19.484 1 95.44 308 LEU B N 1
ATOM 5466 C CA . LEU B 1 308 ? -24.109 29.781 18.578 1 95.44 308 LEU B CA 1
ATOM 5467 C C . LEU B 1 308 ? -23.969 29.156 17.203 1 95.44 308 LEU B C 1
ATOM 5469 O O . LEU B 1 308 ? -23.922 27.938 17.062 1 95.44 308 LEU B O 1
ATOM 5473 N N . ASP B 1 309 ? -23.906 30 16.188 1 92.88 309 ASP B N 1
ATOM 5474 C CA . ASP B 1 309 ? -23.594 29.5 14.859 1 92.88 309 ASP B CA 1
ATOM 5475 C C . ASP B 1 309 ? -22.125 29.094 14.75 1 92.88 309 ASP B C 1
ATOM 5477 O O . ASP B 1 309 ? -21.219 29.938 14.922 1 92.88 309 ASP B O 1
ATOM 5481 N N . PRO B 1 310 ? -21.812 27.906 14.438 1 92.25 310 PRO B N 1
ATOM 5482 C CA . PRO B 1 310 ? -20.438 27.391 14.484 1 92.25 310 PRO B CA 1
ATOM 5483 C C . PRO B 1 310 ? -19.547 28.016 13.422 1 92.25 310 PRO B C 1
ATOM 5485 O O . PRO B 1 310 ? -18.312 27.922 13.516 1 92.25 310 PRO B O 1
ATOM 5488 N N . LEU B 1 311 ? -20.047 28.641 12.422 1 89.69 311 LEU B N 1
ATOM 5489 C CA . LEU B 1 311 ? -19.234 29.25 11.367 1 89.69 311 LEU B CA 1
ATOM 5490 C C . LEU B 1 311 ? -19.109 30.75 11.578 1 89.69 311 LEU B C 1
ATOM 5492 O O . LEU B 1 311 ? -18 31.297 11.602 1 89.69 311 LEU B O 1
ATOM 5496 N N . GLU B 1 312 ? -20.234 31.359 11.898 1 90 312 GLU B N 1
ATOM 5497 C CA . GLU B 1 312 ? -20.266 32.812 11.969 1 90 312 GLU B CA 1
ATOM 5498 C C . GLU B 1 312 ? -19.812 33.312 13.336 1 90 312 GLU B C 1
ATOM 5500 O O . GLU B 1 312 ? -19.266 34.406 13.445 1 90 312 GLU B O 1
ATOM 5505 N N . GLU B 1 313 ? -20.094 32.5 14.312 1 93.56 313 GLU B N 1
ATOM 5506 C CA . GLU B 1 313 ? -19.797 32.938 15.672 1 93.56 313 GLU B CA 1
ATOM 5507 C C . GLU B 1 313 ? -18.688 32.094 16.297 1 93.56 313 GLU B C 1
ATOM 5509 O O . GLU B 1 313 ? -18.641 31.922 17.516 1 93.56 313 GLU B O 1
ATOM 5514 N N . ARG B 1 314 ? -17.859 31.656 15.484 1 92.69 314 ARG B N 1
ATOM 5515 C CA . ARG B 1 314 ? -16.828 30.719 15.922 1 92.69 314 ARG B CA 1
ATOM 5516 C C . ARG B 1 314 ? -15.875 31.375 16.906 1 92.69 314 ARG B C 1
ATOM 5518 O O . ARG B 1 314 ? -15.398 30.734 17.844 1 92.69 314 ARG B O 1
ATOM 5525 N N . GLN B 1 315 ? -15.578 32.594 16.75 1 93.88 315 GLN B N 1
ATOM 5526 C CA . GLN B 1 315 ? -14.664 33.312 17.641 1 93.88 315 GLN B CA 1
ATOM 5527 C C . GLN B 1 315 ? -15.211 33.375 19.062 1 93.88 315 GLN B C 1
ATOM 5529 O O . GLN B 1 315 ? -14.438 33.344 20.031 1 93.88 315 GLN B O 1
ATOM 5534 N N . VAL B 1 316 ? -16.5 33.438 19.141 1 96.31 316 VAL B N 1
ATOM 5535 C CA . VAL B 1 316 ? -17.125 33.469 20.453 1 96.31 316 VAL B CA 1
ATOM 5536 C C . VAL B 1 316 ? -16.938 32.094 21.141 1 96.31 316 VAL B C 1
ATOM 5538 O O . VAL B 1 316 ? -16.656 32.062 22.344 1 96.31 316 VAL B O 1
ATOM 5541 N N . GLY B 1 317 ? -17.094 31.078 20.344 1 95.69 317 GLY B N 1
ATOM 5542 C CA . GLY B 1 317 ? -16.828 29.75 20.891 1 95.69 317 GLY B CA 1
ATOM 5543 C C . GLY B 1 317 ? -15.406 29.578 21.375 1 95.69 317 GLY B C 1
ATOM 5544 O O . GLY B 1 317 ? -15.172 29.016 22.453 1 95.69 317 GLY B O 1
ATOM 5545 N N . GLU B 1 318 ? -14.484 30.062 20.656 1 96 318 GLU B N 1
ATOM 5546 C CA . GLU B 1 318 ? -13.078 30 21.031 1 96 318 GLU B CA 1
ATOM 5547 C C . GLU B 1 318 ? -12.82 30.812 22.312 1 96 318 GLU B C 1
ATOM 5549 O O . GLU B 1 318 ? -12 30.422 23.141 1 96 318 GLU B O 1
ATOM 5554 N N . ALA B 1 319 ? -13.492 31.875 22.375 1 97.06 319 ALA B N 1
ATOM 5555 C CA . ALA B 1 319 ? -13.352 32.719 23.562 1 97.06 319 ALA B CA 1
ATOM 5556 C C . ALA B 1 319 ? -13.844 31.984 24.812 1 97.06 319 ALA B C 1
ATOM 5558 O O . ALA B 1 319 ? -13.266 32.125 25.891 1 97.06 319 ALA B O 1
ATOM 5559 N N . PHE B 1 320 ? -14.953 31.297 24.656 1 96.94 320 PHE B N 1
ATOM 5560 C CA . PHE B 1 320 ? -15.43 30.484 25.766 1 96.94 320 PHE B CA 1
ATOM 5561 C C . PHE B 1 320 ? -14.359 29.5 26.203 1 96.94 320 PHE B C 1
ATOM 5563 O O . PHE B 1 320 ? -14.055 29.391 27.391 1 96.94 320 PHE B O 1
ATOM 5570 N N . LEU B 1 321 ? -13.789 28.859 25.281 1 97.06 321 LEU B N 1
ATOM 5571 C CA . LEU B 1 321 ? -12.766 27.859 25.578 1 97.06 321 LEU B CA 1
ATOM 5572 C C . LEU B 1 321 ? -11.539 28.516 26.203 1 97.06 321 LEU B C 1
ATOM 5574 O O . LEU B 1 321 ? -10.93 27.938 27.109 1 97.06 321 LEU B O 1
ATOM 5578 N N . GLY B 1 322 ? -11.227 29.641 25.75 1 97 322 GLY B N 1
ATOM 5579 C CA . GLY B 1 322 ? -10.156 30.406 26.359 1 97 322 GLY B CA 1
ATOM 5580 C C . GLY B 1 322 ? -10.422 30.75 27.812 1 97 322 GLY B C 1
ATOM 5581 O O . GLY B 1 322 ? -9.516 30.672 28.656 1 97 322 GLY B O 1
ATOM 5582 N N . SER B 1 323 ? -11.609 31.109 28.047 1 97.12 323 SER B N 1
ATOM 5583 C CA . SER B 1 323 ? -12.008 31.422 29.422 1 97.12 323 SER B CA 1
ATOM 5584 C C . SER B 1 323 ? -11.945 30.188 30.312 1 97.12 323 SER B C 1
ATOM 5586 O O . S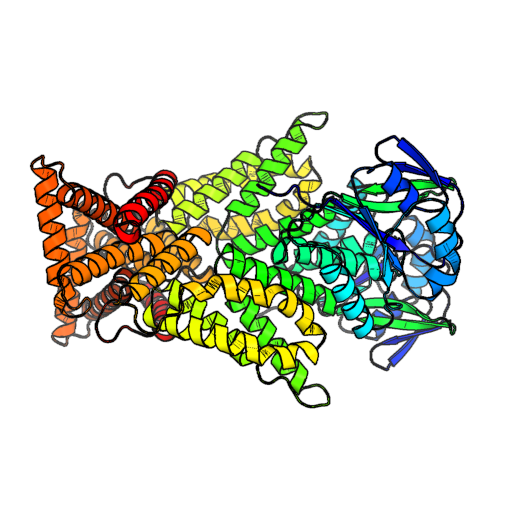ER B 1 323 ? -11.57 30.281 31.484 1 97.12 323 SER B O 1
ATOM 5588 N N . TRP B 1 324 ? -12.352 29.109 29.781 1 96.75 324 TRP B N 1
ATOM 5589 C CA . TRP B 1 324 ? -12.312 27.859 30.516 1 96.75 324 TRP B CA 1
ATOM 5590 C C . TRP B 1 324 ? -10.875 27.438 30.797 1 96.75 324 TRP B C 1
ATOM 5592 O O . TRP B 1 324 ? -10.586 26.844 31.844 1 96.75 324 TRP B O 1
ATOM 5602 N N . GLN B 1 325 ? -10.055 27.688 29.859 1 97.25 325 GLN B N 1
ATOM 5603 C CA . GLN B 1 325 ? -8.633 27.422 30.047 1 97.25 325 GLN B CA 1
ATOM 5604 C C . GLN B 1 325 ? -8.07 28.219 31.219 1 97.25 325 GLN B C 1
ATOM 5606 O O . GLN B 1 325 ? -7.309 27.688 32.031 1 97.25 325 GLN B O 1
ATOM 5611 N N . LYS B 1 326 ? -8.438 29.469 31.312 1 96.81 326 LYS B N 1
ATOM 5612 C CA . LYS B 1 326 ? -7.996 30.312 32.406 1 96.81 326 LYS B CA 1
ATOM 5613 C C . LYS B 1 326 ? -8.555 29.828 33.75 1 96.81 326 LYS B C 1
ATOM 5615 O O . LYS B 1 326 ? -7.887 29.922 34.781 1 96.81 326 LYS B O 1
ATOM 5620 N N . ARG B 1 327 ? -9.727 29.391 33.625 1 95.25 327 ARG B N 1
ATOM 5621 C CA . ARG B 1 327 ? -10.359 28.828 34.812 1 95.25 327 ARG B CA 1
ATOM 5622 C C . ARG B 1 327 ? -9.555 27.641 35.344 1 95.25 327 ARG B C 1
ATOM 5624 O O . ARG B 1 327 ? -9.352 27.531 36.562 1 95.25 327 ARG B O 1
ATOM 5631 N N . ALA B 1 328 ? -9.133 26.828 34.5 1 95.5 328 ALA B N 1
ATOM 5632 C CA . ALA B 1 328 ? -8.312 25.688 34.906 1 95.5 328 ALA B CA 1
ATOM 5633 C C . ALA B 1 328 ? -6.973 26.141 35.469 1 95.5 328 ALA B C 1
ATOM 5635 O O . ALA B 1 328 ? -6.477 25.562 36.438 1 95.5 328 ALA B O 1
ATOM 5636 N N . GLN B 1 329 ? -6.402 27.141 34.906 1 95.69 329 GLN B N 1
ATOM 5637 C CA . GLN B 1 329 ? -5.109 27.656 35.344 1 95.69 329 GLN B CA 1
ATOM 5638 C C . GLN B 1 329 ? -5.199 28.281 36.75 1 95.69 329 GLN B C 1
ATOM 5640 O O . GLN B 1 329 ? -4.203 28.328 37.469 1 95.69 329 GLN B O 1
ATOM 5645 N N . ARG B 1 330 ? -6.348 28.672 37.094 1 95.81 330 ARG B N 1
ATOM 5646 C CA . ARG B 1 330 ? -6.57 29.281 38.406 1 95.81 330 ARG B CA 1
ATOM 5647 C C . ARG B 1 330 ? -6.883 28.219 39.438 1 95.81 330 ARG B C 1
ATOM 5649 O O . ARG B 1 330 ? -7.137 28.547 40.594 1 95.81 330 ARG B O 1
ATOM 5656 N N . GLY B 1 331 ? -6.977 27.016 39.062 1 94 331 GLY B N 1
ATOM 5657 C CA . GLY B 1 331 ? -7.043 25.922 40.031 1 94 331 GLY B CA 1
ATOM 5658 C C . GLY B 1 331 ? -8.398 25.25 40.094 1 94 331 GLY B C 1
ATOM 5659 O O . GLY B 1 331 ? -8.586 24.281 40.812 1 94 331 GLY B O 1
ATOM 5660 N N . SER B 1 332 ? -9.359 25.641 39.281 1 94.19 332 SER B N 1
ATOM 5661 C CA . SER B 1 332 ? -10.68 25.016 39.281 1 94.19 332 SER B CA 1
ATOM 5662 C C . SER B 1 332 ? -10.594 23.594 38.75 1 94.19 332 SER B C 1
ATOM 5664 O O . SER B 1 332 ? -9.734 23.281 37.906 1 94.19 332 SER B O 1
ATOM 5666 N N . THR B 1 333 ? -11.539 22.734 39.188 1 93.12 333 THR B N 1
ATOM 5667 C CA . THR B 1 333 ? -11.5 21.344 38.75 1 93.12 333 THR B CA 1
ATOM 5668 C C . THR B 1 333 ? -12.859 20.891 38.25 1 93.12 333 THR B C 1
ATOM 5670 O O . THR B 1 333 ? -13.117 19.688 38.125 1 93.12 333 THR B O 1
ATOM 5673 N N . ASP B 1 334 ? -13.75 21.828 37.938 1 92.88 334 ASP B N 1
ATOM 5674 C CA . ASP B 1 334 ? -15.07 21.469 37.406 1 92.88 334 ASP B CA 1
ATOM 5675 C C . ASP B 1 334 ? -14.992 21.047 35.938 1 92.88 334 ASP B C 1
ATOM 5677 O O . ASP B 1 334 ? -13.898 20.969 35.375 1 92.88 334 ASP B O 1
ATOM 5681 N N . GLN B 1 335 ? -16.109 20.766 35.375 1 91.25 335 GLN B N 1
ATOM 5682 C CA . GLN B 1 335 ? -16.172 20.25 34 1 91.25 335 GLN B CA 1
ATOM 5683 C C . GLN B 1 335 ? -15.625 21.266 33 1 91.25 335 GLN B C 1
ATOM 5685 O O . GLN B 1 335 ? -14.922 20.891 32.062 1 91.25 335 GLN B O 1
ATOM 5690 N N . LYS B 1 336 ? -15.938 22.453 33.188 1 94 336 LYS B N 1
ATOM 5691 C CA . LYS B 1 336 ? -15.453 23.516 32.281 1 94 336 LYS B CA 1
ATOM 5692 C C . LYS B 1 336 ? -13.938 23.641 32.375 1 94 336 LYS B C 1
ATOM 5694 O O . LYS B 1 336 ? -13.273 23.859 31.359 1 94 336 LYS B O 1
ATOM 5699 N N . ALA B 1 337 ? -13.438 23.484 33.562 1 95.38 337 ALA B N 1
ATOM 5700 C CA . ALA B 1 337 ? -11.984 23.516 33.75 1 95.38 337 ALA B CA 1
ATOM 5701 C C . ALA B 1 337 ? -11.312 22.359 33.031 1 95.38 337 ALA B C 1
ATOM 5703 O O . ALA B 1 337 ? -10.219 22.516 32.469 1 95.38 337 ALA B O 1
ATOM 5704 N N . HIS B 1 338 ? -11.93 21.266 33.094 1 94.62 338 HIS B N 1
ATOM 5705 C CA . HIS B 1 338 ? -11.398 20.109 32.406 1 94.62 338 HIS B CA 1
ATOM 5706 C C . HIS B 1 338 ? -11.367 20.344 30.891 1 94.62 338 HIS B C 1
ATOM 5708 O O . HIS B 1 338 ? -10.375 20.016 30.234 1 94.62 338 HIS B O 1
ATOM 5714 N N . LEU B 1 339 ? -12.406 20.906 30.391 1 95.31 339 LEU B N 1
ATOM 5715 C CA . LEU B 1 339 ? -12.477 21.234 28.984 1 95.31 339 LEU B CA 1
ATOM 5716 C C . LEU B 1 339 ? -11.422 22.281 28.609 1 95.31 339 LEU B C 1
ATOM 5718 O O . LEU B 1 339 ? -10.828 22.219 27.531 1 95.31 339 LEU B O 1
ATOM 5722 N N . GLY B 1 340 ? -11.258 23.125 29.516 1 96.69 340 GLY B N 1
ATOM 5723 C CA . GLY B 1 340 ? -10.227 24.141 29.312 1 96.69 340 GLY B CA 1
ATOM 5724 C C . GLY B 1 340 ? -8.828 23.562 29.234 1 96.69 340 GLY B C 1
ATOM 5725 O O . GLY B 1 340 ? -8.008 24.016 28.422 1 96.69 340 GLY B O 1
ATOM 5726 N N . THR B 1 341 ? -8.555 22.594 30.047 1 96.44 341 THR B N 1
ATOM 5727 C CA . THR B 1 341 ? -7.266 21.922 30.031 1 96.44 341 THR B CA 1
ATOM 5728 C C . THR B 1 341 ? -7.074 21.172 28.703 1 96.44 341 THR B C 1
ATOM 5730 O O . THR B 1 341 ? -6.004 21.234 28.109 1 96.44 341 THR B O 1
ATOM 5733 N N . LEU B 1 342 ? -8.094 20.516 28.297 1 96.19 342 LEU B N 1
ATOM 5734 C CA . LEU B 1 342 ? -8.047 19.797 27.031 1 96.19 342 LEU B CA 1
ATOM 5735 C C . LEU B 1 342 ? -7.824 20.75 25.859 1 96.19 342 LEU B C 1
ATOM 5737 O O . LEU B 1 342 ? -7.055 20.453 24.938 1 96.19 342 LEU B O 1
ATOM 5741 N N . TRP B 1 343 ? -8.508 21.844 25.906 1 97.12 343 TRP B N 1
ATOM 5742 C CA . TRP B 1 343 ? -8.352 22.875 24.891 1 97.12 343 TRP B CA 1
ATOM 5743 C C . TRP B 1 343 ? -6.902 23.359 24.812 1 97.12 343 TRP B C 1
ATOM 5745 O O . TRP B 1 343 ? -6.344 23.5 23.734 1 97.12 343 TRP B O 1
ATOM 5755 N N . ASN B 1 344 ? -6.363 23.562 25.938 1 96.69 344 ASN B N 1
ATOM 5756 C CA . ASN B 1 344 ? -4.969 23.984 26.016 1 96.69 344 ASN B CA 1
ATOM 5757 C C . ASN B 1 344 ? -4.031 22.922 25.438 1 96.69 344 ASN B C 1
ATOM 5759 O O . ASN B 1 344 ? -3.109 23.266 24.688 1 96.69 344 ASN B O 1
ATOM 5763 N N . ASP B 1 345 ? -4.215 21.719 25.797 1 96.06 345 ASP B N 1
ATOM 5764 C CA . ASP B 1 345 ? -3.361 20.625 25.344 1 96.06 345 ASP B CA 1
ATOM 5765 C C . ASP B 1 345 ? -3.469 20.453 23.828 1 96.06 345 ASP B C 1
ATOM 5767 O O . ASP B 1 345 ? -2.459 20.266 23.141 1 96.06 345 ASP B O 1
ATOM 5771 N N . LEU B 1 346 ? -4.676 20.531 23.281 1 96.19 346 LEU B N 1
ATOM 5772 C CA . LEU B 1 346 ? -4.91 20.391 21.859 1 96.19 346 LEU B CA 1
ATOM 5773 C C . LEU B 1 346 ? -4.242 21.531 21.094 1 96.19 346 LEU B C 1
ATOM 5775 O O . LEU B 1 346 ? -3.602 21.312 20.062 1 96.19 346 LEU B O 1
ATOM 5779 N N . THR B 1 347 ? -4.426 22.688 21.594 1 94.19 347 THR B N 1
ATOM 5780 C CA . THR B 1 347 ? -3.871 23.875 20.938 1 94.19 347 THR B CA 1
ATOM 5781 C C . THR B 1 347 ? -2.346 23.828 20.922 1 94.19 347 THR B C 1
ATOM 5783 O O . THR B 1 347 ? -1.72 24.125 19.906 1 94.19 347 THR B O 1
ATOM 5786 N N . ASN B 1 348 ? -1.788 23.422 22.016 1 93.06 348 ASN B N 1
ATOM 5787 C CA . ASN B 1 348 ? -0.335 23.328 22.109 1 93.06 348 ASN B CA 1
ATOM 5788 C C . ASN B 1 348 ? 0.215 22.266 21.156 1 93.06 348 ASN B C 1
ATOM 5790 O O . ASN B 1 348 ? 1.232 22.484 20.484 1 93.06 348 ASN B O 1
ATOM 5794 N N . ALA B 1 349 ? -0.42 21.141 21.141 1 93.62 349 ALA B N 1
ATOM 5795 C CA . ALA B 1 349 ? 0.016 20.062 20.25 1 93.62 349 ALA B CA 1
ATOM 5796 C C . ALA B 1 349 ? -0.109 20.484 18.781 1 93.62 349 ALA B C 1
ATOM 5798 O O . ALA B 1 349 ? 0.794 20.234 17.984 1 93.62 349 ALA B O 1
ATOM 5799 N N . ARG B 1 350 ? -1.226 21.047 18.469 1 91.75 350 ARG B N 1
ATOM 5800 C CA . ARG B 1 350 ? -1.457 21.5 17.109 1 91.75 350 ARG B CA 1
ATOM 5801 C C . ARG B 1 350 ? -0.414 22.531 16.688 1 91.75 350 ARG B C 1
ATOM 5803 O O . ARG B 1 350 ? 0.112 22.469 15.57 1 91.75 350 ARG B O 1
ATOM 5810 N N . ASN B 1 351 ? -0.114 23.453 17.531 1 89.25 351 ASN B N 1
ATOM 5811 C CA . ASN B 1 351 ? 0.877 24.484 17.25 1 89.25 351 ASN B CA 1
ATOM 5812 C C . ASN B 1 351 ? 2.277 23.891 17.109 1 89.25 351 ASN B C 1
ATOM 5814 O O . ASN B 1 351 ? 3.066 24.344 16.281 1 89.25 351 ASN B O 1
ATOM 5818 N N . ASP B 1 352 ? 2.484 22.953 17.938 1 90.94 352 ASP B N 1
ATOM 5819 C CA . ASP B 1 352 ? 3.768 22.25 17.875 1 90.94 352 ASP B CA 1
ATOM 5820 C C . ASP B 1 352 ? 3.979 21.625 16.5 1 90.94 352 ASP B C 1
ATOM 5822 O O . ASP B 1 352 ? 5.059 21.734 15.922 1 90.94 352 ASP B O 1
ATOM 5826 N N . VAL B 1 353 ? 2.988 21.031 15.961 1 91.06 353 VAL B N 1
ATOM 5827 C CA . VAL B 1 353 ? 3.064 20.375 14.656 1 91.06 353 VAL B CA 1
ATOM 5828 C C . VAL B 1 353 ? 3.1 21.422 13.547 1 91.06 353 VAL B C 1
ATOM 5830 O O . VAL B 1 353 ? 3.902 21.328 12.617 1 91.06 353 VAL B O 1
ATOM 5833 N N . ALA B 1 354 ? 2.318 22.438 13.703 1 87.5 354 ALA B N 1
ATOM 5834 C CA . ALA B 1 354 ? 2.164 23.469 12.664 1 87.5 354 ALA B CA 1
ATOM 5835 C C . ALA B 1 354 ? 3.455 24.25 12.484 1 87.5 354 ALA B C 1
ATOM 5837 O O . ALA B 1 354 ? 3.748 24.734 11.383 1 87.5 354 ALA B O 1
ATOM 5838 N N . HIS B 1 355 ? 4.211 24.312 13.523 1 88 355 HIS B N 1
ATOM 5839 C CA . HIS B 1 355 ? 5.457 25.078 13.453 1 88 355 HIS B CA 1
ATOM 5840 C C . HIS B 1 355 ? 6.637 24.172 13.125 1 88 355 HIS B C 1
ATOM 5842 O O . HIS B 1 355 ? 7.793 24.594 13.219 1 88 355 HIS B O 1
ATOM 5848 N N . ALA B 1 356 ? 6.414 23.031 12.812 1 86.62 356 ALA B N 1
ATOM 5849 C CA . ALA B 1 356 ? 7.414 22.078 12.359 1 86.62 356 ALA B CA 1
ATOM 5850 C C . ALA B 1 356 ? 8.555 21.953 13.367 1 86.62 356 ALA B C 1
ATOM 5852 O O . ALA B 1 356 ? 9.734 21.984 12.984 1 86.62 356 ALA B O 1
ATOM 5853 N N . SER B 1 357 ? 8.156 22 14.516 1 81.19 357 SER B N 1
ATOM 5854 C CA . SER B 1 357 ? 9.062 21.812 15.648 1 81.19 357 SER B CA 1
ATOM 5855 C C . SER B 1 357 ? 10.117 22.906 15.703 1 81.19 357 SER B C 1
ATOM 5857 O O . SER B 1 357 ? 11.188 22.703 16.281 1 81.19 357 SER B O 1
ATOM 5859 N N . MET B 1 358 ? 9.82 23.922 14.992 1 85.5 358 MET B N 1
ATOM 5860 C CA . MET B 1 358 ? 10.734 25.062 15.047 1 85.5 358 MET B CA 1
ATOM 5861 C C . MET B 1 358 ? 10.531 25.859 16.328 1 85.5 358 MET B C 1
ATOM 5863 O O . MET B 1 358 ? 10.141 27.031 16.297 1 85.5 358 MET B O 1
ATOM 5867 N N . ARG B 1 359 ? 10.742 25.234 17.391 1 80.12 359 ARG B N 1
ATOM 5868 C CA . ARG B 1 359 ? 10.617 25.812 18.734 1 80.12 359 ARG B CA 1
ATOM 5869 C C . ARG B 1 359 ? 11.625 25.188 19.688 1 80.12 359 ARG B C 1
ATOM 5871 O O . ARG B 1 359 ? 12.188 24.125 19.406 1 80.12 359 ARG B O 1
ATOM 5878 N N . PRO B 1 360 ? 11.727 25.969 20.812 1 79.06 360 PRO B N 1
ATOM 5879 C CA . PRO B 1 360 ? 12.594 25.344 21.812 1 79.06 360 PRO B CA 1
ATOM 5880 C C . PRO B 1 360 ? 11.977 24.094 22.438 1 79.06 360 PRO B C 1
ATOM 5882 O O . PRO B 1 360 ? 10.773 24.078 22.719 1 79.06 360 PRO B O 1
ATOM 5885 N N . ASN B 1 361 ? 12.547 23.031 22.516 1 81.38 361 ASN B N 1
ATOM 5886 C CA . ASN B 1 361 ? 12.172 21.781 23.172 1 81.38 361 ASN B CA 1
ATOM 5887 C C . ASN B 1 361 ? 10.945 21.156 22.516 1 81.38 361 ASN B C 1
ATOM 5889 O O . ASN B 1 361 ? 9.945 20.891 23.172 1 81.38 361 ASN B O 1
ATOM 5893 N N . PRO B 1 362 ? 10.938 20.953 21.281 1 87.31 362 PRO B N 1
ATOM 5894 C CA . PRO B 1 362 ? 9.805 20.297 20.625 1 87.31 362 PRO B CA 1
ATOM 5895 C C . PRO B 1 362 ? 9.516 18.906 21.188 1 87.31 362 PRO B C 1
ATOM 5897 O O . PRO B 1 362 ? 10.438 18.219 21.625 1 87.31 362 PRO B O 1
ATOM 5900 N N . THR B 1 363 ? 8.234 18.562 21.281 1 91 363 THR B N 1
ATOM 5901 C CA . THR B 1 363 ? 7.848 17.234 21.719 1 91 363 THR B CA 1
ATOM 5902 C C . THR B 1 363 ? 8.344 16.172 20.734 1 91 363 THR B C 1
ATOM 5904 O O . THR B 1 363 ? 8.141 16.297 19.531 1 91 363 THR B O 1
ATOM 5907 N N . PRO B 1 364 ? 8.961 15.164 21.297 1 93.44 364 PRO B N 1
ATOM 5908 C CA . PRO B 1 364 ? 9.398 14.094 20.391 1 93.44 364 PRO B CA 1
ATOM 5909 C C . PRO B 1 364 ? 8.242 13.445 19.641 1 93.44 364 PRO B C 1
ATOM 5911 O O . PRO B 1 364 ? 7.129 13.359 20.172 1 93.44 364 PRO B O 1
ATOM 5914 N N . ALA B 1 365 ? 8.555 12.961 18.469 1 93.75 365 ALA B N 1
ATOM 5915 C CA . ALA B 1 365 ? 7.539 12.477 17.547 1 93.75 365 ALA B CA 1
ATOM 5916 C C . ALA B 1 365 ? 6.707 11.367 18.172 1 93.75 365 ALA B C 1
ATOM 5918 O O . ALA B 1 365 ? 5.477 11.391 18.125 1 93.75 365 ALA B O 1
ATOM 5919 N N . GLU B 1 366 ? 7.324 10.383 18.719 1 93.19 366 GLU B N 1
ATOM 5920 C CA . GLU B 1 366 ? 6.621 9.234 19.281 1 93.19 366 GLU B CA 1
ATOM 5921 C C . GLU B 1 366 ? 5.727 9.648 20.453 1 93.19 366 GLU B C 1
ATOM 5923 O O . GLU B 1 366 ? 4.613 9.141 20.594 1 93.19 366 GLU B O 1
ATOM 5928 N N . THR B 1 367 ? 6.254 10.523 21.234 1 94.62 367 THR B N 1
ATOM 5929 C CA . THR B 1 367 ? 5.477 11.039 22.359 1 94.62 367 THR B CA 1
ATOM 5930 C C . THR B 1 367 ? 4.27 11.828 21.859 1 94.62 367 THR B C 1
ATOM 5932 O O . THR B 1 367 ? 3.166 11.688 22.391 1 94.62 367 THR B O 1
ATOM 5935 N N . LEU B 1 368 ? 4.539 12.664 20.906 1 95.06 368 LEU B N 1
ATOM 5936 C CA . LEU B 1 368 ? 3.459 13.453 20.328 1 95.06 368 LEU B CA 1
ATOM 5937 C C . LEU B 1 368 ? 2.373 12.562 19.75 1 95.06 368 LEU B C 1
ATOM 5939 O O . LEU B 1 368 ? 1.182 12.828 19.906 1 95.06 368 LEU B O 1
ATOM 5943 N N . ALA B 1 369 ? 2.725 11.492 19.047 1 94.88 369 ALA B N 1
ATOM 5944 C CA . ALA B 1 369 ? 1.774 10.547 18.469 1 94.88 369 ALA B CA 1
ATOM 5945 C C . ALA B 1 369 ? 0.904 9.914 19.547 1 94.88 369 ALA B C 1
ATOM 5947 O O . ALA B 1 369 ? -0.318 9.828 19.406 1 94.88 369 ALA B O 1
ATOM 5948 N N . ARG B 1 370 ? 1.525 9.484 20.594 1 95.06 370 ARG B N 1
ATOM 5949 C CA . ARG B 1 370 ? 0.799 8.891 21.703 1 95.06 370 ARG B CA 1
ATOM 5950 C C . ARG B 1 370 ? -0.156 9.891 22.344 1 95.06 370 ARG B C 1
ATOM 5952 O O . ARG B 1 370 ? -1.288 9.547 22.688 1 95.06 370 ARG B O 1
ATOM 5959 N N . ASN B 1 371 ? 0.367 11.078 22.5 1 95.75 371 ASN B N 1
ATOM 5960 C CA . ASN B 1 371 ? -0.453 12.133 23.094 1 95.75 371 ASN B CA 1
ATOM 5961 C C . ASN B 1 371 ? -1.694 12.406 22.25 1 95.75 371 ASN B C 1
ATOM 5963 O O . ASN B 1 371 ? -2.773 12.664 22.781 1 95.75 371 ASN B O 1
ATOM 5967 N N . ILE B 1 372 ? -1.528 12.391 20.984 1 97 372 ILE B N 1
ATOM 5968 C CA . ILE B 1 372 ? -2.635 12.68 20.078 1 97 372 ILE B CA 1
ATOM 5969 C C . ILE B 1 372 ? -3.734 11.641 20.266 1 97 372 ILE B C 1
ATOM 5971 O O . ILE B 1 372 ? -4.914 11.984 20.359 1 97 372 ILE B O 1
ATOM 5975 N N . HIS B 1 373 ? -3.393 10.391 20.359 1 96.75 373 HIS B N 1
ATOM 5976 C CA . HIS B 1 373 ? -4.371 9.328 20.594 1 96.75 373 HIS B CA 1
ATOM 5977 C C . HIS B 1 373 ? -5.043 9.484 21.953 1 96.75 373 HIS B C 1
ATOM 5979 O O . HIS B 1 373 ? -6.246 9.242 22.094 1 96.75 373 HIS B O 1
ATOM 5985 N N . GLY B 1 374 ? -4.238 9.852 22.922 1 96.81 374 GLY B N 1
ATOM 5986 C CA . GLY B 1 374 ? -4.793 10.094 24.25 1 96.81 374 GLY B CA 1
ATOM 5987 C C . GLY B 1 374 ? -5.77 11.258 24.281 1 96.81 374 GLY B C 1
ATOM 5988 O O . GLY B 1 374 ? -6.82 11.172 24.922 1 96.81 374 GLY B O 1
ATOM 5989 N N . LEU B 1 375 ? -5.387 12.328 23.625 1 97.38 375 LEU B N 1
ATOM 5990 C CA . LEU B 1 375 ? -6.254 13.5 23.547 1 97.38 375 LEU B CA 1
ATOM 5991 C C . LEU B 1 375 ? -7.586 13.141 22.891 1 97.38 375 LEU B C 1
ATOM 5993 O O . LEU B 1 375 ? -8.641 13.609 23.328 1 97.38 375 LEU B O 1
ATOM 5997 N N . TRP B 1 376 ? -7.559 12.273 21.891 1 97.56 376 TRP B N 1
ATOM 5998 C CA . TRP B 1 376 ? -8.789 11.875 21.219 1 97.56 376 TRP B CA 1
ATOM 5999 C C . TRP B 1 376 ? -9.68 11.062 22.141 1 97.56 376 TRP B C 1
ATOM 6001 O O . TRP B 1 376 ? -10.898 11.273 22.188 1 97.56 376 TRP B O 1
ATOM 6011 N N . ARG B 1 377 ? -9.125 10.148 22.859 1 96.31 377 ARG B N 1
ATOM 6012 C CA . ARG B 1 377 ? -9.906 9.328 23.797 1 96.31 377 ARG B CA 1
ATOM 6013 C C . ARG B 1 377 ? -10.641 10.203 24.797 1 96.31 377 ARG B C 1
ATOM 6015 O O . ARG B 1 377 ? -11.82 9.977 25.094 1 96.31 377 ARG B O 1
ATOM 6022 N N . GLU B 1 378 ? -9.961 11.203 25.281 1 95.19 378 GLU B N 1
ATOM 6023 C CA . GLU B 1 378 ? -10.555 12.117 26.266 1 95.19 378 GLU B CA 1
ATOM 6024 C C . GLU B 1 378 ? -11.633 12.984 25.625 1 95.19 378 GLU B C 1
ATOM 6026 O O . GLU B 1 378 ? -12.703 13.172 26.203 1 95.19 378 GLU B O 1
ATOM 6031 N N . LEU B 1 379 ? -11.297 13.508 24.5 1 95.81 379 LEU B N 1
ATOM 6032 C CA . LEU B 1 379 ? -12.227 14.398 23.812 1 95.81 379 LEU B CA 1
ATOM 6033 C C . LEU B 1 379 ? -13.516 13.656 23.453 1 95.81 379 LEU B C 1
ATOM 6035 O O . LEU B 1 379 ? -14.609 14.188 23.641 1 95.81 379 LEU B O 1
ATOM 6039 N N . LYS B 1 380 ? -13.336 12.492 22.922 1 94.62 380 LYS B N 1
ATOM 6040 C CA . LYS B 1 380 ? -14.477 11.68 22.5 1 94.62 380 LYS B CA 1
ATOM 6041 C C . LYS B 1 380 ? -15.398 11.391 23.688 1 94.62 380 LYS B C 1
ATOM 6043 O O . LYS B 1 380 ? -16.625 11.461 23.562 1 94.62 380 LYS B O 1
ATOM 6048 N N . GLU B 1 381 ? -14.883 11.094 24.812 1 91.5 381 GLU B N 1
ATOM 6049 C CA . GLU B 1 381 ? -15.648 10.797 26.016 1 91.5 381 GLU B CA 1
ATOM 6050 C C . GLU B 1 381 ? -16.422 12.023 26.5 1 91.5 381 GLU B C 1
ATOM 6052 O O . GLU B 1 381 ? -17.562 11.914 26.938 1 91.5 381 GLU B O 1
ATOM 6057 N N . LEU B 1 382 ? -15.836 13.156 26.359 1 87.94 382 LEU B N 1
ATOM 6058 C CA . LEU B 1 382 ? -16.422 14.383 26.891 1 87.94 382 LEU B CA 1
ATOM 6059 C C . LEU B 1 382 ? -17.5 14.922 25.938 1 87.94 382 LEU B C 1
ATOM 6061 O O . LEU B 1 382 ? -18.531 15.422 26.391 1 87.94 382 LEU B O 1
ATOM 6065 N N . LEU B 1 383 ? -17.25 14.82 24.656 1 87.31 383 LEU B N 1
ATOM 6066 C CA . LEU B 1 383 ? -18.125 15.5 23.719 1 87.31 383 LEU B CA 1
ATOM 6067 C C . LEU B 1 383 ? -19.281 14.594 23.281 1 87.31 383 LEU B C 1
ATOM 6069 O O . LEU B 1 383 ? -20.375 15.07 22.984 1 87.31 383 LEU B O 1
ATOM 6073 N N . LEU B 1 384 ? -19 13.328 23.188 1 81.81 384 LEU B N 1
ATOM 6074 C CA . LEU B 1 384 ? -20.016 12.469 22.562 1 81.81 384 LEU B CA 1
ATOM 6075 C C . LEU B 1 384 ? -20.734 11.641 23.609 1 81.81 384 LEU B C 1
ATOM 6077 O O . LEU B 1 384 ? -21.828 11.117 23.359 1 81.81 384 LEU B O 1
ATOM 6081 N N . LYS B 1 385 ? -20.234 11.312 24.734 1 71.56 385 LYS B N 1
ATOM 6082 C CA . LYS B 1 385 ? -20.984 10.602 25.766 1 71.56 385 LYS B CA 1
ATOM 6083 C C . LYS B 1 385 ? -21.781 11.562 26.641 1 71.56 385 LYS B C 1
ATOM 6085 O O . LYS B 1 385 ? -22.625 11.141 27.422 1 71.56 385 LYS B O 1
ATOM 6090 N N . THR B 1 386 ? -21.562 12.859 26.516 1 55.75 386 THR B N 1
ATOM 6091 C CA . THR B 1 386 ? -22.375 13.781 27.297 1 55.75 386 THR B CA 1
ATOM 6092 C C . THR B 1 386 ? -23.5 14.367 26.453 1 55.75 386 THR B C 1
ATOM 6094 O O . THR B 1 386 ? -23.328 14.57 25.25 1 55.75 386 THR B O 1
#

Nearest PDB structures (foldseek):
  5fsh-assembly1_A  TM=5.070E-01  e=5.266E-09  Thermus thermophilus HB8
  2i71-assembly2_A  TM=5.167E-01  e=5.397E-06  Saccharolobus solfataricus P2
  5f2h-assembly1_A  TM=2.645E-01  e=5.668E+00  Bacillus cereus ATCC 10987
  3j8c-assembly1_A  TM=1.426E-01  e=6.950E+00  Homo sapiens
  5fsh-assembly1_A  TM=5.049E-01  e=6.854E-09  Thermus thermophilus HB8